Protein AF-A0A914Y6H7-F1 (afdb_monomer_lite)

Organism: NCBI:txid310955

Structure (mmCIF, N/CA/C/O backbone):
data_AF-A0A914Y6H7-F1
#
_entry.id   AF-A0A914Y6H7-F1
#
loop_
_atom_site.group_PDB
_atom_site.id
_atom_site.type_symbol
_atom_site.label_atom_id
_atom_site.label_alt_id
_atom_site.label_comp_id
_atom_site.label_asym_id
_atom_site.label_entity_id
_atom_site.label_seq_id
_atom_site.pdbx_PDB_ins_code
_atom_site.Cartn_x
_atom_site.Cartn_y
_atom_site.Cartn_z
_atom_site.occupancy
_atom_site.B_iso_or_equiv
_atom_site.auth_seq_id
_atom_site.auth_comp_id
_atom_site.auth_asym_id
_atom_site.auth_atom_id
_atom_site.pdbx_PDB_model_num
ATOM 1 N N . MET A 1 1 ? -1.669 1.898 -55.271 1.00 39.62 1 MET A N 1
ATOM 2 C CA . MET A 1 1 ? -1.208 1.854 -53.867 1.00 39.62 1 MET A CA 1
ATOM 3 C C . MET A 1 1 ? 0.064 2.678 -53.767 1.00 39.62 1 MET A C 1
ATOM 5 O O . MET A 1 1 ? 1.062 2.284 -54.352 1.00 39.62 1 MET A O 1
ATOM 9 N N . LYS A 1 2 ? 0.024 3.859 -53.139 1.00 41.31 2 LYS A N 1
ATOM 10 C CA . LYS A 1 2 ? 1.253 4.607 -52.837 1.00 41.31 2 LYS A CA 1
ATOM 11 C C . LYS A 1 2 ? 1.918 3.883 -51.665 1.00 41.31 2 LYS A C 1
ATOM 13 O O . LYS A 1 2 ? 1.335 3.859 -50.586 1.00 41.31 2 LYS A O 1
ATOM 18 N N . GLN A 1 3 ? 3.056 3.227 -51.899 1.00 44.72 3 GLN A N 1
ATOM 19 C CA . GLN A 1 3 ? 3.899 2.730 -50.812 1.00 44.72 3 GLN A CA 1
ATOM 20 C C . GLN A 1 3 ? 4.219 3.923 -49.908 1.00 44.72 3 GLN A C 1
ATOM 22 O O . GLN A 1 3 ? 4.667 4.963 -50.397 1.00 44.72 3 GLN A O 1
ATOM 27 N N . ASN A 1 4 ? 3.909 3.808 -48.617 1.00 46.56 4 ASN A N 1
ATOM 28 C CA . ASN A 1 4 ? 4.320 4.815 -47.647 1.00 46.56 4 ASN A CA 1
ATOM 29 C C . ASN A 1 4 ? 5.850 4.945 -47.719 1.00 46.56 4 ASN A C 1
ATOM 31 O O . ASN A 1 4 ? 6.523 3.914 -47.791 1.00 46.56 4 ASN A O 1
ATOM 35 N N . PRO A 1 5 ? 6.410 6.166 -47.731 1.00 63.09 5 PRO A N 1
ATOM 36 C CA . PRO A 1 5 ? 7.853 6.336 -47.764 1.00 63.09 5 PRO A CA 1
ATOM 37 C C . PRO A 1 5 ? 8.464 5.681 -46.525 1.00 63.09 5 PRO A C 1
ATOM 39 O O . PRO A 1 5 ? 8.057 5.961 -45.397 1.00 63.09 5 PRO A O 1
ATOM 42 N N . GLU A 1 6 ? 9.426 4.790 -46.752 1.00 72.25 6 GLU A N 1
ATOM 43 C CA . GLU A 1 6 ? 10.162 4.119 -45.688 1.00 72.25 6 GLU A CA 1
ATOM 44 C C . GLU A 1 6 ? 10.817 5.163 -44.762 1.00 72.25 6 GLU A C 1
ATOM 46 O O . GLU A 1 6 ? 11.489 6.080 -45.261 1.00 72.25 6 GLU A O 1
ATOM 51 N N . PRO A 1 7 ? 10.619 5.069 -43.432 1.00 84.38 7 PRO A N 1
ATOM 52 C CA . PRO A 1 7 ? 11.155 6.042 -42.491 1.00 84.38 7 PRO A CA 1
ATOM 53 C C . PRO A 1 7 ? 12.674 6.167 -42.630 1.00 84.38 7 PRO A C 1
ATOM 55 O O . PRO A 1 7 ? 13.379 5.164 -42.702 1.00 84.38 7 PRO A O 1
ATOM 58 N N . LYS A 1 8 ? 13.206 7.395 -42.597 1.00 87.50 8 LYS A N 1
ATOM 59 C CA . LYS A 1 8 ? 14.655 7.639 -42.744 1.00 87.50 8 LYS A CA 1
ATOM 60 C C . LYS A 1 8 ? 15.494 6.830 -41.744 1.00 87.50 8 LYS A C 1
ATOM 62 O O . LYS A 1 8 ? 16.552 6.337 -42.110 1.00 87.50 8 LYS A O 1
ATOM 67 N N . ILE A 1 9 ? 14.990 6.636 -40.524 1.00 89.44 9 ILE A N 1
ATOM 68 C CA . ILE A 1 9 ? 15.655 5.833 -39.490 1.00 89.44 9 ILE A CA 1
ATOM 69 C C . ILE A 1 9 ? 15.816 4.355 -39.884 1.00 89.44 9 ILE A C 1
ATOM 71 O O . ILE A 1 9 ? 16.832 3.755 -39.563 1.00 89.44 9 ILE A O 1
ATOM 75 N N . VAL A 1 10 ? 14.868 3.785 -40.634 1.00 88.94 10 VAL A N 1
ATOM 76 C CA . VAL A 1 10 ? 14.943 2.393 -41.110 1.00 88.94 10 VAL A CA 1
ATOM 77 C C . VAL A 1 10 ? 16.087 2.239 -42.111 1.00 88.94 10 VAL A C 1
ATOM 79 O O . VAL A 1 10 ? 16.875 1.307 -42.009 1.00 88.94 10 VAL A O 1
ATOM 82 N N . LYS A 1 11 ? 16.279 3.226 -42.992 1.00 88.19 11 LYS A N 1
ATOM 83 C CA . LYS A 1 11 ? 17.430 3.257 -43.909 1.00 88.19 11 LYS A CA 1
ATOM 84 C C . LYS A 1 11 ? 18.762 3.334 -43.168 1.00 88.19 11 LYS A C 1
ATOM 86 O O . LYS A 1 11 ? 19.719 2.683 -43.564 1.00 88.19 11 LYS A O 1
ATOM 91 N 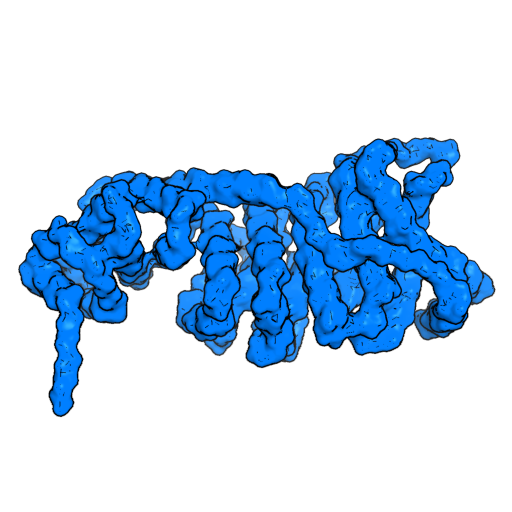N . LEU A 1 12 ? 18.819 4.100 -42.077 1.00 89.25 12 LEU A N 1
ATOM 92 C CA . LEU A 1 12 ? 20.011 4.161 -41.228 1.00 89.25 12 LEU A CA 1
ATOM 93 C C . LEU A 1 12 ? 20.270 2.827 -40.511 1.00 89.25 12 LEU A C 1
ATOM 95 O O . LEU A 1 12 ? 21.428 2.462 -40.335 1.00 89.25 12 LEU A O 1
ATOM 99 N N . TYR A 1 13 ? 19.227 2.075 -40.139 1.00 91.62 13 TYR A N 1
ATOM 100 C CA . TYR A 1 13 ? 19.392 0.715 -39.617 1.00 91.62 13 TYR A CA 1
ATOM 101 C C . TYR A 1 13 ? 19.963 -0.238 -40.673 1.00 91.62 13 TYR A C 1
ATOM 103 O O . TYR A 1 13 ? 20.889 -0.976 -40.350 1.00 91.62 13 TYR A O 1
ATOM 111 N N . HIS A 1 14 ? 19.494 -0.183 -41.924 1.00 87.81 14 HIS A N 1
ATOM 112 C CA . HIS A 1 14 ? 20.085 -0.959 -43.025 1.00 87.81 14 HIS A CA 1
ATOM 113 C C . HIS A 1 14 ? 21.573 -0.629 -43.217 1.00 87.81 14 HIS A C 1
ATOM 115 O O . HIS A 1 14 ? 22.416 -1.524 -43.199 1.00 87.81 14 HIS A O 1
ATOM 121 N N . GLN A 1 15 ? 21.926 0.657 -43.278 1.00 87.88 15 GLN A N 1
ATOM 122 C CA . GLN A 1 15 ? 23.328 1.080 -43.384 1.00 87.88 15 GLN A CA 1
ATOM 123 C C . GLN A 1 15 ? 24.176 0.620 -42.188 1.00 87.88 15 GLN A C 1
ATOM 125 O O . GLN A 1 15 ? 25.344 0.273 -42.344 1.00 87.88 15 GLN A O 1
ATOM 130 N N . LEU A 1 16 ? 23.603 0.606 -40.985 1.00 90.06 16 LEU A N 1
ATOM 131 C CA . LEU A 1 16 ? 24.316 0.192 -39.781 1.00 90.06 16 LEU A CA 1
ATOM 132 C C . LEU A 1 16 ? 24.514 -1.327 -39.705 1.00 90.06 16 LEU A C 1
ATOM 134 O O . LEU A 1 16 ? 25.615 -1.774 -39.401 1.00 90.06 16 LEU A O 1
ATOM 138 N N . PHE A 1 17 ? 23.461 -2.117 -39.930 1.00 88.56 17 PHE A N 1
ATOM 139 C CA . PHE A 1 17 ? 23.470 -3.560 -39.669 1.00 88.56 17 PHE A CA 1
ATOM 140 C C . PHE A 1 17 ? 23.804 -4.410 -40.897 1.00 88.56 17 PHE A C 1
ATOM 142 O O . PHE A 1 17 ? 24.390 -5.481 -40.727 1.00 88.56 17 PHE A O 1
ATOM 149 N N . GLU A 1 18 ? 23.462 -3.967 -42.108 1.00 85.88 18 GLU A N 1
ATOM 150 C CA . GLU A 1 18 ? 23.738 -4.699 -43.353 1.00 85.88 18 GLU A CA 1
ATOM 151 C C . GLU A 1 18 ? 25.009 -4.195 -44.038 1.00 85.88 18 GLU A C 1
ATOM 153 O O . GLU A 1 18 ? 25.851 -5.006 -44.413 1.00 85.88 18 GLU A O 1
ATOM 158 N N . GLU A 1 19 ? 25.182 -2.874 -44.148 1.00 87.19 19 GLU A N 1
ATOM 159 C CA . GLU A 1 19 ? 26.379 -2.264 -44.758 1.00 87.19 19 GLU A CA 1
ATOM 160 C C . GLU A 1 19 ? 27.534 -2.056 -43.757 1.00 87.19 19 GLU A C 1
ATOM 162 O O . GLU A 1 19 ? 28.610 -1.602 -44.141 1.00 87.19 19 GLU A O 1
ATOM 167 N N . GLU A 1 20 ? 27.314 -2.364 -42.473 1.00 88.25 20 GLU A N 1
ATOM 168 C CA . GLU A 1 20 ? 28.289 -2.242 -41.370 1.00 88.25 20 GLU A CA 1
ATOM 169 C C . GLU A 1 20 ? 28.916 -0.837 -41.242 1.00 88.25 20 GLU A C 1
ATOM 171 O O . GLU A 1 20 ? 30.032 -0.648 -40.749 1.00 88.25 20 GLU A O 1
ATOM 176 N N . ASN A 1 21 ? 28.177 0.196 -41.658 1.00 87.94 21 ASN A N 1
ATOM 177 C CA . ASN A 1 21 ? 28.636 1.577 -41.638 1.00 87.94 21 ASN A CA 1
ATOM 178 C C . ASN A 1 21 ? 28.470 2.207 -40.245 1.00 87.94 21 ASN A C 1
ATOM 180 O O . ASN A 1 21 ? 27.498 2.905 -39.946 1.00 87.94 21 ASN A O 1
ATOM 184 N N . LEU A 1 22 ? 29.478 2.023 -39.392 1.00 86.25 22 LEU A N 1
ATOM 185 C CA . LEU A 1 22 ? 29.493 2.541 -38.016 1.00 86.25 22 LEU A CA 1
ATOM 186 C C . LEU A 1 22 ? 29.476 4.079 -37.910 1.00 86.25 22 LEU A C 1
ATOM 188 O O . LEU A 1 22 ? 29.261 4.620 -36.825 1.00 86.25 22 LEU A O 1
ATOM 192 N N . ASN A 1 23 ? 29.708 4.822 -38.997 1.00 84.31 23 ASN A N 1
ATOM 193 C CA . ASN A 1 23 ? 29.659 6.291 -38.959 1.00 84.31 23 ASN A CA 1
ATOM 194 C C . ASN A 1 23 ? 28.228 6.823 -38.796 1.00 84.31 23 ASN A C 1
ATOM 196 O O . ASN A 1 23 ? 28.033 7.945 -38.322 1.00 84.31 23 ASN A O 1
ATOM 200 N N . VAL A 1 24 ? 27.235 5.997 -39.131 1.00 84.12 24 VAL A N 1
ATOM 201 C CA . VAL A 1 24 ? 25.812 6.322 -39.020 1.00 84.12 24 VAL A CA 1
ATOM 202 C C . VAL A 1 24 ? 25.395 6.569 -37.569 1.00 84.12 24 VAL A C 1
ATOM 204 O O . VAL A 1 24 ? 24.627 7.483 -37.304 1.00 84.12 24 VAL A O 1
ATOM 207 N N . VAL A 1 25 ? 25.943 5.826 -36.603 1.00 81.25 25 VAL A N 1
ATOM 208 C CA . VAL A 1 25 ? 25.631 6.031 -35.171 1.00 81.25 25 VAL A CA 1
ATOM 209 C C . VAL A 1 25 ? 26.438 7.163 -34.533 1.00 81.25 25 VAL A C 1
ATOM 211 O O . VAL A 1 25 ? 26.062 7.688 -33.486 1.00 81.25 25 VAL A O 1
ATOM 214 N N . LYS A 1 26 ? 27.533 7.583 -35.178 1.00 75.56 26 LYS A N 1
ATOM 215 C CA . LYS A 1 26 ? 28.375 8.695 -34.713 1.00 75.56 26 LYS A CA 1
ATOM 216 C C . LYS A 1 26 ? 27.800 10.062 -35.073 1.00 75.56 26 LYS A C 1
ATOM 218 O O . LYS A 1 26 ? 28.187 11.048 -34.442 1.00 75.56 26 LYS A O 1
ATOM 223 N N . THR A 1 27 ? 26.905 10.121 -36.057 1.00 72.88 27 THR A N 1
ATOM 224 C CA . THR A 1 27 ? 26.260 11.352 -36.519 1.00 72.88 27 THR A CA 1
ATOM 225 C C . THR A 1 27 ? 25.101 11.746 -35.605 1.00 72.88 27 THR A C 1
ATOM 227 O O . THR A 1 27 ? 24.274 10.915 -35.236 1.00 72.88 27 THR A O 1
ATOM 230 N N . ASP A 1 28 ? 24.996 13.039 -35.290 1.00 68.56 28 ASP A N 1
ATOM 231 C CA . ASP A 1 28 ? 23.931 13.575 -34.426 1.00 68.56 28 ASP A CA 1
ATOM 232 C C . ASP A 1 28 ? 22.520 13.316 -34.971 1.00 68.56 28 ASP A C 1
ATOM 234 O O . ASP A 1 28 ? 21.554 13.261 -34.213 1.00 68.56 28 ASP A O 1
ATOM 238 N N . GLU A 1 29 ? 22.399 13.129 -36.287 1.00 82.69 29 GLU A N 1
ATOM 239 C CA . GLU A 1 29 ? 21.133 12.882 -36.969 1.00 82.69 29 GLU A CA 1
ATOM 240 C C . GLU A 1 29 ? 20.448 11.578 -36.531 1.00 82.69 29 GLU A C 1
ATOM 242 O O . GLU A 1 29 ? 19.220 11.541 -36.452 1.00 82.69 29 GLU A O 1
ATOM 247 N N . PHE A 1 30 ? 21.204 10.530 -36.191 1.00 87.06 30 PHE A N 1
ATOM 248 C CA . PHE A 1 30 ? 20.635 9.212 -35.892 1.00 87.06 30 PHE A CA 1
ATOM 249 C C . PHE A 1 30 ? 19.647 9.249 -34.721 1.00 87.06 30 PHE A C 1
ATOM 251 O O . PHE A 1 30 ? 18.540 8.724 -34.821 1.00 87.06 30 PHE A O 1
ATOM 258 N N . PHE A 1 31 ? 20.015 9.931 -33.635 1.00 89.25 31 PHE A N 1
ATOM 259 C CA . PHE A 1 31 ? 19.196 10.020 -32.423 1.00 89.25 31 PHE A CA 1
ATOM 260 C C . PHE A 1 31 ? 18.250 11.227 -32.410 1.00 89.25 31 PHE A C 1
ATOM 262 O O . PHE A 1 31 ? 17.401 11.333 -31.525 1.00 89.25 31 PHE A O 1
ATOM 269 N N . LEU A 1 32 ? 18.334 12.117 -33.404 1.00 87.25 32 LEU A N 1
ATOM 270 C CA . LEU A 1 32 ? 17.291 13.118 -33.650 1.00 87.25 32 LEU A CA 1
ATOM 271 C C . LEU A 1 32 ? 16.022 12.480 -34.231 1.00 87.25 32 LEU A C 1
ATOM 273 O O . LEU A 1 32 ? 14.919 12.980 -34.011 1.00 87.25 32 LEU A O 1
ATOM 277 N N . LEU A 1 33 ? 16.161 11.368 -34.955 1.00 88.00 33 LEU A N 1
ATOM 278 C CA . LEU A 1 33 ? 15.037 10.639 -35.528 1.00 88.00 33 LEU A CA 1
ATOM 279 C C . LEU A 1 33 ? 14.376 9.730 -34.486 1.00 88.00 33 LEU A C 1
ATOM 281 O O . LEU A 1 33 ? 15.040 9.072 -33.689 1.00 88.00 33 LEU A O 1
ATOM 285 N N . ARG A 1 34 ? 13.041 9.653 -34.529 1.00 86.62 34 ARG A N 1
ATOM 286 C CA . ARG A 1 34 ? 12.273 8.739 -33.676 1.00 86.62 34 ARG A CA 1
ATOM 287 C C . ARG A 1 34 ? 12.627 7.284 -34.022 1.00 86.62 34 ARG A C 1
ATOM 289 O O . ARG A 1 34 ? 12.475 6.914 -35.189 1.00 86.62 34 ARG A O 1
ATOM 296 N N . PRO A 1 35 ? 13.029 6.450 -33.049 1.00 87.38 35 PRO A N 1
ATOM 297 C CA . PRO A 1 35 ? 13.398 5.068 -33.315 1.00 87.38 35 PRO A CA 1
ATOM 298 C C . PRO A 1 35 ? 12.178 4.243 -33.741 1.00 87.38 35 PRO A C 1
ATOM 300 O O . PRO A 1 35 ? 11.085 4.376 -33.183 1.00 87.38 35 PRO A O 1
ATOM 303 N N . HIS A 1 36 ? 12.366 3.358 -34.722 1.00 89.56 36 HIS A N 1
ATOM 304 C CA . HIS A 1 36 ? 11.318 2.442 -35.175 1.00 89.56 36 HIS A CA 1
ATOM 305 C C . HIS A 1 36 ? 11.435 1.095 -34.443 1.00 89.56 36 HIS A C 1
ATOM 307 O O . HIS A 1 36 ? 11.930 0.108 -34.991 1.00 89.56 36 HIS A O 1
ATOM 313 N N . LEU A 1 37 ? 10.963 1.065 -33.191 1.00 86.50 37 LEU A N 1
ATOM 314 C CA . LEU A 1 37 ? 11.201 -0.022 -32.225 1.00 86.50 37 LEU A CA 1
ATOM 315 C C . LEU A 1 37 ? 10.836 -1.421 -32.747 1.00 86.50 37 LEU A C 1
ATOM 317 O O . LEU A 1 37 ? 11.610 -2.356 -32.574 1.00 86.50 37 LEU A O 1
ATOM 321 N N . GLN A 1 38 ? 9.698 -1.564 -33.436 1.00 83.44 38 GLN A N 1
ATOM 322 C CA . GLN A 1 38 ? 9.255 -2.856 -33.982 1.00 83.44 38 GLN A CA 1
ATOM 323 C C . GLN A 1 38 ? 10.196 -3.398 -35.065 1.00 83.44 38 GLN A C 1
ATOM 325 O O . GLN A 1 38 ? 10.462 -4.595 -35.115 1.00 83.44 38 GLN A O 1
ATOM 330 N N . HIS A 1 39 ? 10.720 -2.512 -35.914 1.00 87.44 39 HIS A N 1
ATOM 331 C CA . HIS A 1 39 ? 11.606 -2.914 -37.006 1.00 87.44 39 HIS A CA 1
ATOM 332 C C . HIS A 1 39 ? 12.985 -3.266 -36.447 1.00 87.44 39 HIS A C 1
ATOM 334 O O . HIS A 1 39 ? 13.524 -4.321 -36.763 1.00 87.44 39 HIS A O 1
ATOM 340 N N . LEU A 1 40 ? 13.502 -2.444 -35.528 1.00 87.12 40 LEU A N 1
ATOM 341 C CA . LEU A 1 40 ? 14.748 -2.734 -34.823 1.00 87.12 40 LEU A CA 1
ATOM 342 C C . LEU A 1 40 ? 14.681 -4.076 -34.072 1.00 87.12 40 LEU A C 1
ATOM 344 O O . LEU A 1 40 ? 15.582 -4.898 -34.198 1.00 87.12 40 LEU A O 1
ATOM 348 N N . GLY A 1 41 ? 13.576 -4.344 -33.367 1.00 84.88 41 GLY A N 1
ATOM 349 C CA . GLY A 1 41 ? 13.344 -5.636 -32.720 1.00 84.88 41 GLY A CA 1
ATOM 350 C C . GLY A 1 41 ? 13.281 -6.804 -33.711 1.00 84.88 41 GLY A C 1
ATOM 351 O O . GLY A 1 41 ? 13.824 -7.869 -33.430 1.00 84.88 41 GLY A O 1
ATOM 352 N N . SER A 1 42 ? 12.674 -6.614 -34.889 1.00 86.12 42 SER A N 1
ATOM 353 C CA . SER A 1 42 ? 12.633 -7.650 -35.932 1.00 86.12 42 SER A CA 1
ATOM 354 C C . SER A 1 42 ? 14.009 -7.965 -36.525 1.00 86.12 42 SER A C 1
ATOM 356 O O . SER A 1 42 ? 14.301 -9.137 -36.753 1.00 86.12 42 SER A O 1
ATOM 358 N N . LEU A 1 43 ? 14.873 -6.954 -36.696 1.00 87.31 43 LEU A N 1
ATOM 359 C CA . LEU A 1 43 ? 16.255 -7.143 -37.147 1.00 87.31 43 LEU A CA 1
ATOM 360 C C . LEU A 1 43 ? 17.038 -8.004 -36.155 1.00 87.31 43 LEU A C 1
ATOM 362 O O . LEU A 1 43 ? 17.680 -8.971 -36.554 1.00 87.31 43 LEU A O 1
ATOM 366 N N . PHE A 1 44 ? 16.930 -7.696 -34.860 1.00 85.69 44 PHE A N 1
ATOM 367 C CA . PHE A 1 44 ? 17.607 -8.463 -33.817 1.00 85.69 44 PHE A CA 1
ATOM 368 C C . PHE A 1 44 ? 17.073 -9.894 -33.697 1.00 85.69 44 PHE A C 1
ATOM 370 O O . PHE A 1 44 ? 17.850 -10.844 -33.624 1.00 85.69 44 PHE A O 1
ATOM 377 N N . ASN A 1 45 ? 15.751 -10.082 -33.754 1.00 82.56 45 ASN A N 1
ATOM 378 C CA . ASN A 1 45 ? 15.149 -11.420 -33.751 1.00 82.56 45 ASN A CA 1
ATOM 379 C C . ASN A 1 45 ? 15.575 -12.268 -34.963 1.00 82.56 45 ASN A C 1
ATOM 381 O O . ASN A 1 45 ? 15.548 -13.495 -34.882 1.00 82.56 45 ASN A O 1
ATOM 385 N N . GLY A 1 46 ? 15.996 -11.629 -36.058 1.00 82.12 46 GLY A N 1
ATOM 386 C CA . GLY A 1 46 ? 16.567 -12.276 -37.237 1.00 82.12 46 GLY A CA 1
ATOM 387 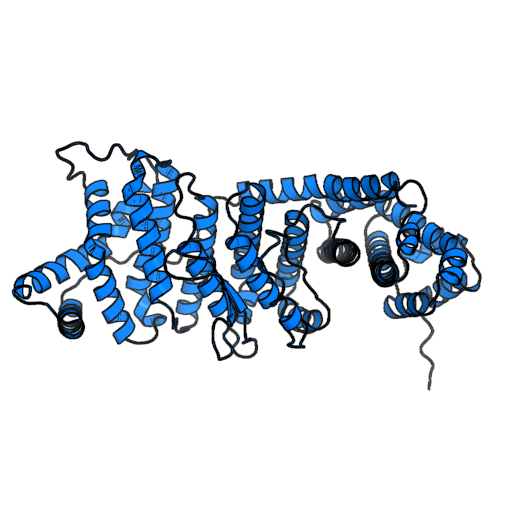C C . GLY A 1 46 ? 17.963 -12.877 -37.035 1.00 82.12 46 GLY A C 1
ATOM 388 O O . GLY A 1 46 ? 18.482 -13.477 -37.972 1.00 82.12 46 GLY A O 1
ATOM 389 N N . TRP A 1 47 ? 18.578 -12.742 -35.853 1.00 84.81 47 TRP A N 1
ATOM 390 C CA . TRP A 1 47 ? 19.878 -13.336 -35.513 1.00 84.81 47 TRP A CA 1
ATOM 391 C C . TRP A 1 47 ? 19.680 -14.552 -34.592 1.00 84.81 47 TRP A C 1
ATOM 393 O O . TRP A 1 47 ? 19.535 -14.395 -33.373 1.00 84.81 47 TRP A O 1
ATOM 403 N N . PRO A 1 48 ? 19.585 -15.777 -35.142 1.00 75.81 48 PRO A N 1
ATOM 404 C CA . PRO A 1 48 ? 19.191 -16.947 -34.366 1.00 75.81 48 PRO A CA 1
ATOM 405 C C . PRO A 1 48 ? 20.323 -17.495 -33.486 1.00 75.81 48 PRO A C 1
ATOM 407 O O . PRO A 1 48 ? 20.037 -17.903 -32.362 1.00 75.81 48 PRO A O 1
ATOM 410 N N . ASP A 1 49 ? 21.567 -17.461 -33.963 1.00 82.88 49 ASP A N 1
ATOM 411 C CA . ASP A 1 49 ? 22.708 -18.239 -33.471 1.00 82.88 49 ASP A CA 1
ATOM 412 C C . ASP A 1 49 ? 23.885 -17.387 -32.959 1.00 82.88 49 ASP A C 1
ATOM 414 O O . ASP A 1 49 ? 24.039 -16.215 -33.308 1.00 82.88 49 ASP A O 1
ATOM 418 N N . ASP A 1 50 ? 24.738 -17.997 -32.127 1.00 82.56 50 ASP A N 1
ATOM 419 C CA . ASP A 1 50 ? 25.887 -17.331 -31.495 1.00 82.56 50 ASP A CA 1
ATOM 420 C C . ASP A 1 50 ? 26.903 -16.806 -32.524 1.00 82.56 50 ASP A C 1
ATOM 422 O O . ASP A 1 50 ? 27.392 -15.688 -32.390 1.00 82.56 50 ASP A O 1
ATOM 426 N N . GLU A 1 51 ? 27.151 -17.534 -33.618 1.00 83.81 51 GLU A N 1
ATOM 427 C CA . GLU A 1 51 ? 28.097 -17.098 -34.656 1.00 83.81 51 GLU A CA 1
ATOM 428 C C . GLU A 1 51 ? 27.684 -15.751 -35.282 1.00 83.81 51 GLU A C 1
ATOM 430 O O . GLU A 1 51 ? 28.514 -14.850 -35.454 1.00 83.81 51 GLU A O 1
ATOM 435 N N . THR A 1 52 ? 26.392 -15.576 -35.577 1.00 84.31 52 THR A N 1
ATOM 436 C CA . THR A 1 52 ? 25.852 -14.310 -36.093 1.00 84.31 52 THR A CA 1
ATOM 437 C C . THR A 1 52 ? 25.956 -13.194 -35.054 1.00 84.31 52 THR A C 1
ATOM 439 O O . THR A 1 52 ? 26.326 -12.066 -35.398 1.00 84.31 52 THR A O 1
ATOM 442 N N . LEU A 1 53 ? 25.695 -13.497 -33.778 1.00 84.38 53 LEU A N 1
ATOM 443 C CA . LEU A 1 53 ? 25.827 -12.531 -32.685 1.00 84.38 53 LEU A CA 1
ATOM 444 C C . LEU A 1 53 ? 27.273 -12.054 -32.525 1.00 84.38 53 LEU A C 1
ATOM 446 O O . LEU A 1 53 ? 27.498 -10.849 -32.415 1.00 84.38 53 LEU A O 1
ATOM 450 N N . GLN A 1 54 ? 28.258 -12.954 -32.590 1.00 81.94 54 GLN A N 1
ATOM 451 C CA . GLN A 1 54 ? 29.673 -12.582 -32.506 1.00 81.94 54 GLN A CA 1
ATOM 452 C C . GLN A 1 54 ? 30.107 -11.703 -33.685 1.00 81.94 54 GLN A C 1
ATOM 454 O O . GLN A 1 54 ? 30.802 -10.706 -33.483 1.00 81.94 54 GLN A O 1
ATOM 459 N N . LYS A 1 55 ? 29.646 -11.996 -34.911 1.00 85.81 55 LYS A N 1
ATOM 460 C CA . LYS A 1 55 ? 29.922 -11.148 -36.087 1.00 85.81 55 LYS A CA 1
ATOM 461 C C . LYS A 1 55 ? 29.336 -9.743 -35.926 1.00 85.81 55 LYS A C 1
ATOM 463 O O . LYS A 1 55 ? 30.000 -8.759 -36.249 1.00 85.81 55 LYS A O 1
ATOM 468 N N . LYS A 1 56 ? 28.122 -9.630 -35.378 1.00 87.38 56 LYS A N 1
ATOM 469 C CA . LYS A 1 56 ? 27.418 -8.348 -35.187 1.00 87.38 56 LYS A CA 1
ATOM 470 C C . LYS A 1 56 ? 27.750 -7.637 -33.867 1.00 87.38 56 LYS A C 1
ATOM 472 O O . LYS A 1 56 ? 27.374 -6.475 -33.706 1.00 87.38 56 LYS A O 1
ATOM 477 N N . LYS A 1 57 ? 28.515 -8.266 -32.965 1.00 86.69 57 LYS A N 1
ATOM 478 C CA . LYS A 1 57 ? 28.923 -7.726 -31.653 1.00 86.69 57 LYS A CA 1
ATOM 479 C C . LYS A 1 57 ? 29.491 -6.315 -31.745 1.00 86.69 57 LYS A C 1
ATOM 481 O O . LYS A 1 57 ? 29.032 -5.425 -31.037 1.00 86.69 57 LYS A O 1
ATOM 486 N N . HIS A 1 58 ? 30.435 -6.096 -32.656 1.00 86.50 58 HIS A N 1
ATOM 487 C CA . HIS A 1 58 ? 31.098 -4.803 -32.820 1.00 86.50 58 HIS A CA 1
ATOM 488 C C . HIS A 1 58 ? 30.126 -3.672 -33.226 1.00 86.50 58 HIS A C 1
ATOM 490 O O . HIS A 1 58 ? 30.310 -2.525 -32.821 1.00 86.50 58 HIS A O 1
ATOM 496 N N . ILE A 1 59 ? 29.058 -3.992 -33.971 1.00 89.12 59 ILE A N 1
ATOM 497 C CA . ILE A 1 59 ? 28.018 -3.040 -34.393 1.00 89.12 59 ILE A CA 1
ATOM 498 C C . ILE A 1 59 ? 27.130 -2.661 -33.206 1.00 89.12 59 ILE A C 1
ATOM 500 O O . ILE A 1 59 ? 26.880 -1.477 -32.972 1.00 89.12 59 ILE A O 1
ATOM 504 N N . ILE A 1 60 ? 26.684 -3.657 -32.429 1.00 88.12 60 ILE A N 1
ATOM 505 C CA . ILE A 1 60 ? 25.883 -3.431 -31.216 1.00 88.12 60 ILE A CA 1
ATOM 506 C C . ILE A 1 60 ? 26.687 -2.605 -30.210 1.00 88.12 60 ILE A C 1
ATOM 508 O O . ILE A 1 60 ? 26.184 -1.613 -29.688 1.00 88.12 60 ILE A O 1
ATOM 512 N N . GLN A 1 61 ? 27.956 -2.951 -29.998 1.00 87.12 61 GLN A N 1
ATOM 513 C CA . GLN A 1 61 ? 28.846 -2.210 -29.111 1.00 87.12 61 GLN A CA 1
ATOM 514 C C . GLN A 1 61 ? 29.032 -0.757 -29.578 1.00 87.12 61 GLN A C 1
ATOM 516 O O . GLN A 1 61 ? 28.873 0.162 -28.780 1.00 87.12 61 GLN A O 1
ATOM 521 N N . ALA A 1 62 ? 29.260 -0.509 -30.873 1.00 88.00 62 ALA A N 1
ATOM 522 C CA . ALA A 1 62 ? 29.358 0.853 -31.404 1.00 88.00 62 ALA A CA 1
ATOM 523 C C . ALA A 1 62 ? 28.062 1.670 -31.218 1.00 88.00 62 ALA A C 1
ATOM 525 O O . ALA A 1 62 ? 28.112 2.873 -30.927 1.00 88.00 62 ALA A O 1
ATOM 526 N N . LEU A 1 63 ? 26.898 1.025 -31.360 1.00 90.06 63 LEU A N 1
ATOM 527 C CA . LEU A 1 63 ? 25.598 1.638 -31.095 1.00 90.06 63 LEU A CA 1
ATOM 528 C C . LEU A 1 63 ? 25.440 1.982 -29.605 1.00 90.06 63 LEU A C 1
ATOM 530 O O . LEU A 1 63 ? 25.048 3.105 -29.289 1.00 90.06 63 LEU A O 1
ATOM 534 N N . ILE A 1 64 ? 25.813 1.078 -28.694 1.00 88.44 64 ILE A N 1
ATOM 535 C CA . ILE A 1 64 ? 25.766 1.322 -27.243 1.00 88.44 64 ILE A CA 1
ATOM 536 C C . ILE A 1 64 ? 26.739 2.430 -26.834 1.00 88.44 64 ILE A C 1
ATOM 538 O O . ILE A 1 64 ? 26.339 3.328 -26.099 1.00 88.44 64 ILE A O 1
ATOM 542 N N . SER A 1 65 ? 27.973 2.455 -27.348 1.00 87.38 65 SER A N 1
ATOM 543 C CA . SER A 1 65 ? 28.907 3.566 -27.102 1.00 87.38 65 SER A CA 1
ATOM 544 C C . SER A 1 65 ? 28.317 4.913 -27.516 1.00 87.38 65 SER A C 1
ATOM 546 O O . SER A 1 65 ? 28.468 5.912 -26.815 1.00 87.38 65 SER A O 1
ATOM 548 N N . SER A 1 66 ? 27.622 4.945 -28.655 1.00 88.75 66 SER A N 1
ATOM 549 C CA . SER A 1 66 ? 26.983 6.165 -29.151 1.00 88.75 66 SER A CA 1
ATOM 550 C C . SER A 1 66 ? 25.798 6.583 -28.276 1.00 88.75 66 SER A C 1
ATOM 552 O O . SER A 1 66 ? 25.635 7.776 -28.022 1.00 88.75 66 SER A O 1
ATOM 554 N N . ILE A 1 67 ? 25.023 5.616 -27.765 1.00 90.25 67 ILE A N 1
ATOM 555 C CA . ILE A 1 67 ? 23.969 5.844 -26.766 1.00 90.25 67 ILE A CA 1
ATOM 556 C C . ILE A 1 67 ? 24.571 6.447 -25.495 1.00 90.25 67 ILE A C 1
ATOM 558 O O . ILE A 1 67 ? 24.108 7.497 -25.063 1.00 90.25 67 ILE A O 1
ATOM 562 N N . LEU A 1 68 ? 25.616 5.839 -24.925 1.00 87.31 68 LEU A N 1
ATOM 563 C CA . LEU A 1 68 ? 26.248 6.315 -23.689 1.00 87.31 68 LEU A CA 1
ATOM 564 C C . LEU A 1 68 ? 26.743 7.758 -23.815 1.00 87.31 68 LEU A C 1
ATOM 566 O O . LEU A 1 68 ? 26.418 8.587 -22.971 1.00 87.31 68 LEU A O 1
ATOM 570 N N . ARG A 1 69 ? 27.417 8.092 -24.920 1.00 87.88 69 ARG A N 1
ATOM 571 C CA . ARG A 1 69 ? 27.864 9.465 -25.208 1.00 87.88 69 ARG A CA 1
ATOM 572 C C . ARG A 1 69 ? 26.706 10.474 -25.199 1.00 87.88 69 ARG A C 1
ATOM 574 O O . ARG A 1 69 ? 26.864 11.600 -24.735 1.00 87.88 69 ARG A O 1
ATOM 581 N N . ILE A 1 70 ? 25.540 10.083 -25.714 1.00 88.94 70 ILE A N 1
ATOM 582 C CA . ILE A 1 70 ? 24.338 10.932 -25.714 1.00 88.94 70 ILE A CA 1
ATOM 583 C C . ILE A 1 70 ? 23.744 11.046 -24.314 1.00 88.94 70 ILE A C 1
ATOM 585 O O . ILE A 1 70 ? 23.287 12.121 -23.935 1.00 88.94 70 ILE A O 1
ATOM 589 N N . LEU A 1 71 ? 23.755 9.962 -23.538 1.00 87.50 71 LEU A N 1
ATOM 590 C CA . LEU A 1 71 ? 23.296 9.988 -22.152 1.00 87.50 71 LEU A CA 1
ATOM 591 C C . LEU A 1 71 ? 24.160 10.909 -21.274 1.00 87.50 71 LEU A C 1
ATOM 593 O O . LEU A 1 71 ? 23.607 11.574 -20.402 1.00 87.50 71 LEU A O 1
ATOM 597 N N . GLU A 1 72 ? 25.471 11.000 -21.520 1.00 85.62 72 GLU A N 1
ATOM 598 C CA . GLU A 1 72 ? 26.365 11.919 -20.798 1.00 85.62 72 GLU A CA 1
ATOM 599 C C . GLU A 1 72 ? 26.182 13.387 -21.207 1.00 85.62 72 GLU A C 1
ATOM 601 O O . GLU A 1 72 ? 26.073 14.260 -20.347 1.00 85.62 72 GLU A O 1
ATOM 606 N N . GLY A 1 73 ? 26.188 13.677 -22.513 1.00 78.25 73 GLY A N 1
ATOM 607 C CA . GLY A 1 73 ? 26.434 15.038 -23.008 1.00 78.25 73 GLY A CA 1
ATOM 608 C C . GLY A 1 73 ? 25.219 15.819 -23.507 1.00 78.25 73 GLY A C 1
ATOM 609 O O . GLY A 1 73 ? 25.318 17.030 -23.693 1.00 78.25 73 GLY A O 1
ATOM 610 N N . GLU A 1 74 ? 24.083 15.166 -23.758 1.00 80.31 74 GLU A N 1
ATOM 611 C CA . GLU A 1 74 ? 22.948 15.772 -24.471 1.00 80.31 74 GLU A CA 1
ATOM 612 C C . GLU A 1 74 ? 21.710 15.936 -23.580 1.00 80.31 74 GLU A C 1
ATOM 614 O O . GLU A 1 74 ? 21.666 15.471 -22.442 1.00 80.31 74 GLU A O 1
ATOM 619 N N . GLN A 1 75 ? 20.675 16.615 -24.081 1.00 76.19 75 GLN A N 1
ATOM 620 C CA . GLN A 1 75 ? 19.387 16.791 -23.395 1.00 76.19 75 GLN A CA 1
ATOM 621 C C . GLN A 1 75 ? 18.204 16.602 -24.359 1.00 76.19 75 GLN A C 1
ATOM 623 O O . GLN A 1 75 ? 18.342 16.656 -25.583 1.00 76.19 75 GLN A O 1
ATOM 628 N N . GLY A 1 76 ? 17.010 16.380 -23.806 1.00 81.44 76 GLY A N 1
ATOM 629 C CA . GLY A 1 76 ? 15.764 16.351 -24.577 1.00 81.44 76 GLY A CA 1
ATOM 630 C C . GLY A 1 76 ? 15.600 15.120 -25.481 1.00 81.44 76 GLY A C 1
ATOM 631 O O . GLY A 1 76 ? 15.809 13.984 -25.057 1.00 81.44 76 GLY A O 1
ATOM 632 N N . LEU A 1 77 ? 15.170 15.338 -26.730 1.00 85.25 77 LEU A N 1
ATOM 633 C CA . LEU A 1 77 ? 14.710 14.278 -27.642 1.00 85.25 77 LEU A CA 1
ATOM 634 C C . LEU A 1 77 ? 15.785 13.216 -27.945 1.00 85.25 77 LEU A C 1
ATOM 636 O O . LEU A 1 77 ? 15.462 12.034 -28.030 1.00 85.25 77 LEU A O 1
ATOM 640 N N . LYS A 1 78 ? 17.058 13.617 -28.073 1.00 88.31 78 LYS A N 1
ATOM 641 C CA . LYS A 1 78 ? 18.164 12.685 -28.354 1.00 88.31 78 LYS A CA 1
ATOM 642 C C . LYS A 1 78 ? 18.317 11.648 -27.241 1.00 88.31 78 LYS A C 1
ATOM 644 O O . LYS A 1 78 ? 18.413 10.457 -27.515 1.00 88.31 78 LYS A O 1
ATOM 649 N N . VAL A 1 79 ? 18.275 12.106 -25.990 1.00 89.19 79 VAL A N 1
ATOM 650 C CA . VAL A 1 79 ? 18.377 11.264 -24.788 1.00 89.19 79 VAL A CA 1
ATOM 651 C C . VAL A 1 79 ? 17.186 10.313 -24.706 1.00 89.19 79 VAL A C 1
ATOM 653 O O . VAL A 1 79 ? 17.366 9.124 -24.455 1.00 89.19 79 VAL A O 1
ATOM 656 N N . PHE A 1 80 ? 15.981 10.813 -24.992 1.00 87.69 80 PHE A N 1
ATOM 657 C CA . PHE A 1 80 ? 14.772 9.994 -25.057 1.00 87.69 80 PHE A CA 1
ATOM 658 C C . PHE A 1 80 ? 14.899 8.866 -26.095 1.00 87.69 80 PHE A C 1
ATOM 660 O O . PHE A 1 80 ? 14.745 7.693 -25.760 1.00 87.69 80 PHE A O 1
ATOM 667 N N . ASN A 1 81 ? 15.242 9.198 -27.342 1.00 90.50 81 ASN A N 1
ATOM 668 C CA . ASN A 1 81 ? 15.371 8.226 -28.433 1.00 90.50 81 ASN A CA 1
ATOM 669 C C . ASN A 1 81 ? 16.510 7.217 -28.191 1.00 90.50 81 ASN A C 1
ATOM 671 O O . ASN A 1 81 ? 16.366 6.030 -28.498 1.00 90.50 81 ASN A O 1
ATOM 675 N N . ALA A 1 82 ? 17.630 7.670 -27.620 1.00 90.94 82 ALA A N 1
ATOM 676 C CA . ALA A 1 82 ? 18.749 6.811 -27.245 1.00 90.94 82 ALA A CA 1
ATOM 677 C C . ALA A 1 82 ? 18.351 5.812 -26.148 1.00 90.94 82 ALA A C 1
ATOM 679 O O . ALA A 1 82 ? 18.619 4.620 -26.281 1.00 90.94 82 ALA A O 1
ATOM 680 N N . CYS A 1 83 ? 17.631 6.273 -25.121 1.00 88.94 83 CYS A N 1
ATOM 681 C CA . CYS A 1 83 ? 17.108 5.430 -24.047 1.00 88.94 83 CYS A CA 1
ATOM 682 C C . CYS A 1 83 ? 16.099 4.388 -24.571 1.00 88.94 83 CYS A C 1
ATOM 684 O O . CYS A 1 83 ? 16.215 3.207 -24.254 1.00 88.94 83 CYS A O 1
ATOM 686 N N . GLN A 1 84 ? 15.180 4.775 -25.466 1.00 87.38 84 GLN A N 1
ATOM 687 C CA . GLN A 1 84 ? 14.262 3.822 -26.108 1.00 87.38 84 GLN A CA 1
ATOM 688 C C . GLN A 1 84 ? 14.998 2.746 -26.918 1.00 87.38 84 GLN A C 1
ATOM 690 O O . GLN A 1 84 ? 14.627 1.573 -26.885 1.00 87.38 84 GLN A O 1
ATOM 695 N N . THR A 1 85 ? 16.046 3.142 -27.642 1.00 90.81 85 THR A N 1
ATOM 696 C CA . THR A 1 85 ? 16.885 2.216 -28.414 1.00 90.81 85 THR A CA 1
ATOM 697 C C . THR A 1 85 ? 17.618 1.247 -27.482 1.00 90.81 85 THR A C 1
ATOM 699 O O . THR A 1 85 ? 17.637 0.047 -27.751 1.00 90.81 85 THR A O 1
ATOM 702 N N . LEU A 1 86 ? 18.139 1.741 -26.352 1.00 89.12 86 LEU A N 1
ATOM 703 C CA . LEU A 1 86 ? 18.768 0.918 -25.319 1.00 89.12 86 LEU A CA 1
ATOM 704 C C . LEU A 1 86 ? 17.799 -0.127 -24.757 1.00 89.12 86 LEU A C 1
ATOM 7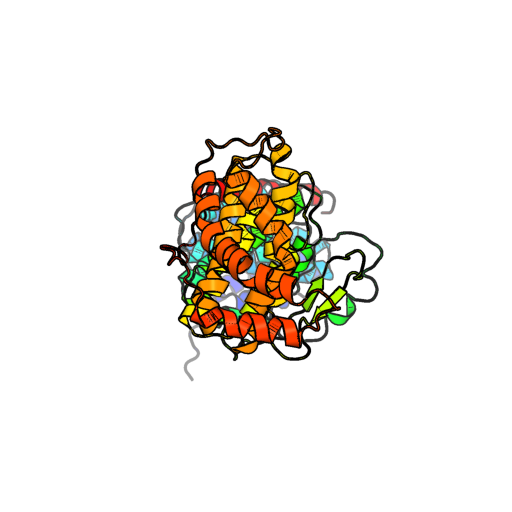06 O O . LEU A 1 86 ? 18.161 -1.295 -24.684 1.00 89.12 86 LEU A O 1
ATOM 710 N N . GLY A 1 87 ? 16.558 0.255 -24.439 1.00 84.31 87 GLY A N 1
ATOM 711 C CA . GLY A 1 87 ? 15.539 -0.683 -23.956 1.00 84.31 87 GLY A CA 1
ATOM 712 C C . GLY A 1 87 ? 15.283 -1.852 -24.918 1.00 84.31 87 GLY A C 1
ATOM 713 O O . GLY A 1 87 ? 15.198 -2.999 -24.484 1.00 84.31 87 GLY A O 1
ATOM 714 N N . VAL A 1 88 ? 15.233 -1.594 -26.231 1.00 87.88 88 VAL A N 1
ATOM 715 C CA . VAL A 1 88 ? 15.064 -2.655 -27.246 1.00 87.88 88 VAL A CA 1
ATOM 716 C C . VAL A 1 88 ? 16.274 -3.589 -27.297 1.00 87.88 88 VAL A C 1
ATOM 718 O O . VAL A 1 88 ? 16.091 -4.805 -27.354 1.00 87.88 88 VAL A O 1
ATOM 721 N N . ILE A 1 89 ? 17.494 -3.041 -27.251 1.00 88.81 89 ILE A N 1
ATOM 722 C CA . ILE A 1 89 ? 18.731 -3.837 -27.244 1.00 88.81 89 ILE A CA 1
ATOM 723 C C . ILE A 1 89 ? 18.780 -4.717 -25.991 1.00 88.81 89 ILE A C 1
ATOM 725 O O . ILE A 1 89 ? 18.992 -5.921 -26.100 1.00 88.81 89 ILE A O 1
ATOM 729 N N . THR A 1 90 ? 18.528 -4.144 -24.814 1.00 82.12 90 THR A N 1
ATOM 730 C CA . THR A 1 90 ? 18.524 -4.870 -23.539 1.00 82.12 90 THR A CA 1
ATOM 731 C C . THR A 1 90 ? 17.522 -6.020 -23.546 1.00 82.12 90 THR A C 1
ATOM 733 O O . THR A 1 90 ? 17.894 -7.136 -23.199 1.00 82.12 90 THR A O 1
ATOM 736 N N . ASN A 1 91 ? 16.283 -5.778 -23.988 1.00 82.62 91 ASN A N 1
ATOM 737 C CA . ASN A 1 91 ? 15.253 -6.818 -24.072 1.00 82.62 91 ASN A CA 1
ATOM 738 C C . ASN A 1 91 ? 15.673 -7.964 -25.007 1.00 82.62 91 ASN A C 1
ATOM 740 O O . ASN A 1 91 ? 15.493 -9.139 -24.697 1.00 82.62 91 ASN A O 1
ATOM 744 N N . PHE A 1 92 ? 16.254 -7.625 -26.162 1.00 86.38 92 PHE A N 1
ATOM 745 C CA . PHE A 1 92 ? 16.772 -8.622 -27.092 1.00 86.38 92 PHE A CA 1
ATOM 746 C C . PHE A 1 92 ? 17.875 -9.476 -26.458 1.00 86.38 92 PHE A C 1
ATOM 748 O O . PHE A 1 92 ? 17.809 -10.704 -26.518 1.00 86.38 92 PHE A O 1
ATOM 755 N N . VAL A 1 93 ? 18.866 -8.836 -25.831 1.00 83.19 93 VAL A N 1
ATOM 756 C CA . VAL A 1 93 ? 19.969 -9.553 -25.185 1.00 83.19 93 VAL A CA 1
ATOM 757 C C . VAL A 1 93 ? 19.448 -10.420 -24.039 1.00 83.19 93 VAL A C 1
ATOM 759 O O . VAL A 1 93 ? 19.835 -11.580 -23.962 1.00 83.19 93 VAL A O 1
ATOM 762 N N . GLY A 1 94 ? 18.524 -9.914 -23.216 1.00 76.88 94 GLY A N 1
ATOM 763 C CA . GLY A 1 94 ? 17.875 -10.673 -22.143 1.00 76.88 94 GLY A CA 1
ATOM 764 C C . GLY A 1 94 ? 17.279 -11.991 -22.626 1.00 76.88 94 GLY A C 1
ATOM 765 O O . GLY A 1 94 ? 17.653 -13.057 -22.143 1.00 76.88 94 GLY A O 1
ATOM 766 N N . LYS A 1 95 ? 16.444 -11.930 -23.671 1.00 82.00 95 LYS A N 1
ATOM 767 C CA . LYS A 1 95 ? 15.850 -13.125 -24.297 1.00 82.00 95 LYS A CA 1
ATOM 768 C C . LYS A 1 95 ? 16.896 -14.095 -24.840 1.00 82.00 95 LYS A C 1
ATOM 770 O O . LYS A 1 95 ? 16.700 -15.305 -24.807 1.00 82.00 95 LYS A O 1
ATOM 775 N N . LYS A 1 96 ? 18.007 -13.584 -25.379 1.00 82.69 96 LYS A N 1
ATOM 776 C CA . LYS A 1 96 ? 19.079 -14.432 -25.914 1.00 82.69 96 LYS A CA 1
ATOM 777 C C . LYS A 1 96 ? 19.914 -15.081 -24.822 1.00 82.69 96 LYS A C 1
ATOM 779 O O . LYS A 1 96 ? 20.304 -16.229 -25.013 1.00 82.69 96 LYS A O 1
ATOM 784 N N . VAL A 1 97 ? 20.131 -14.413 -23.691 1.00 77.81 97 VAL A N 1
ATOM 785 C CA . VAL A 1 97 ? 20.939 -14.916 -22.567 1.00 77.81 97 VAL A CA 1
ATOM 786 C C . VAL A 1 97 ? 20.371 -16.193 -21.949 1.00 77.81 97 VAL A C 1
ATOM 788 O O . VAL A 1 97 ? 21.155 -17.032 -21.511 1.00 77.81 97 VAL A O 1
ATOM 791 N N . GLU A 1 98 ? 19.052 -16.402 -22.002 1.00 74.00 98 GLU A N 1
ATOM 792 C CA . GLU A 1 98 ? 18.422 -17.672 -21.600 1.00 74.00 98 GLU A CA 1
ATOM 793 C C . GLU A 1 98 ? 18.953 -18.875 -22.398 1.00 74.00 98 GLU A C 1
ATOM 795 O O . GLU A 1 98 ? 19.109 -19.967 -21.858 1.00 74.00 98 GLU A O 1
ATOM 800 N N . SER A 1 99 ? 19.264 -18.666 -23.681 1.00 80.38 99 SER A N 1
ATOM 801 C CA . SER A 1 99 ? 19.752 -19.707 -24.599 1.00 80.38 99 SER A CA 1
ATOM 802 C C . SER A 1 99 ? 21.268 -19.668 -24.842 1.00 80.38 99 SER A C 1
ATOM 804 O O . SER A 1 99 ? 21.884 -20.703 -25.082 1.00 80.38 99 SER A O 1
ATOM 806 N N . ILE A 1 100 ? 21.876 -18.480 -24.787 1.00 81.94 100 ILE A N 1
ATOM 807 C CA . ILE A 1 100 ? 23.277 -18.195 -25.113 1.00 81.94 100 ILE A CA 1
ATOM 808 C C . ILE A 1 100 ? 23.819 -17.242 -24.034 1.00 81.94 100 ILE A C 1
ATOM 810 O O . ILE A 1 100 ? 23.763 -16.022 -24.206 1.00 81.94 100 ILE A O 1
ATOM 814 N N . PRO A 1 101 ? 24.370 -17.754 -22.917 1.00 75.75 101 PRO A N 1
ATOM 815 C CA . PRO A 1 101 ? 24.810 -16.916 -21.797 1.00 75.75 101 PRO A CA 1
ATOM 816 C C . PRO A 1 101 ? 25.825 -15.823 -22.177 1.00 75.75 101 PRO A C 1
ATOM 818 O O . PRO A 1 101 ? 25.802 -14.731 -21.614 1.00 75.75 101 PRO A O 1
ATOM 821 N N . GLN A 1 102 ? 26.676 -16.081 -23.179 1.00 74.06 102 GLN A N 1
ATOM 822 C CA . GLN A 1 102 ? 27.692 -15.145 -23.684 1.00 74.06 102 GLN A CA 1
ATOM 823 C C . GLN A 1 102 ? 27.101 -13.909 -24.387 1.00 74.06 102 GLN A C 1
ATOM 825 O O . GLN A 1 102 ? 27.790 -12.896 -24.530 1.00 74.06 102 GLN A O 1
ATOM 830 N N . ALA A 1 103 ? 25.816 -13.938 -24.765 1.00 78.31 103 ALA A N 1
ATOM 831 C CA . ALA A 1 103 ? 25.134 -12.792 -25.361 1.00 78.31 103 ALA A CA 1
ATOM 832 C C . ALA A 1 103 ? 25.128 -11.565 -24.429 1.00 78.31 103 ALA A C 1
ATOM 834 O O . ALA A 1 103 ? 25.070 -10.436 -24.911 1.00 78.31 103 ALA A O 1
ATOM 835 N N . GLN A 1 104 ? 25.278 -11.748 -23.110 1.00 73.62 104 GLN A N 1
ATOM 836 C CA . GLN A 1 104 ? 25.396 -10.640 -22.154 1.00 73.62 104 GLN A CA 1
ATOM 837 C C . GLN A 1 104 ? 26.568 -9.693 -22.485 1.00 73.62 104 GLN A C 1
ATOM 839 O O . GLN A 1 104 ? 26.461 -8.486 -22.273 1.00 73.62 104 GLN A O 1
ATOM 844 N N . CYS A 1 105 ? 27.652 -10.202 -23.090 1.00 73.31 105 CYS A N 1
ATOM 845 C CA . CYS A 1 105 ? 28.817 -9.393 -23.452 1.00 73.31 105 CYS A CA 1
ATOM 846 C C . CYS A 1 105 ? 28.542 -8.449 -24.651 1.00 73.31 105 CYS A C 1
ATOM 848 O O . CYS A 1 105 ? 29.375 -7.600 -24.968 1.00 73.31 105 CYS A O 1
ATOM 850 N N . LEU A 1 106 ? 27.375 -8.549 -25.310 1.00 78.25 106 LEU A N 1
ATOM 851 C CA . LEU A 1 106 ? 26.927 -7.597 -26.338 1.00 78.25 106 LEU A CA 1
ATOM 852 C C . LEU A 1 106 ? 26.607 -6.215 -25.753 1.00 78.25 106 LEU A C 1
ATOM 854 O O . LEU A 1 106 ? 26.716 -5.220 -26.466 1.00 78.25 106 LEU A O 1
ATOM 858 N N . LEU A 1 107 ? 26.236 -6.144 -24.468 1.00 74.56 107 LEU A N 1
ATOM 859 C CA . LEU A 1 107 ? 25.895 -4.887 -23.791 1.00 74.56 107 LEU A CA 1
ATOM 860 C C . LEU A 1 107 ? 27.119 -4.057 -23.374 1.00 74.56 107 LEU A C 1
ATOM 862 O O . LEU A 1 107 ? 26.970 -2.924 -22.925 1.00 74.56 107 LEU A O 1
ATOM 866 N N . LEU A 1 108 ? 28.324 -4.607 -23.533 1.00 72.06 108 LEU A N 1
ATOM 867 C CA . LEU A 1 108 ? 29.558 -4.079 -22.962 1.00 72.06 108 LEU A CA 1
ATOM 868 C C . LEU A 1 108 ? 30.496 -3.606 -24.081 1.00 72.06 108 LEU A C 1
ATOM 870 O O . LEU A 1 108 ? 31.272 -4.410 -24.596 1.00 72.06 108 LEU A O 1
ATOM 874 N N . PRO A 1 109 ? 30.440 -2.331 -24.512 1.00 61.53 109 PRO A N 1
ATOM 875 C CA . PRO A 1 109 ? 31.315 -1.822 -25.569 1.00 61.53 109 PRO A CA 1
ATOM 876 C C . PRO A 1 109 ? 32.743 -1.476 -25.113 1.00 61.53 109 PRO A C 1
ATOM 878 O O . PRO A 1 109 ? 33.561 -1.067 -25.933 1.00 61.53 109 PRO A O 1
ATOM 881 N N . GLY A 1 110 ? 33.034 -1.612 -23.819 1.00 65.31 110 GLY A N 1
ATOM 882 C CA . GLY A 1 110 ? 34.291 -1.238 -23.172 1.00 65.31 110 GLY A CA 1
ATOM 883 C C . GLY A 1 110 ? 34.394 -1.896 -21.797 1.00 65.31 110 GLY A C 1
ATOM 884 O O . GLY A 1 110 ? 33.977 -3.046 -21.643 1.00 65.31 110 GLY A O 1
ATOM 885 N N . THR A 1 111 ? 34.905 -1.183 -20.789 1.00 58.34 111 THR A N 1
ATOM 886 C CA . THR A 1 111 ? 34.838 -1.672 -19.405 1.00 58.34 111 THR A CA 1
ATOM 887 C C . THR A 1 111 ? 33.387 -1.598 -18.903 1.00 58.34 111 THR A C 1
ATOM 889 O O . THR A 1 111 ? 32.693 -0.605 -19.141 1.00 58.34 111 THR A O 1
ATOM 892 N N . PRO A 1 112 ? 32.883 -2.631 -18.209 1.00 59.91 112 PRO A N 1
ATOM 893 C CA . PRO A 1 112 ? 31.516 -2.633 -17.669 1.00 59.91 112 PRO A CA 1
ATOM 894 C C . PRO A 1 112 ? 31.224 -1.476 -16.707 1.00 59.91 112 PRO A C 1
ATOM 896 O O . PRO A 1 112 ? 30.093 -0.995 -16.636 1.00 59.91 112 PRO A O 1
ATOM 899 N N . GLU A 1 113 ? 32.264 -0.976 -16.041 1.00 62.03 113 GLU A N 1
ATOM 900 C CA . GLU A 1 113 ? 32.215 0.174 -15.138 1.00 62.03 113 GLU A CA 1
ATOM 901 C C . GLU A 1 113 ? 31.785 1.472 -15.844 1.00 62.03 113 GLU A C 1
ATOM 903 O O . GLU A 1 113 ? 31.042 2.264 -15.263 1.00 62.03 113 GLU A O 1
ATOM 908 N N . ASP A 1 114 ? 32.173 1.677 -17.109 1.00 67.19 114 ASP A N 1
ATOM 909 C CA . ASP A 1 114 ? 31.845 2.900 -17.852 1.00 67.19 114 ASP A CA 1
ATOM 910 C C . ASP A 1 114 ? 30.352 2.959 -18.206 1.00 67.19 114 ASP A C 1
ATOM 912 O O . ASP A 1 114 ? 29.689 3.968 -17.957 1.00 67.19 114 ASP A O 1
ATOM 916 N N . PHE A 1 115 ? 29.782 1.861 -18.722 1.00 70.88 115 PHE A N 1
ATOM 917 C CA . PHE A 1 115 ? 28.342 1.778 -19.012 1.00 70.88 115 PHE A CA 1
ATOM 918 C C . PHE A 1 115 ? 27.521 1.991 -17.739 1.00 70.88 115 PHE A C 1
ATOM 920 O O . PHE A 1 115 ? 26.585 2.797 -17.717 1.00 70.88 115 PHE A O 1
ATOM 927 N N . ALA A 1 116 ? 27.898 1.282 -16.674 1.00 66.94 116 ALA A N 1
ATOM 928 C CA . ALA A 1 116 ? 27.201 1.326 -15.408 1.00 66.94 116 ALA A CA 1
ATOM 929 C C . ALA A 1 116 ? 27.198 2.732 -14.818 1.00 66.94 116 ALA A C 1
ATOM 931 O O . ALA A 1 116 ? 26.135 3.248 -14.479 1.00 66.94 116 ALA A O 1
ATOM 932 N N . LYS A 1 117 ? 28.365 3.376 -14.750 1.00 72.56 117 LYS A N 1
ATOM 933 C CA . LYS A 1 117 ? 28.526 4.727 -14.213 1.00 72.56 117 LYS A CA 1
ATOM 934 C C . LYS A 1 117 ? 27.699 5.749 -14.987 1.00 72.56 117 LYS A C 1
ATOM 936 O O . LYS A 1 117 ? 26.953 6.512 -14.373 1.00 72.56 117 LYS A O 1
ATOM 941 N N . VAL A 1 118 ? 27.791 5.740 -16.316 1.00 77.50 118 VAL A N 1
ATOM 942 C CA . VAL A 1 118 ? 27.095 6.700 -17.184 1.00 77.50 118 VAL A CA 1
ATOM 943 C C . VAL A 1 118 ? 25.587 6.550 -17.095 1.00 77.50 118 VAL A C 1
ATOM 945 O O . VAL A 1 118 ? 24.876 7.521 -16.829 1.00 77.50 118 VAL A O 1
ATOM 948 N N . PHE A 1 119 ? 25.087 5.330 -17.303 1.00 77.12 119 PHE A N 1
ATOM 949 C CA . PHE A 1 119 ? 23.652 5.081 -17.297 1.00 77.12 119 PHE A CA 1
ATOM 950 C C . PHE A 1 119 ? 23.055 5.392 -15.924 1.00 77.12 119 PHE A C 1
ATOM 952 O O . PHE A 1 119 ? 22.012 6.035 -15.830 1.00 77.12 119 PHE A O 1
ATOM 959 N N . SER A 1 120 ? 23.755 5.007 -14.861 1.00 70.69 120 SER A N 1
ATOM 960 C CA . SER A 1 120 ? 23.337 5.246 -13.488 1.00 70.69 120 SER A CA 1
ATOM 961 C C . SER A 1 120 ? 23.291 6.719 -13.105 1.00 70.69 120 SER A C 1
ATOM 963 O O . SER A 1 120 ? 22.284 7.181 -12.566 1.00 70.69 120 SER A O 1
ATOM 965 N N . GLN A 1 121 ? 24.359 7.468 -13.397 1.00 76.62 121 GLN A N 1
ATOM 966 C CA . GLN A 1 121 ? 24.393 8.908 -13.158 1.00 76.62 121 GLN A CA 1
ATOM 967 C C . GLN A 1 121 ? 23.252 9.581 -13.914 1.00 76.62 121 GLN A C 1
ATOM 969 O O . GLN A 1 121 ? 22.514 10.386 -13.350 1.00 76.62 121 GLN A O 1
ATOM 974 N N . ARG A 1 122 ? 23.030 9.169 -15.167 1.00 82.81 122 ARG A N 1
ATOM 975 C CA . ARG A 1 122 ? 21.968 9.756 -15.968 1.00 82.81 122 ARG A CA 1
ATOM 976 C C . ARG A 1 122 ? 20.567 9.403 -15.475 1.00 82.81 122 ARG A C 1
ATOM 978 O O . ARG A 1 122 ? 19.682 10.252 -15.528 1.00 82.81 122 ARG A O 1
ATOM 985 N N . CYS A 1 123 ? 20.357 8.185 -14.975 1.00 75.69 123 CYS A N 1
ATOM 986 C CA . CYS A 1 123 ? 19.107 7.801 -14.320 1.00 75.69 123 CYS A CA 1
ATOM 987 C C . CYS A 1 123 ? 18.819 8.706 -13.118 1.00 75.69 123 CYS A C 1
ATOM 989 O O . CYS A 1 123 ? 17.699 9.195 -12.999 1.00 75.69 123 CYS A O 1
ATOM 991 N N . ARG A 1 124 ? 19.827 8.979 -12.275 1.00 72.94 124 ARG A N 1
ATOM 992 C CA . ARG A 1 124 ? 19.699 9.898 -11.134 1.00 72.94 124 ARG A CA 1
ATOM 993 C C . ARG A 1 124 ? 19.258 11.287 -11.600 1.00 72.94 124 ARG A C 1
ATOM 995 O O . ARG A 1 124 ? 18.242 11.788 -11.127 1.00 72.94 124 ARG A O 1
ATOM 1002 N N . ASP A 1 125 ? 19.967 11.867 -12.566 1.00 77.88 125 ASP A N 1
ATOM 1003 C CA . ASP A 1 125 ? 19.692 13.225 -13.053 1.00 77.88 125 ASP A CA 1
ATOM 1004 C C . ASP A 1 125 ? 18.288 13.348 -13.671 1.00 77.88 125 ASP A C 1
ATOM 1006 O O . ASP A 1 125 ? 17.602 14.352 -13.483 1.00 77.88 125 ASP A O 1
ATOM 1010 N N . VAL A 1 126 ? 17.836 12.322 -14.401 1.00 77.94 126 VAL A N 1
ATOM 1011 C CA . VAL A 1 126 ? 16.515 12.323 -15.045 1.00 77.94 126 VAL A CA 1
ATOM 1012 C C . VAL A 1 126 ? 15.390 12.098 -14.037 1.00 77.94 126 VAL A C 1
ATOM 1014 O O . VAL A 1 126 ? 14.375 12.790 -14.102 1.00 77.94 126 VAL A O 1
ATOM 1017 N N . ILE A 1 127 ? 15.544 11.136 -13.124 1.00 69.56 127 ILE A N 1
ATOM 1018 C CA . ILE A 1 127 ? 14.494 10.763 -12.168 1.00 69.56 127 ILE A CA 1
ATOM 1019 C C . ILE A 1 127 ? 14.321 11.856 -11.105 1.00 69.56 127 ILE A C 1
ATOM 1021 O O . ILE A 1 127 ? 13.189 12.297 -10.881 1.00 69.56 127 ILE A O 1
ATOM 1025 N N . ILE A 1 128 ? 15.423 12.327 -10.506 1.00 68.12 128 ILE A N 1
ATOM 1026 C CA . ILE A 1 128 ? 15.404 13.363 -9.458 1.00 68.12 128 ILE A CA 1
ATOM 1027 C C . ILE A 1 128 ? 15.170 14.748 -10.064 1.00 68.12 128 ILE A C 1
ATOM 1029 O O . ILE A 1 128 ? 14.402 15.535 -9.521 1.00 68.12 128 ILE A O 1
ATOM 1033 N N . GLY A 1 129 ? 15.803 15.053 -11.198 1.00 71.50 129 GLY A N 1
ATOM 1034 C CA . GLY A 1 129 ? 15.735 16.385 -11.791 1.00 71.50 129 GLY A CA 1
ATOM 1035 C C . GLY A 1 129 ? 14.366 16.750 -12.374 1.00 71.50 129 GLY A C 1
ATOM 1036 O O . GLY A 1 129 ? 13.453 15.925 -12.504 1.00 71.50 129 GLY A O 1
ATOM 1037 N N . ASP A 1 130 ? 14.253 17.998 -12.829 1.00 71.31 130 ASP A N 1
ATOM 1038 C CA . ASP A 1 130 ? 13.062 18.573 -13.478 1.00 71.31 130 ASP A CA 1
ATOM 1039 C C . ASP A 1 130 ? 12.885 18.108 -14.939 1.00 71.31 130 ASP A C 1
ATOM 1041 O O . ASP A 1 130 ? 12.612 18.879 -15.861 1.00 71.31 130 ASP A O 1
ATOM 1045 N N . SER A 1 131 ? 13.061 16.810 -15.181 1.00 77.62 131 SER A N 1
ATOM 1046 C CA . SER A 1 131 ? 12.842 16.211 -16.496 1.00 77.62 131 SER A CA 1
ATOM 1047 C C . SER A 1 131 ? 11.354 16.051 -16.807 1.00 77.62 131 SER A C 1
ATOM 1049 O O . SER A 1 131 ? 10.525 15.832 -15.924 1.00 77.62 131 SER A O 1
ATOM 1051 N N . SER A 1 132 ? 11.005 16.084 -18.098 1.00 77.19 132 SER A N 1
ATOM 1052 C CA . SER A 1 132 ? 9.634 15.802 -18.539 1.00 77.19 132 SER A CA 1
ATOM 1053 C C . SER A 1 132 ? 9.187 14.404 -18.105 1.00 77.19 132 SER A C 1
ATOM 1055 O O . SER A 1 132 ? 9.978 13.462 -18.189 1.00 77.19 132 SER A O 1
ATOM 1057 N N . LEU A 1 133 ? 7.906 14.253 -17.765 1.00 66.31 133 LEU A N 1
ATOM 1058 C CA . LEU A 1 133 ? 7.318 12.970 -17.363 1.00 66.31 133 LEU A CA 1
ATOM 1059 C C . LEU A 1 133 ? 7.615 11.847 -18.363 1.00 66.31 133 LEU A C 1
ATOM 1061 O O . LEU A 1 133 ? 8.062 10.773 -18.000 1.00 66.31 133 LEU A O 1
ATOM 1065 N N . THR A 1 134 ? 7.462 12.140 -19.654 1.00 72.69 134 THR A N 1
ATOM 1066 C CA . THR A 1 134 ? 7.718 11.190 -20.741 1.00 72.69 134 THR A CA 1
ATOM 1067 C C . THR A 1 134 ? 9.153 10.656 -20.723 1.00 72.69 134 THR A C 1
ATOM 1069 O O . THR A 1 134 ? 9.385 9.483 -21.011 1.00 72.69 134 THR A O 1
ATOM 1072 N N . LEU A 1 135 ? 10.125 11.505 -20.373 1.00 77.31 135 LEU A N 1
ATOM 1073 C CA . LEU A 1 135 ? 11.528 11.113 -20.261 1.00 77.31 135 LEU A CA 1
ATOM 1074 C C . LEU A 1 135 ? 11.762 10.248 -19.021 1.00 77.31 135 LEU A C 1
ATOM 1076 O O . LEU A 1 135 ? 12.397 9.204 -19.145 1.00 77.31 135 LEU A O 1
ATOM 1080 N N . LYS A 1 136 ? 11.196 10.627 -17.870 1.00 74.81 136 LYS A N 1
ATOM 1081 C CA . LYS A 1 136 ? 11.263 9.825 -16.641 1.00 74.81 136 LYS A CA 1
ATOM 1082 C C . LYS A 1 136 ? 10.684 8.427 -16.866 1.00 74.81 136 LYS A C 1
ATOM 1084 O O . LYS A 1 136 ? 11.397 7.438 -16.708 1.00 74.81 136 LYS A O 1
ATOM 1089 N N . THR A 1 137 ? 9.476 8.340 -17.420 1.00 69.12 137 THR A N 1
ATOM 1090 C CA . THR A 1 137 ? 8.824 7.075 -17.783 1.00 69.12 137 THR A CA 1
ATOM 1091 C C . THR A 1 137 ? 9.684 6.225 -18.731 1.00 69.12 137 THR A C 1
ATOM 1093 O O . THR A 1 137 ? 9.741 5.003 -18.596 1.00 69.12 137 THR A O 1
ATOM 1096 N N . CYS A 1 138 ? 10.386 6.828 -19.697 1.00 77.06 138 CYS A N 1
ATOM 1097 C CA . CYS A 1 138 ? 11.274 6.096 -20.610 1.00 77.06 138 CYS A CA 1
ATOM 1098 C C . CYS A 1 138 ? 12.456 5.436 -19.887 1.00 77.06 138 CYS A C 1
ATOM 1100 O O . CYS A 1 138 ? 12.773 4.272 -20.151 1.00 77.06 138 CYS A O 1
ATOM 1102 N N . PHE A 1 139 ? 13.089 6.163 -18.966 1.00 77.88 139 PHE A N 1
ATOM 1103 C CA . PHE A 1 139 ? 14.197 5.641 -18.167 1.00 77.88 139 PHE A CA 1
ATOM 1104 C C . PHE A 1 139 ? 13.734 4.533 -17.224 1.00 77.88 139 PHE A C 1
ATOM 1106 O O . PHE A 1 139 ? 14.383 3.493 -17.152 1.00 77.88 139 PHE A O 1
ATOM 1113 N N . LEU A 1 140 ? 12.575 4.702 -16.588 1.00 72.94 140 LEU A N 1
ATOM 1114 C CA . LEU A 1 140 ? 11.981 3.692 -15.711 1.00 72.94 140 LEU A CA 1
ATOM 1115 C C . LEU A 1 140 ? 11.647 2.399 -16.460 1.00 72.94 140 LEU A C 1
ATOM 1117 O O . LEU A 1 140 ? 12.049 1.323 -16.029 1.00 72.94 140 LEU A O 1
ATOM 1121 N N . ASN A 1 141 ? 11.009 2.491 -17.633 1.00 72.06 141 ASN A N 1
ATOM 1122 C CA . ASN A 1 141 ? 10.745 1.311 -18.466 1.00 72.06 141 ASN A CA 1
ATOM 1123 C C . ASN A 1 141 ? 12.049 0.613 -18.888 1.00 72.06 141 ASN A C 1
ATOM 1125 O O . ASN A 1 141 ? 12.113 -0.615 -18.926 1.00 72.06 141 ASN A O 1
ATOM 1129 N N . THR A 1 142 ? 13.100 1.378 -19.189 1.00 77.56 142 THR A N 1
ATOM 1130 C CA . THR A 1 142 ? 14.406 0.815 -19.565 1.00 77.56 142 THR A CA 1
ATOM 1131 C C . THR A 1 142 ? 15.075 0.120 -18.378 1.00 77.56 142 THR A C 1
ATOM 1133 O O . THR A 1 142 ? 15.570 -0.991 -18.540 1.00 77.56 142 THR A O 1
ATOM 1136 N N . LEU A 1 143 ? 15.020 0.704 -17.177 1.00 73.44 143 LEU A N 1
ATOM 1137 C CA . LEU A 1 143 ? 15.490 0.082 -15.933 1.00 73.44 143 LEU A CA 1
ATOM 1138 C C . LEU A 1 143 ? 14.742 -1.221 -15.623 1.00 73.44 143 LEU A C 1
ATOM 1140 O O . LEU A 1 143 ? 15.374 -2.234 -15.334 1.00 73.44 143 LEU A O 1
ATOM 1144 N N . LEU A 1 144 ? 13.413 -1.227 -15.758 1.00 69.81 144 LEU A N 1
ATOM 1145 C CA . LEU A 1 144 ? 12.589 -2.431 -15.592 1.00 69.81 144 LEU A CA 1
ATOM 1146 C C . LEU A 1 144 ? 12.904 -3.498 -16.650 1.00 69.81 144 LEU A C 1
ATOM 1148 O O . LEU A 1 144 ? 12.900 -4.693 -16.357 1.00 69.81 144 LEU A O 1
ATOM 1152 N N . THR A 1 145 ? 13.223 -3.080 -17.875 1.00 72.25 145 THR A N 1
ATOM 1153 C CA . THR A 1 145 ? 13.650 -3.994 -18.944 1.00 72.25 145 THR A CA 1
ATOM 1154 C C . THR A 1 145 ? 15.010 -4.617 -18.629 1.00 72.25 145 THR A C 1
ATOM 1156 O O . THR A 1 145 ? 15.181 -5.820 -18.799 1.00 72.25 145 THR A O 1
ATOM 1159 N N . ILE A 1 146 ? 15.967 -3.825 -18.129 1.00 71.56 146 ILE A N 1
ATOM 1160 C CA . ILE A 1 146 ? 17.267 -4.328 -17.658 1.00 71.56 146 ILE A CA 1
ATOM 1161 C C . ILE A 1 146 ? 17.054 -5.321 -16.520 1.00 71.56 146 ILE A C 1
ATOM 1163 O O . ILE A 1 146 ? 17.631 -6.399 -16.541 1.00 71.56 146 ILE A O 1
ATOM 1167 N N . TRP A 1 147 ? 16.188 -5.002 -15.563 1.00 68.12 147 TRP A N 1
ATOM 1168 C CA . TRP A 1 147 ? 15.897 -5.907 -14.462 1.00 68.12 147 TRP A CA 1
ATOM 1169 C C . TRP A 1 147 ? 15.276 -7.229 -14.905 1.00 68.12 147 TRP A C 1
ATOM 1171 O O . TRP A 1 147 ? 15.787 -8.286 -14.566 1.00 68.12 147 TRP A O 1
ATOM 1181 N N . SER A 1 148 ? 14.192 -7.184 -15.678 1.00 64.44 148 SER A N 1
ATOM 1182 C CA . SER A 1 148 ? 13.500 -8.397 -16.137 1.00 64.44 148 SER A CA 1
ATOM 1183 C C . SER A 1 148 ? 14.407 -9.290 -16.984 1.00 64.44 148 SER A C 1
ATOM 1185 O O . SER A 1 148 ? 14.402 -10.505 -16.825 1.00 64.44 148 SER A O 1
ATOM 1187 N N . SER A 1 149 ? 15.237 -8.678 -17.829 1.00 66.69 149 SER A N 1
ATOM 1188 C CA . SER A 1 149 ? 16.224 -9.376 -18.662 1.00 66.69 149 SER A CA 1
ATOM 1189 C C . SER A 1 149 ? 17.372 -9.973 -17.848 1.00 66.69 149 SER A C 1
ATOM 1191 O O . SER A 1 149 ? 18.014 -10.934 -18.266 1.00 66.69 149 SER A O 1
ATOM 1193 N N . PHE A 1 150 ? 17.656 -9.385 -16.689 1.00 67.69 150 PHE A N 1
ATOM 1194 C CA . PHE A 1 150 ? 18.788 -9.734 -15.852 1.00 67.69 150 PHE A CA 1
ATOM 1195 C C . PHE A 1 150 ? 18.393 -9.573 -14.372 1.00 67.69 150 PHE A C 1
ATOM 1197 O O . PHE A 1 150 ? 18.787 -8.602 -13.732 1.00 67.69 150 PHE A O 1
ATOM 1204 N N . PRO A 1 151 ? 17.632 -10.511 -13.779 1.00 56.00 151 PRO A N 1
ATOM 1205 C CA . PRO A 1 151 ? 17.031 -10.324 -12.449 1.00 56.00 151 PRO A CA 1
ATOM 1206 C C . PRO A 1 151 ? 18.047 -10.085 -11.324 1.00 56.00 151 PRO A C 1
ATOM 1208 O O . PRO A 1 151 ? 17.749 -9.412 -10.341 1.00 56.00 151 PRO A O 1
ATOM 1211 N N . LYS A 1 152 ? 19.280 -10.575 -11.511 1.00 54.09 152 LYS A N 1
ATOM 1212 C CA . LYS A 1 152 ? 20.429 -10.353 -10.619 1.00 54.09 152 LYS A CA 1
ATOM 1213 C C . LYS A 1 152 ? 21.037 -8.934 -10.731 1.00 54.09 152 LYS A C 1
ATOM 1215 O O . LYS A 1 152 ? 21.939 -8.616 -9.972 1.00 54.09 152 LYS A O 1
ATOM 1220 N N . CYS A 1 153 ? 20.574 -8.090 -11.668 1.00 52.53 153 CYS A N 1
ATOM 1221 C CA . CYS A 1 153 ? 21.060 -6.717 -11.907 1.00 52.53 153 CYS A CA 1
ATOM 1222 C C . CYS A 1 153 ? 20.737 -5.726 -10.811 1.00 52.53 153 CYS A C 1
ATOM 1224 O O . CYS A 1 153 ? 21.501 -4.803 -10.552 1.00 52.53 153 CYS A O 1
ATOM 1226 N N . LEU A 1 154 ? 19.550 -5.855 -10.240 1.00 51.84 154 LEU A N 1
ATOM 1227 C CA . LEU A 1 154 ? 19.066 -4.952 -9.217 1.00 51.84 154 LEU A CA 1
ATOM 1228 C C . LEU A 1 154 ? 18.883 -5.809 -7.978 1.00 51.84 154 LEU A C 1
ATOM 1230 O O . LEU A 1 154 ? 17.777 -6.226 -7.651 1.00 51.84 154 LEU A O 1
ATOM 1234 N N . ASN A 1 155 ? 19.994 -6.068 -7.287 1.00 49.28 155 ASN A N 1
ATOM 1235 C CA . ASN A 1 155 ? 20.012 -6.779 -6.003 1.00 49.28 155 ASN A CA 1
ATOM 1236 C C . ASN A 1 155 ? 19.197 -6.061 -4.910 1.00 49.28 155 ASN A C 1
ATOM 1238 O O . ASN A 1 155 ? 19.044 -6.582 -3.807 1.00 49.28 155 ASN A O 1
ATOM 1242 N N . ASN A 1 156 ? 18.659 -4.873 -5.205 1.00 52.19 156 ASN A N 1
ATOM 1243 C CA . ASN A 1 156 ? 17.750 -4.154 -4.339 1.00 52.19 156 ASN A CA 1
ATOM 1244 C C . ASN A 1 156 ? 16.307 -4.184 -4.896 1.00 52.19 156 ASN A C 1
ATOM 1246 O O . ASN A 1 156 ? 15.968 -3.380 -5.767 1.00 52.19 156 ASN A O 1
ATOM 1250 N N . PRO A 1 157 ? 15.416 -5.040 -4.361 1.00 54.78 157 PRO A N 1
ATOM 1251 C CA . PRO A 1 157 ? 13.992 -5.057 -4.713 1.00 54.78 157 PRO A CA 1
ATOM 1252 C C . PRO A 1 157 ? 13.300 -3.699 -4.505 1.00 54.78 157 PRO A C 1
ATOM 1254 O O . PRO A 1 157 ? 12.305 -3.399 -5.164 1.00 54.78 157 PRO A O 1
ATOM 1257 N N . LEU A 1 158 ? 13.844 -2.846 -3.620 1.00 51.41 158 LEU A N 1
ATOM 1258 C CA . LEU A 1 158 ? 13.338 -1.493 -3.368 1.00 51.41 158 LEU A CA 1
ATOM 1259 C C . LEU A 1 158 ? 13.421 -0.616 -4.610 1.00 51.41 158 LEU A C 1
ATOM 1261 O O . LEU A 1 158 ? 12.511 0.153 -4.881 1.00 51.41 158 LEU A O 1
ATOM 1265 N N . ILE A 1 159 ? 14.481 -0.759 -5.394 1.00 56.03 159 ILE A N 1
ATOM 1266 C CA . ILE A 1 159 ? 14.693 0.023 -6.610 1.00 56.03 159 ILE A CA 1
ATOM 1267 C C . ILE A 1 159 ? 13.638 -0.315 -7.666 1.00 56.03 159 ILE A C 1
ATOM 1269 O O . ILE A 1 159 ? 13.107 0.575 -8.327 1.00 56.03 159 ILE A O 1
ATOM 1273 N N . ILE A 1 160 ? 13.295 -1.594 -7.801 1.00 57.75 160 ILE A N 1
ATOM 1274 C CA . ILE A 1 160 ? 12.288 -2.060 -8.760 1.00 57.75 160 ILE A CA 1
ATOM 1275 C C . ILE A 1 160 ? 10.908 -1.559 -8.351 1.00 57.75 160 ILE A C 1
ATOM 1277 O O . ILE A 1 160 ? 10.209 -0.947 -9.154 1.00 57.75 160 ILE A O 1
ATOM 1281 N N . ASN A 1 161 ? 10.554 -1.735 -7.078 1.00 53.09 161 ASN A N 1
ATOM 1282 C CA . ASN A 1 161 ? 9.311 -1.211 -6.524 1.00 53.09 161 ASN A CA 1
ATOM 1283 C C . ASN A 1 161 ? 9.235 0.317 -6.645 1.00 53.09 161 ASN A C 1
ATOM 1285 O O . ASN A 1 161 ? 8.170 0.854 -6.923 1.00 53.09 161 ASN A O 1
ATOM 1289 N N . PHE A 1 162 ? 10.358 1.021 -6.511 1.00 55.38 162 PHE A N 1
ATOM 1290 C CA . PHE A 1 162 ? 10.439 2.468 -6.686 1.00 55.38 162 PHE A CA 1
ATOM 1291 C C . PHE A 1 162 ? 10.279 2.873 -8.157 1.00 55.38 162 PHE A C 1
ATOM 1293 O O . PHE A 1 162 ? 9.598 3.849 -8.464 1.00 55.38 162 PHE A O 1
ATOM 1300 N N . CYS A 1 163 ? 10.815 2.091 -9.094 1.00 56.22 163 CYS A N 1
ATOM 1301 C CA . CYS A 1 163 ? 10.586 2.325 -10.516 1.00 56.22 163 CYS A CA 1
ATOM 1302 C C . CYS A 1 163 ? 9.119 2.096 -10.903 1.00 56.22 163 CYS A C 1
ATOM 1304 O O . CYS A 1 163 ? 8.550 2.890 -11.651 1.00 56.22 163 CYS A O 1
ATOM 1306 N N . ILE A 1 164 ? 8.495 1.053 -10.345 1.00 58.41 164 ILE A N 1
ATOM 1307 C CA . ILE A 1 164 ? 7.061 0.775 -10.492 1.00 58.41 164 ILE A CA 1
ATOM 1308 C C . ILE A 1 164 ? 6.234 1.909 -9.870 1.00 58.41 164 ILE A C 1
ATOM 1310 O O . ILE A 1 164 ? 5.302 2.392 -10.507 1.00 58.41 164 ILE A O 1
ATOM 1314 N N . LEU A 1 165 ? 6.595 2.381 -8.668 1.00 56.72 165 LEU A N 1
ATOM 1315 C CA . LEU A 1 165 ? 5.971 3.530 -8.002 1.00 56.72 165 LEU A CA 1
ATOM 1316 C C . LEU A 1 165 ? 5.943 4.741 -8.921 1.00 56.72 165 LEU A C 1
ATOM 1318 O O . LEU A 1 165 ? 4.876 5.288 -9.191 1.00 56.72 165 LEU A O 1
ATOM 1322 N N . LEU A 1 166 ? 7.122 5.160 -9.378 1.00 58.62 166 LEU A N 1
ATOM 1323 C CA . LEU A 1 166 ? 7.254 6.344 -10.203 1.00 58.62 166 LEU A CA 1
ATOM 1324 C C . LEU A 1 166 ? 6.451 6.172 -11.484 1.00 58.62 166 LEU A C 1
ATOM 1326 O O . LEU A 1 166 ? 5.649 7.036 -11.804 1.00 58.62 166 LEU A O 1
ATOM 1330 N N . GLN A 1 167 ? 6.552 5.028 -12.156 1.00 61.53 167 GLN A N 1
ATOM 1331 C CA . GLN A 1 167 ? 5.791 4.798 -13.375 1.00 61.53 167 GLN A CA 1
ATOM 1332 C C . GLN A 1 167 ? 4.274 4.874 -13.148 1.00 61.53 167 GLN A C 1
ATOM 1334 O O . GLN A 1 167 ? 3.580 5.559 -13.896 1.00 61.53 167 GLN A O 1
ATOM 1339 N N . LEU A 1 168 ? 3.747 4.238 -12.099 1.00 56.50 168 LEU A N 1
ATOM 1340 C CA . LEU A 1 168 ? 2.310 4.265 -11.805 1.00 56.50 168 LEU A CA 1
ATOM 1341 C C . LEU A 1 168 ? 1.824 5.670 -11.415 1.00 56.50 168 LEU A C 1
ATOM 1343 O O . LEU A 1 168 ? 0.731 6.070 -11.819 1.00 56.50 168 LEU A O 1
ATOM 1347 N N . VAL A 1 169 ? 2.630 6.430 -10.667 1.00 56.81 169 VAL A N 1
ATOM 1348 C CA . VAL A 1 169 ? 2.338 7.826 -10.289 1.00 56.81 169 VAL A CA 1
ATOM 1349 C C . VAL A 1 169 ? 2.420 8.769 -11.491 1.00 56.81 169 VAL A C 1
ATOM 1351 O O . VAL A 1 169 ? 1.668 9.736 -11.592 1.00 56.81 169 VAL A O 1
ATOM 1354 N N . GLU A 1 170 ? 3.337 8.525 -12.416 1.00 60.12 170 GLU A N 1
ATOM 1355 C CA . GLU A 1 170 ? 3.450 9.307 -13.643 1.00 60.12 170 GLU A CA 1
ATOM 1356 C C . GLU A 1 170 ? 2.279 9.023 -14.594 1.00 60.12 170 GLU A C 1
ATOM 1358 O O . GLU A 1 170 ? 1.668 9.942 -15.145 1.00 60.12 170 GLU A O 1
ATOM 1363 N N . GLU A 1 171 ? 1.906 7.756 -14.748 1.00 58.66 171 GLU A N 1
ATOM 1364 C CA . GLU A 1 171 ? 0.808 7.338 -15.620 1.00 58.66 171 GLU A CA 1
ATOM 1365 C C . GLU A 1 171 ? -0.570 7.758 -15.084 1.00 58.66 171 GLU A C 1
ATOM 1367 O O . GLU A 1 171 ? -1.455 8.114 -15.877 1.00 58.66 171 GLU A O 1
ATOM 1372 N N . SER A 1 172 ? -0.760 7.778 -13.757 1.00 57.12 172 SER A N 1
ATOM 1373 C CA . SER A 1 172 ? -1.988 8.292 -13.138 1.00 57.12 172 SER A CA 1
ATOM 1374 C C . SER A 1 172 ? -2.194 9.777 -13.455 1.00 57.12 172 SER A C 1
ATOM 1376 O O . SER A 1 172 ? -3.295 10.166 -13.852 1.00 57.12 172 SER A O 1
ATOM 1378 N N . LYS A 1 173 ? -1.123 10.583 -13.417 1.00 56.38 173 LYS A N 1
ATOM 1379 C CA . LYS A 1 173 ? -1.143 12.012 -13.776 1.00 56.38 173 LYS A CA 1
ATOM 1380 C C . LYS A 1 173 ? -1.486 12.264 -15.249 1.00 56.38 173 LYS A C 1
ATOM 1382 O O . LYS A 1 173 ? -1.977 13.341 -15.582 1.00 56.38 173 LYS A O 1
ATOM 1387 N N . GLN A 1 174 ? -1.249 11.298 -16.141 1.00 54.00 174 GLN A N 1
ATOM 1388 C CA . GLN A 1 174 ? -1.534 11.423 -17.579 1.00 54.00 174 GLN A CA 1
ATOM 1389 C C . GLN A 1 174 ? -2.894 10.855 -18.019 1.00 54.00 174 GLN A C 1
ATOM 1391 O O . GLN A 1 174 ? -3.182 10.852 -19.216 1.00 54.00 174 GLN A O 1
ATOM 1396 N N . ASN A 1 175 ? -3.746 10.381 -17.101 1.00 56.62 175 ASN A N 1
ATOM 1397 C CA . ASN A 1 175 ? -5.037 9.734 -17.404 1.00 56.62 175 ASN A CA 1
ATOM 1398 C C . ASN A 1 175 ? -4.943 8.477 -18.302 1.00 56.62 175 ASN A C 1
ATOM 1400 O O . ASN A 1 175 ? -5.966 7.982 -18.778 1.00 56.62 175 ASN A O 1
ATOM 1404 N N . GLN A 1 176 ? -3.745 7.929 -18.539 1.00 55.09 176 GLN A N 1
ATOM 1405 C CA . GLN A 1 176 ? -3.532 6.755 -19.403 1.00 55.09 176 GLN A CA 1
ATOM 1406 C C . GLN A 1 176 ? -3.621 5.424 -18.648 1.00 55.09 176 GLN A C 1
ATOM 1408 O O . GLN A 1 176 ? -3.620 4.367 -19.282 1.00 55.09 176 GLN A O 1
ATOM 1413 N N . PHE A 1 177 ? -3.770 5.477 -17.320 1.00 55.59 177 PHE A N 1
ATOM 1414 C CA . PHE A 1 177 ? -3.793 4.319 -16.426 1.00 55.59 177 PHE A CA 1
ATOM 1415 C C . PHE A 1 177 ? -4.687 3.183 -16.942 1.00 55.59 177 PHE A C 1
ATOM 1417 O O . PHE A 1 177 ? -4.213 2.066 -17.093 1.00 55.59 177 PHE A O 1
ATOM 1424 N N . LYS A 1 178 ? -5.944 3.467 -17.330 1.00 51.62 178 LYS A N 1
ATOM 1425 C CA . LYS A 1 178 ? -6.890 2.443 -17.827 1.00 51.62 178 LYS A CA 1
ATOM 1426 C C . LYS A 1 178 ? -6.430 1.737 -19.112 1.00 51.62 178 LYS A C 1
ATOM 1428 O O . LYS A 1 178 ? -6.725 0.563 -19.282 1.00 51.62 178 LYS A O 1
ATOM 1433 N N . LYS A 1 179 ? -5.736 2.442 -20.013 1.00 54.47 179 LYS A N 1
ATOM 1434 C CA . LYS A 1 179 ? -5.281 1.911 -21.309 1.00 54.47 179 LYS A CA 1
ATOM 1435 C C . LYS A 1 179 ? -4.017 1.058 -21.158 1.00 54.47 179 LYS A C 1
ATOM 1437 O O . LYS A 1 179 ? -3.917 -0.007 -21.755 1.00 54.47 179 LYS A O 1
ATOM 1442 N N . ARG A 1 180 ? -3.072 1.496 -20.324 1.00 50.66 180 ARG A N 1
ATOM 1443 C CA . ARG A 1 180 ? -1.860 0.726 -20.004 1.00 50.66 180 ARG A CA 1
ATOM 1444 C C . ARG A 1 180 ? -2.169 -0.511 -19.166 1.00 50.66 180 ARG A C 1
ATOM 1446 O O . ARG A 1 180 ? -1.540 -1.537 -19.386 1.00 50.66 180 ARG A O 1
ATOM 1453 N N . LEU A 1 181 ? -3.181 -0.439 -18.295 1.00 48.62 181 LEU A N 1
ATOM 1454 C CA . LEU A 1 181 ? -3.715 -1.586 -17.554 1.00 48.62 181 LEU A CA 1
ATOM 1455 C C . LEU A 1 181 ? -4.019 -2.765 -18.483 1.00 48.62 181 LEU A C 1
ATOM 1457 O O . LEU A 1 181 ? -3.566 -3.868 -18.215 1.00 48.62 181 LEU A O 1
ATOM 1461 N N . SER A 1 182 ? -4.702 -2.494 -19.602 1.00 44.81 182 SER A N 1
ATOM 1462 C CA . SER A 1 182 ? -5.022 -3.495 -20.624 1.00 44.81 182 SER A CA 1
ATOM 1463 C C . SER A 1 182 ? -3.838 -3.887 -21.519 1.00 44.81 182 SER A C 1
ATOM 1465 O O . SER A 1 182 ? -3.822 -4.990 -22.038 1.00 44.81 182 SER A O 1
ATOM 1467 N N . GLU A 1 183 ? -2.844 -3.014 -21.726 1.00 41.81 183 GLU A N 1
ATOM 1468 C CA . GLU A 1 183 ? -1.662 -3.304 -22.570 1.00 41.81 183 GLU A CA 1
ATOM 1469 C C . GLU A 1 183 ? -0.565 -4.093 -21.826 1.00 41.81 183 GLU A C 1
ATOM 1471 O O . GLU A 1 183 ? 0.261 -4.768 -22.441 1.00 41.81 183 GLU A O 1
ATOM 1476 N N . LEU A 1 184 ? -0.517 -3.982 -20.497 1.00 40.81 184 LEU A N 1
ATOM 1477 C CA . LEU A 1 184 ? 0.467 -4.657 -19.649 1.00 40.81 184 LEU A CA 1
ATOM 1478 C C . LEU A 1 184 ? 0.047 -6.084 -19.255 1.00 40.81 184 LEU A C 1
ATOM 1480 O O . LEU A 1 184 ? 0.900 -6.847 -18.804 1.00 40.81 184 LEU A O 1
ATOM 1484 N N . GLU A 1 185 ? -1.221 -6.457 -19.474 1.00 40.56 185 GLU A N 1
ATOM 1485 C CA . GLU A 1 185 ? -1.737 -7.831 -19.333 1.00 40.56 185 GLU A CA 1
ATOM 1486 C C . GLU A 1 185 ? -0.972 -8.847 -20.203 1.00 40.56 185 GLU A C 1
ATOM 1488 O O . GLU A 1 185 ? -0.896 -10.017 -19.840 1.00 40.56 185 GLU A O 1
ATOM 1493 N N . ASP A 1 186 ? -0.336 -8.395 -21.288 1.00 34.16 186 ASP A N 1
ATOM 1494 C CA . ASP A 1 186 ? 0.374 -9.259 -22.236 1.00 34.16 186 ASP A CA 1
ATOM 1495 C C . ASP A 1 186 ? 1.870 -9.474 -21.910 1.00 34.16 186 ASP A C 1
ATOM 1497 O O . ASP A 1 186 ? 2.516 -10.300 -22.554 1.00 34.16 186 ASP A O 1
ATOM 1501 N N . ASN A 1 187 ? 2.469 -8.726 -20.965 1.00 35.06 187 ASN A N 1
ATOM 1502 C CA . ASN A 1 187 ? 3.935 -8.546 -20.938 1.00 35.06 187 ASN A CA 1
ATOM 1503 C C . ASN A 1 187 ? 4.672 -8.832 -19.616 1.00 35.06 187 ASN A C 1
ATOM 1505 O O . ASN A 1 187 ? 5.881 -8.602 -19.575 1.00 35.06 187 ASN A O 1
ATOM 1509 N N . ILE A 1 188 ? 4.033 -9.305 -18.538 1.00 36.00 188 ILE A N 1
ATOM 1510 C CA . ILE A 1 188 ? 4.729 -9.405 -17.239 1.00 36.00 188 ILE A CA 1
ATOM 1511 C C . ILE A 1 188 ? 4.675 -10.812 -16.627 1.00 36.00 188 ILE A C 1
ATOM 1513 O O . ILE A 1 188 ? 3.633 -11.266 -16.167 1.00 36.00 188 ILE A O 1
ATOM 1517 N N . GLY A 1 189 ? 5.853 -11.442 -16.525 1.00 34.47 189 GLY A N 1
ATOM 1518 C CA . GLY A 1 189 ? 6.170 -12.481 -15.543 1.00 34.47 189 GLY A CA 1
ATOM 1519 C C . GLY A 1 189 ? 6.975 -11.868 -14.394 1.00 34.47 189 GLY A C 1
ATOM 1520 O O . GLY A 1 189 ? 8.099 -11.414 -14.601 1.00 34.47 189 GLY A O 1
ATOM 1521 N N . ILE A 1 190 ? 6.395 -11.808 -13.193 1.00 37.69 190 ILE A N 1
ATOM 1522 C CA . ILE A 1 190 ? 7.087 -11.356 -11.975 1.00 37.69 190 ILE A CA 1
ATOM 1523 C C . ILE A 1 190 ? 7.590 -12.589 -11.226 1.00 37.69 190 ILE A C 1
ATOM 1525 O O . ILE A 1 190 ? 6.797 -13.470 -10.900 1.00 37.69 190 ILE A O 1
ATOM 1529 N N . ILE A 1 191 ? 8.887 -12.627 -10.914 1.00 36.88 191 ILE A N 1
ATOM 1530 C CA . ILE A 1 191 ? 9.478 -13.609 -9.995 1.00 36.88 191 ILE A CA 1
ATOM 1531 C C . ILE A 1 191 ? 9.547 -12.955 -8.601 1.00 36.88 191 ILE A C 1
ATOM 1533 O O . ILE A 1 191 ? 10.140 -11.878 -8.481 1.00 36.88 191 ILE A O 1
ATOM 1537 N N . PRO A 1 192 ? 8.925 -13.533 -7.556 1.00 31.58 192 PRO A N 1
ATOM 1538 C CA . PRO A 1 192 ? 9.003 -13.008 -6.193 1.00 31.58 192 PRO A CA 1
ATOM 1539 C C . PRO A 1 192 ? 10.431 -13.114 -5.618 1.00 31.58 192 PRO A C 1
ATOM 1541 O O . PRO A 1 192 ? 11.204 -13.974 -6.043 1.00 31.58 192 PRO A O 1
ATOM 1544 N N . PRO A 1 193 ? 10.808 -12.257 -4.647 1.00 33.53 193 PRO A N 1
ATOM 1545 C CA . PRO A 1 193 ? 12.107 -12.339 -3.989 1.00 33.53 193 PRO A CA 1
ATOM 1546 C C . PRO A 1 193 ? 12.221 -13.673 -3.244 1.00 33.53 193 PRO A C 1
ATOM 1548 O O . PRO A 1 193 ? 11.339 -14.036 -2.470 1.00 33.53 193 PRO A O 1
ATOM 1551 N N . HIS A 1 194 ? 13.306 -14.405 -3.497 1.00 36.12 194 HIS A N 1
ATOM 1552 C CA . HIS A 1 194 ? 13.586 -15.683 -2.851 1.00 36.12 194 HIS A CA 1
ATOM 1553 C C . HIS A 1 194 ? 13.691 -15.508 -1.331 1.00 36.12 194 HIS A C 1
ATOM 1555 O O . HIS A 1 194 ? 14.699 -15.010 -0.828 1.00 36.12 194 HIS A O 1
ATOM 1561 N N . THR A 1 195 ? 12.683 -15.967 -0.593 1.00 33.47 195 THR A N 1
ATOM 1562 C CA . THR A 1 195 ? 12.812 -16.270 0.832 1.00 33.47 195 THR A CA 1
ATOM 1563 C C . THR A 1 195 ? 12.303 -17.680 1.124 1.00 33.47 195 THR A C 1
ATOM 1565 O O . THR A 1 195 ? 11.163 -18.036 0.846 1.00 33.47 195 THR A O 1
ATOM 1568 N N . HIS A 1 196 ? 13.215 -18.464 1.702 1.00 34.78 196 HIS A N 1
ATOM 1569 C CA . HIS A 1 196 ? 13.080 -19.835 2.192 1.00 34.78 196 HIS A CA 1
ATOM 1570 C C . HIS A 1 196 ? 12.814 -20.929 1.145 1.00 34.78 196 HIS A C 1
ATOM 1572 O O . HIS A 1 196 ? 11.684 -21.347 0.890 1.00 34.78 196 HIS A O 1
ATOM 1578 N N . ASP A 1 197 ? 13.923 -21.495 0.654 1.00 33.56 197 ASP A N 1
ATOM 1579 C CA . ASP A 1 197 ? 13.992 -22.883 0.202 1.00 33.56 197 ASP A CA 1
ATOM 1580 C C . ASP A 1 197 ? 13.343 -23.771 1.271 1.00 33.56 197 ASP A C 1
ATOM 1582 O O . ASP A 1 197 ? 13.853 -23.850 2.386 1.00 33.56 197 ASP A O 1
ATOM 1586 N N . HIS A 1 198 ? 12.170 -24.331 0.953 1.00 35.78 198 HIS A N 1
ATOM 1587 C CA . HIS A 1 198 ? 11.629 -25.625 1.413 1.00 35.78 198 HIS A CA 1
ATOM 1588 C C . HIS A 1 198 ? 10.094 -25.753 1.336 1.00 35.78 198 HIS A C 1
ATOM 1590 O O . HIS A 1 198 ? 9.581 -26.800 1.719 1.00 35.78 198 HIS A O 1
ATOM 1596 N N . ILE A 1 199 ? 9.335 -24.786 0.794 1.00 35.75 199 ILE A N 1
ATOM 1597 C CA . ILE A 1 199 ? 7.868 -24.965 0.618 1.00 35.75 199 ILE A CA 1
ATOM 1598 C C . ILE A 1 199 ? 7.373 -24.715 -0.827 1.00 35.75 199 ILE A C 1
ATOM 1600 O O . ILE A 1 199 ? 6.254 -25.084 -1.173 1.00 35.75 199 ILE A O 1
ATOM 1604 N N . ILE A 1 200 ? 8.207 -24.185 -1.727 1.00 34.19 200 ILE A N 1
ATOM 1605 C CA . ILE A 1 200 ? 7.766 -23.669 -3.040 1.00 34.19 200 ILE A CA 1
ATOM 1606 C C . ILE A 1 200 ? 7.968 -24.676 -4.197 1.00 34.19 200 ILE A C 1
ATOM 1608 O O . ILE A 1 200 ? 8.165 -24.286 -5.334 1.00 34.19 200 ILE A O 1
ATOM 1612 N N . THR A 1 201 ? 7.925 -25.992 -3.968 1.00 29.67 201 THR A N 1
ATOM 1613 C CA . THR A 1 201 ? 8.128 -26.958 -5.080 1.00 29.67 201 THR A CA 1
ATOM 1614 C C . THR A 1 201 ? 6.850 -27.366 -5.818 1.00 29.67 201 THR A C 1
ATOM 1616 O O . THR A 1 201 ? 6.939 -27.749 -6.979 1.00 29.67 201 THR A O 1
ATOM 1619 N N . ASP A 1 202 ? 5.662 -27.170 -5.233 1.00 29.00 202 ASP A N 1
ATOM 1620 C CA . ASP A 1 202 ? 4.397 -27.600 -5.860 1.00 29.00 202 ASP A CA 1
ATOM 1621 C C . ASP A 1 202 ? 3.474 -26.446 -6.314 1.00 29.00 202 ASP A C 1
ATOM 1623 O O . ASP A 1 202 ? 2.446 -26.691 -6.945 1.00 29.00 202 ASP A O 1
ATOM 1627 N N . GLN A 1 203 ? 3.815 -25.178 -6.036 1.00 35.16 203 GLN A N 1
ATOM 1628 C CA . GLN A 1 203 ? 2.968 -24.015 -6.380 1.00 35.16 203 GLN A CA 1
ATOM 1629 C C . GLN A 1 203 ? 3.490 -23.152 -7.541 1.00 35.16 203 GLN A C 1
ATOM 1631 O O . GLN A 1 203 ? 2.719 -22.378 -8.112 1.00 35.16 203 GLN A O 1
ATOM 1636 N N . GLU A 1 204 ? 4.744 -23.326 -7.972 1.00 32.78 204 GLU A N 1
ATOM 1637 C CA . GLU A 1 204 ? 5.311 -22.599 -9.124 1.00 32.78 204 GLU A CA 1
ATOM 1638 C C . GLU A 1 204 ? 4.637 -22.967 -10.458 1.00 32.78 204 GLU A C 1
ATOM 1640 O O . GLU A 1 204 ? 4.620 -22.169 -11.392 1.00 32.78 204 GLU A O 1
ATOM 1645 N N . GLN A 1 205 ? 3.989 -24.134 -10.544 1.00 30.56 205 GLN A N 1
ATOM 1646 C CA . GLN A 1 205 ? 3.331 -24.599 -11.772 1.00 30.56 205 GLN A CA 1
ATOM 1647 C C . GLN A 1 205 ? 1.909 -24.056 -11.996 1.00 30.56 205 GLN A C 1
ATOM 1649 O O . GLN A 1 205 ? 1.318 -24.337 -13.037 1.00 30.56 205 GLN A O 1
ATOM 1654 N N . GLN A 1 206 ? 1.341 -23.267 -11.075 1.00 31.59 206 GLN A N 1
ATOM 1655 C CA . GLN A 1 206 ? 0.019 -22.650 -11.287 1.00 31.59 206 GLN A CA 1
ATOM 1656 C C . GLN A 1 206 ? 0.074 -21.203 -11.796 1.00 31.59 206 GLN A C 1
ATOM 1658 O O . GLN A 1 206 ? -0.940 -20.697 -12.271 1.00 31.59 206 GLN A O 1
ATOM 1663 N N . ILE A 1 207 ? 1.240 -20.550 -11.761 1.00 37.53 207 ILE A N 1
ATOM 1664 C CA . ILE A 1 207 ? 1.405 -19.159 -12.226 1.00 37.53 207 ILE A CA 1
ATOM 1665 C C . ILE A 1 207 ? 1.544 -19.094 -13.763 1.00 37.53 207 ILE A C 1
ATOM 1667 O O . ILE A 1 207 ? 1.310 -18.052 -14.368 1.00 37.53 207 ILE A O 1
ATOM 1671 N N . SER A 1 208 ? 1.848 -20.216 -14.425 1.00 26.73 208 SER A N 1
ATOM 1672 C CA . SER A 1 208 ? 2.078 -20.296 -15.876 1.00 26.73 208 SER A CA 1
ATOM 1673 C C . SER A 1 208 ? 0.843 -20.624 -16.729 1.00 26.73 208 SER A C 1
ATOM 1675 O O . SER A 1 208 ? 0.949 -20.651 -17.955 1.00 26.73 208 SER A O 1
ATOM 1677 N N . ASN A 1 209 ? -0.338 -20.831 -16.134 1.00 25.80 209 ASN A N 1
ATOM 1678 C CA . ASN A 1 209 ? -1.567 -21.062 -16.900 1.00 25.80 209 ASN A CA 1
ATOM 1679 C C . ASN A 1 209 ? -2.353 -19.755 -17.084 1.00 25.80 209 ASN A C 1
ATOM 1681 O O . ASN A 1 209 ? -3.002 -19.266 -16.163 1.00 25.80 209 ASN A O 1
ATOM 1685 N N . GLY A 1 210 ? -2.268 -19.220 -18.306 1.00 31.88 210 GLY A N 1
ATOM 1686 C CA . GLY A 1 210 ? -2.838 -17.962 -18.793 1.00 31.88 210 GLY A CA 1
ATOM 1687 C C . GLY A 1 210 ? -4.172 -17.522 -18.186 1.00 31.88 210 GLY A C 1
ATOM 1688 O O . GLY A 1 210 ? -5.241 -17.900 -18.657 1.00 31.88 210 GLY A O 1
ATOM 1689 N N . ASN A 1 211 ? -4.084 -16.613 -17.219 1.00 35.62 211 ASN A N 1
ATOM 1690 C CA . ASN A 1 211 ? -5.131 -15.658 -16.893 1.00 35.62 211 ASN A CA 1
ATOM 1691 C C . ASN A 1 211 ? -4.489 -14.272 -16.963 1.00 35.62 211 ASN A C 1
ATOM 1693 O O . ASN A 1 211 ? -3.551 -14.013 -16.215 1.00 35.62 211 ASN A O 1
ATOM 1697 N N . ASN A 1 212 ? -4.983 -13.405 -17.852 1.00 39.75 212 ASN A N 1
ATOM 1698 C CA . ASN A 1 212 ? -4.599 -11.995 -17.965 1.00 39.75 212 ASN A CA 1
ATOM 1699 C C . ASN A 1 212 ? -4.775 -11.289 -16.609 1.00 39.75 212 ASN A C 1
ATOM 1701 O O . ASN A 1 212 ? -5.848 -10.777 -16.285 1.00 39.75 212 ASN A O 1
ATOM 1705 N N . SER A 1 213 ? -3.742 -11.311 -15.770 1.00 48.72 213 SER A N 1
ATOM 1706 C CA . SER A 1 213 ? -3.743 -10.638 -14.479 1.00 48.72 213 SER A CA 1
ATOM 1707 C C . SER A 1 213 ? -3.224 -9.220 -14.665 1.00 48.72 213 SER A C 1
ATOM 1709 O O . SER A 1 213 ? -2.044 -9.002 -14.926 1.00 48.72 213 SER A O 1
ATOM 1711 N N . ASN A 1 214 ? -4.122 -8.255 -14.507 1.00 63.47 214 ASN A N 1
ATOM 1712 C CA . ASN A 1 214 ? -3.828 -6.828 -14.462 1.00 63.47 214 ASN A CA 1
ATOM 1713 C C . ASN A 1 214 ? -2.630 -6.510 -13.525 1.00 63.47 214 ASN A C 1
ATOM 1715 O O . ASN A 1 214 ? -2.522 -7.065 -12.431 1.00 63.47 214 ASN A O 1
ATOM 1719 N N . VAL A 1 215 ? -1.750 -5.578 -13.923 1.00 66.38 215 VAL A N 1
ATOM 1720 C CA . VAL A 1 215 ? -0.555 -5.133 -13.166 1.00 66.38 215 VAL A CA 1
ATOM 1721 C C . VAL A 1 215 ? -0.855 -4.726 -11.737 1.00 66.38 215 VAL A C 1
ATOM 1723 O O . VAL A 1 215 ? -0.080 -5.030 -10.837 1.00 66.38 215 VAL A O 1
ATOM 1726 N N . PHE A 1 216 ? -1.981 -4.058 -11.504 1.00 73.75 216 PHE A N 1
ATOM 1727 C CA . PHE A 1 216 ? -2.377 -3.715 -10.149 1.00 73.75 216 PHE A CA 1
ATOM 1728 C C . PHE A 1 216 ? -2.728 -4.970 -9.339 1.00 73.75 216 PHE A C 1
ATOM 1730 O O . PHE A 1 216 ? -2.316 -5.075 -8.190 1.00 73.75 216 PHE A O 1
ATOM 1737 N N . SER A 1 217 ? -3.402 -5.960 -9.936 1.00 76.44 217 SER A N 1
ATOM 1738 C CA . SER A 1 217 ? -3.649 -7.258 -9.292 1.00 76.44 217 SER A CA 1
ATOM 1739 C C . SER A 1 217 ? -2.341 -7.977 -8.959 1.00 76.44 217 SER A C 1
ATOM 1741 O O . SER A 1 217 ? -2.174 -8.431 -7.830 1.00 76.44 217 SER A O 1
ATOM 1743 N N . LEU A 1 218 ? -1.389 -8.012 -9.898 1.00 71.69 218 LEU A N 1
ATOM 1744 C CA . LEU A 1 218 ? -0.050 -8.562 -9.668 1.00 71.69 218 LEU A CA 1
ATOM 1745 C C . LEU A 1 218 ? 0.689 -7.818 -8.554 1.00 71.69 218 LEU A C 1
ATOM 1747 O O . LEU A 1 218 ? 1.299 -8.448 -7.696 1.00 71.69 218 LEU A O 1
ATOM 1751 N N . PHE A 1 219 ? 0.600 -6.489 -8.529 1.00 76.19 219 PHE A N 1
ATOM 1752 C CA . PHE A 1 219 ? 1.213 -5.665 -7.495 1.00 76.19 219 PHE A CA 1
ATOM 1753 C C . PHE A 1 219 ? 0.597 -5.913 -6.111 1.00 76.19 219 PHE A C 1
ATOM 1755 O O . PHE A 1 219 ? 1.327 -5.942 -5.122 1.00 76.19 219 PHE A O 1
ATOM 1762 N N . LEU A 1 220 ? -0.717 -6.148 -6.017 1.00 84.94 220 LEU A N 1
ATOM 1763 C CA . LEU A 1 220 ? -1.365 -6.548 -4.762 1.00 84.94 220 LEU A CA 1
ATOM 1764 C C . LEU A 1 220 ? -0.905 -7.937 -4.305 1.00 84.94 220 LEU A C 1
ATOM 1766 O O . LEU A 1 220 ? -0.576 -8.112 -3.132 1.00 84.94 220 LEU A O 1
ATOM 1770 N N . SER A 1 221 ? -0.832 -8.909 -5.220 1.00 79.69 221 SER A N 1
ATOM 1771 C CA . SER A 1 221 ? -0.295 -10.242 -4.924 1.00 79.69 221 SER A CA 1
ATOM 1772 C C . SER A 1 221 ? 1.161 -10.159 -4.465 1.00 79.69 221 SER A C 1
ATOM 1774 O O . SER A 1 221 ? 1.504 -10.704 -3.422 1.00 79.69 221 SER A O 1
ATOM 1776 N N . PHE A 1 222 ? 2.005 -9.408 -5.165 1.00 80.25 222 PHE A N 1
ATOM 1777 C CA . PHE A 1 222 ? 3.384 -9.146 -4.760 1.00 80.25 222 PHE A CA 1
ATOM 1778 C C . PHE A 1 222 ? 3.462 -8.490 -3.374 1.00 80.25 222 PHE A C 1
ATOM 1780 O O . PHE A 1 222 ? 4.171 -8.979 -2.496 1.00 80.25 222 PHE A O 1
ATOM 1787 N N . SER A 1 223 ? 2.673 -7.437 -3.144 1.00 84.94 223 SER A N 1
ATOM 1788 C CA . SER A 1 223 ? 2.618 -6.742 -1.854 1.00 84.94 223 SER A CA 1
ATOM 1789 C C . SER A 1 223 ? 2.229 -7.694 -0.724 1.00 84.94 223 SER A C 1
ATOM 1791 O O . SER A 1 223 ? 2.762 -7.572 0.370 1.00 84.94 223 SER A O 1
ATOM 1793 N N . SER A 1 224 ? 1.362 -8.682 -0.976 1.00 87.38 224 SER A N 1
ATOM 1794 C CA . SER A 1 224 ? 0.993 -9.683 0.036 1.00 87.38 224 SER A CA 1
ATOM 1795 C C . SER A 1 224 ? 2.152 -10.587 0.467 1.00 87.38 224 SER A C 1
ATOM 1797 O O . SER A 1 224 ? 2.239 -10.934 1.642 1.00 87.38 224 SER A O 1
ATOM 1799 N N . PHE A 1 225 ? 3.083 -10.909 -0.437 1.00 80.94 225 PHE A N 1
ATOM 1800 C CA . PHE A 1 225 ? 4.312 -11.625 -0.081 1.00 80.94 225 PHE A CA 1
ATOM 1801 C C . PHE A 1 225 ? 5.275 -10.727 0.697 1.00 80.94 225 PHE A C 1
ATOM 1803 O O . PHE A 1 225 ? 5.799 -11.137 1.728 1.00 80.94 225 PHE A O 1
ATOM 1810 N N . VAL A 1 226 ? 5.466 -9.483 0.245 1.00 81.19 226 VAL A N 1
ATOM 1811 C CA . VAL A 1 226 ? 6.338 -8.514 0.930 1.00 81.19 226 VAL A CA 1
ATOM 1812 C C . VAL A 1 226 ? 5.826 -8.205 2.337 1.00 81.19 226 VAL A C 1
ATOM 1814 O O . VAL A 1 226 ? 6.605 -8.136 3.277 1.00 81.19 226 VAL A O 1
ATOM 1817 N N . PHE A 1 227 ? 4.512 -8.056 2.510 1.00 87.50 227 PHE A N 1
ATOM 1818 C CA . PHE A 1 227 ? 3.904 -7.770 3.811 1.00 87.50 227 PHE A CA 1
ATOM 1819 C C . PHE A 1 227 ? 3.986 -8.958 4.764 1.00 87.50 227 PHE A C 1
ATOM 1821 O O . PHE A 1 227 ? 3.846 -8.771 5.971 1.00 87.50 227 PHE A O 1
ATOM 1828 N N . ALA A 1 228 ? 4.178 -10.172 4.253 1.00 82.56 228 ALA A N 1
ATOM 1829 C CA . ALA A 1 228 ? 4.230 -11.363 5.076 1.00 82.56 228 ALA A CA 1
ATOM 1830 C C . ALA A 1 228 ? 5.558 -11.543 5.814 1.00 82.56 228 ALA A C 1
ATOM 1832 O O . ALA A 1 228 ? 5.547 -11.970 6.970 1.00 82.56 228 ALA A O 1
ATOM 1833 N N . ASP A 1 229 ? 6.669 -11.214 5.159 1.00 77.31 229 ASP A N 1
ATOM 1834 C CA . ASP A 1 229 ? 8.014 -11.238 5.729 1.00 77.31 229 ASP A CA 1
ATOM 1835 C C . ASP A 1 229 ? 8.383 -9.829 6.209 1.00 77.31 229 ASP A C 1
ATOM 1837 O O . ASP A 1 229 ? 8.667 -8.942 5.413 1.00 77.31 229 ASP A O 1
ATOM 1841 N N . PHE A 1 230 ? 8.348 -9.599 7.523 1.00 81.94 230 PHE A N 1
ATOM 1842 C CA . PHE A 1 230 ? 8.506 -8.259 8.105 1.00 81.94 230 PHE A CA 1
ATOM 1843 C C . PHE A 1 230 ? 9.639 -8.179 9.147 1.00 81.94 230 PHE A C 1
ATOM 1845 O O . PHE A 1 230 ? 9.711 -7.251 9.969 1.00 81.94 230 PHE A O 1
ATOM 1852 N N . ASP A 1 231 ? 10.546 -9.155 9.151 1.00 79.44 231 ASP A N 1
ATOM 1853 C CA . ASP A 1 231 ? 11.557 -9.277 10.204 1.00 79.44 231 ASP A CA 1
ATOM 1854 C C . ASP A 1 231 ? 12.803 -8.435 9.929 1.00 79.44 231 ASP A C 1
ATOM 1856 O O . ASP A 1 231 ? 13.272 -7.718 10.820 1.00 79.44 231 ASP A O 1
ATOM 1860 N N . SER A 1 232 ? 13.306 -8.442 8.694 1.00 79.94 232 SER A N 1
ATOM 1861 C CA . SER A 1 232 ? 14.510 -7.689 8.334 1.00 79.94 232 SER A CA 1
ATOM 1862 C C . SER A 1 232 ? 14.221 -6.214 8.029 1.00 79.94 232 SER A C 1
ATOM 1864 O O . SER A 1 232 ? 13.138 -5.841 7.575 1.00 79.94 232 SER A O 1
ATOM 1866 N N . LYS A 1 233 ? 15.224 -5.350 8.233 1.00 79.69 233 LYS A N 1
ATOM 1867 C CA . LYS A 1 233 ? 15.124 -3.917 7.910 1.00 79.69 233 LYS A CA 1
ATOM 1868 C C . LYS A 1 233 ? 14.829 -3.684 6.422 1.00 79.69 233 LYS A C 1
ATOM 1870 O O . LYS A 1 233 ? 13.968 -2.876 6.094 1.00 79.69 233 LYS A O 1
ATOM 1875 N N . GLN A 1 234 ? 15.471 -4.453 5.544 1.00 72.06 234 GLN A N 1
ATOM 1876 C CA . GLN A 1 234 ? 15.248 -4.391 4.101 1.00 72.06 234 GLN A CA 1
ATOM 1877 C C . GLN A 1 234 ? 13.789 -4.699 3.731 1.00 72.06 234 GLN A C 1
ATOM 1879 O O . GLN A 1 234 ? 13.200 -3.979 2.929 1.00 72.06 234 GLN A O 1
ATOM 1884 N N . GLN A 1 235 ? 13.180 -5.722 4.338 1.00 75.81 235 GLN A N 1
ATOM 1885 C CA . GLN A 1 235 ? 11.780 -6.068 4.072 1.00 75.81 235 GLN A CA 1
ATOM 1886 C C . GLN A 1 235 ? 10.796 -5.041 4.635 1.00 75.81 235 GLN A C 1
ATOM 1888 O O . GLN A 1 235 ? 9.782 -4.719 4.012 1.00 75.81 235 GLN A O 1
ATOM 1893 N N . GLN A 1 236 ? 11.122 -4.448 5.784 1.00 83.06 236 GLN A N 1
ATOM 1894 C CA . GLN A 1 236 ? 10.359 -3.319 6.311 1.00 83.06 236 GLN A CA 1
ATOM 1895 C C . GLN A 1 236 ? 10.415 -2.133 5.347 1.00 83.06 236 GLN A C 1
ATOM 1897 O O . GLN A 1 236 ? 9.384 -1.523 5.076 1.00 83.06 236 GLN A O 1
ATOM 1902 N N . ASP A 1 237 ? 11.574 -1.823 4.772 1.00 76.38 237 ASP A N 1
ATOM 1903 C CA . ASP A 1 237 ? 11.685 -0.754 3.778 1.00 76.38 237 ASP A CA 1
ATOM 1904 C C . ASP A 1 237 ? 10.912 -1.099 2.486 1.00 76.38 237 ASP A C 1
ATOM 1906 O O . ASP A 1 237 ? 10.299 -0.213 1.886 1.00 76.38 237 ASP A O 1
ATOM 1910 N N . GLN A 1 238 ? 10.820 -2.382 2.104 1.00 74.25 238 GLN A N 1
ATOM 1911 C CA . GLN A 1 238 ? 10.019 -2.819 0.948 1.00 74.25 238 GLN A CA 1
ATOM 1912 C C . GLN A 1 238 ? 8.526 -2.692 1.214 1.00 74.25 238 GLN A C 1
ATOM 1914 O O . GLN A 1 238 ? 7.786 -2.173 0.376 1.00 74.25 238 GLN A O 1
ATOM 1919 N N . THR A 1 239 ? 8.086 -3.097 2.402 1.00 85.56 239 THR A N 1
ATOM 1920 C CA . THR A 1 239 ? 6.702 -2.925 2.846 1.00 85.56 239 THR A CA 1
ATOM 1921 C C . THR A 1 239 ? 6.345 -1.443 2.909 1.00 85.56 239 THR A C 1
ATOM 1923 O O . THR A 1 239 ? 5.282 -1.047 2.433 1.00 85.56 239 THR A O 1
ATOM 1926 N N . LYS A 1 240 ? 7.254 -0.602 3.428 1.00 84.38 240 LYS A N 1
ATOM 1927 C CA . LYS A 1 240 ? 7.095 0.860 3.448 1.00 84.38 240 LYS A CA 1
ATOM 1928 C C . LYS A 1 240 ? 6.854 1.372 2.033 1.00 84.38 240 LYS A C 1
ATOM 1930 O O . LYS A 1 240 ? 5.874 2.068 1.799 1.00 84.38 240 LYS A O 1
ATOM 1935 N N . LEU A 1 241 ? 7.709 0.995 1.089 1.00 77.12 241 LEU A N 1
ATOM 1936 C CA . LEU A 1 241 ? 7.604 1.430 -0.296 1.00 77.12 241 LEU A CA 1
ATOM 1937 C C . LEU A 1 241 ? 6.306 0.961 -0.969 1.00 77.12 241 LEU A C 1
ATOM 1939 O O . LEU A 1 241 ? 5.638 1.760 -1.619 1.00 77.12 241 LEU A O 1
ATOM 1943 N N . CYS A 1 242 ? 5.895 -0.289 -0.756 1.00 82.44 242 CYS A N 1
ATOM 1944 C CA . CYS A 1 242 ? 4.626 -0.801 -1.276 1.00 82.44 242 CYS A CA 1
ATOM 1945 C C . CYS A 1 242 ? 3.422 -0.023 -0.722 1.00 82.44 242 CYS A C 1
ATOM 1947 O O . CYS A 1 242 ? 2.533 0.371 -1.475 1.00 82.44 242 CYS A O 1
ATOM 1949 N N . LEU A 1 243 ? 3.408 0.275 0.579 1.00 88.81 243 LEU A N 1
ATOM 1950 C CA . LEU A 1 243 ? 2.365 1.103 1.187 1.00 88.81 243 LEU A CA 1
ATOM 1951 C C . LEU A 1 243 ? 2.376 2.539 0.642 1.00 88.81 243 LEU A C 1
ATOM 1953 O O . LEU A 1 243 ? 1.316 3.117 0.427 1.00 88.81 243 LEU A O 1
ATOM 1957 N N . LEU A 1 244 ? 3.546 3.109 0.358 1.00 79.69 244 LEU A N 1
ATOM 1958 C CA . LEU A 1 244 ? 3.659 4.434 -0.257 1.00 79.69 244 LEU A CA 1
ATOM 1959 C C . LEU A 1 244 ? 3.116 4.464 -1.688 1.00 79.69 244 LEU A C 1
ATOM 1961 O O . LEU A 1 244 ? 2.407 5.400 -2.054 1.00 79.69 244 LEU A O 1
ATOM 1965 N N . ILE A 1 245 ? 3.373 3.413 -2.469 1.00 76.50 245 ILE A N 1
ATOM 1966 C CA . ILE A 1 245 ? 2.761 3.213 -3.790 1.00 76.50 245 ILE A CA 1
ATOM 1967 C C . ILE A 1 245 ? 1.251 3.236 -3.683 1.00 76.50 245 ILE A C 1
ATOM 1969 O O . ILE A 1 245 ? 0.588 4.024 -4.357 1.00 76.50 245 ILE A O 1
ATOM 1973 N N . LEU A 1 246 ? 0.709 2.427 -2.781 1.00 85.94 246 LEU A N 1
ATOM 1974 C CA . LEU A 1 246 ? -0.724 2.372 -2.553 1.00 85.94 246 LEU A CA 1
ATOM 1975 C C . LEU A 1 246 ? -1.275 3.728 -2.091 1.00 85.94 246 LEU A C 1
ATOM 1977 O O . LEU A 1 246 ? -2.322 4.141 -2.582 1.00 85.94 246 LEU A O 1
ATOM 1981 N N . TRP A 1 247 ? -0.564 4.454 -1.223 1.00 87.19 247 TRP A N 1
ATOM 1982 C CA . TRP A 1 247 ? -0.942 5.797 -0.775 1.00 87.19 247 TRP A CA 1
ATOM 1983 C C . TRP A 1 247 ? -1.005 6.814 -1.918 1.00 87.19 247 TRP A C 1
ATOM 1985 O O . TRP A 1 247 ? -1.977 7.561 -2.017 1.00 87.19 247 TRP A O 1
ATOM 1995 N N . HIS A 1 248 ? -0.023 6.849 -2.815 1.00 76.88 248 HIS A N 1
ATOM 1996 C CA . HIS A 1 248 ? -0.081 7.772 -3.948 1.00 76.88 248 HIS A CA 1
ATOM 1997 C C . HIS A 1 248 ? -1.181 7.390 -4.937 1.00 76.88 248 HIS A C 1
ATOM 1999 O O . HIS A 1 248 ? -1.988 8.237 -5.314 1.00 76.88 248 HIS A O 1
ATOM 2005 N N . ILE A 1 249 ? -1.269 6.108 -5.298 1.00 77.50 249 ILE A N 1
ATOM 2006 C CA . ILE A 1 249 ? -2.274 5.604 -6.238 1.00 77.50 249 ILE A CA 1
ATOM 2007 C C . ILE A 1 249 ? -3.690 5.903 -5.733 1.00 77.50 249 ILE A C 1
ATOM 2009 O O . ILE A 1 249 ? -4.540 6.363 -6.493 1.00 77.50 249 ILE A O 1
ATOM 2013 N N . ILE A 1 250 ? -3.955 5.679 -4.443 1.00 85.06 250 ILE A N 1
ATOM 2014 C CA . ILE A 1 250 ? -5.295 5.837 -3.870 1.00 85.06 250 ILE A CA 1
ATOM 2015 C C . ILE A 1 250 ? -5.715 7.304 -3.712 1.00 85.06 250 ILE A C 1
ATOM 2017 O O . ILE A 1 250 ? -6.899 7.598 -3.525 1.00 85.06 250 ILE A O 1
ATOM 2021 N N . ASN A 1 251 ? -4.767 8.239 -3.767 1.00 81.75 251 ASN A N 1
ATOM 2022 C CA . ASN A 1 251 ? -5.065 9.665 -3.708 1.00 81.75 251 ASN A CA 1
ATOM 2023 C C . ASN A 1 251 ? -5.473 10.252 -5.063 1.00 81.75 251 ASN A C 1
ATOM 2025 O O . ASN A 1 251 ? -6.104 11.310 -5.083 1.00 81.75 251 ASN A O 1
ATOM 2029 N N . GLU A 1 252 ? -5.232 9.531 -6.159 1.00 77.75 252 GLU A N 1
ATOM 2030 C CA . GLU A 1 252 ? -5.615 9.941 -7.506 1.00 77.75 252 GLU A CA 1
ATOM 2031 C C . GLU A 1 252 ? -7.102 9.648 -7.793 1.00 77.75 252 GLU A C 1
ATOM 2033 O O . GLU A 1 252 ? -7.521 8.482 -7.813 1.00 77.75 252 GLU A O 1
ATOM 2038 N N . PRO A 1 253 ? -7.939 10.672 -8.068 1.00 78.00 253 PRO A N 1
ATOM 2039 C CA . PRO A 1 253 ? -9.384 10.492 -8.237 1.00 78.00 253 PRO A CA 1
ATOM 2040 C C . PRO A 1 253 ? -9.772 9.526 -9.364 1.00 78.00 253 PRO A C 1
ATOM 2042 O O . PRO A 1 253 ? -10.738 8.773 -9.240 1.00 78.00 253 PRO A O 1
ATOM 2045 N N . TYR A 1 254 ? -9.022 9.525 -10.469 1.00 75.94 254 TYR A N 1
ATOM 2046 C CA . TYR A 1 254 ? -9.278 8.626 -11.597 1.00 75.94 254 TYR A CA 1
ATOM 2047 C C . TYR A 1 254 ? -8.996 7.168 -11.246 1.00 75.94 254 TYR A C 1
ATOM 2049 O O . TYR A 1 254 ? -9.726 6.280 -11.695 1.00 75.94 254 TYR A O 1
ATOM 2057 N N . VAL A 1 255 ? -7.969 6.919 -10.428 1.00 75.94 255 VAL A N 1
ATOM 2058 C CA . VAL A 1 255 ? -7.619 5.561 -10.017 1.00 75.94 255 VAL A CA 1
ATOM 2059 C C . VAL A 1 255 ? -8.637 5.028 -9.022 1.00 75.94 255 VAL A C 1
ATOM 2061 O O . VAL A 1 255 ? -9.082 3.899 -9.187 1.00 75.94 255 VAL A O 1
ATOM 2064 N N . GLN A 1 256 ? -9.096 5.852 -8.077 1.00 81.69 256 GLN A N 1
ATOM 2065 C CA . GLN A 1 256 ? -10.199 5.502 -7.174 1.00 81.69 256 GLN A CA 1
ATOM 2066 C C . GLN A 1 256 ? -11.442 4.999 -7.920 1.00 81.69 256 GLN A C 1
ATOM 2068 O O . GLN A 1 256 ? -12.003 3.965 -7.560 1.00 81.69 256 GLN A O 1
ATOM 2073 N N . ASN A 1 257 ? -11.825 5.681 -9.007 1.00 83.00 257 ASN A N 1
ATOM 2074 C CA . ASN A 1 257 ? -12.917 5.230 -9.871 1.00 83.00 257 ASN A CA 1
ATOM 2075 C C . ASN A 1 257 ? -12.584 3.891 -10.557 1.00 83.00 257 ASN A C 1
ATOM 2077 O O . ASN A 1 257 ? -13.447 3.029 -10.681 1.00 83.00 257 ASN A O 1
ATOM 2081 N N . ALA A 1 258 ? -11.349 3.722 -11.042 1.00 79.75 258 ALA A N 1
ATOM 2082 C CA . ALA A 1 258 ? -10.930 2.531 -11.777 1.00 79.75 258 ALA A CA 1
ATOM 2083 C C . ALA A 1 258 ? -10.862 1.280 -10.888 1.00 79.75 258 ALA A C 1
ATOM 2085 O O . ALA A 1 258 ? -11.380 0.237 -11.267 1.00 79.75 258 ALA A O 1
ATOM 2086 N N . ILE A 1 259 ? -10.283 1.364 -9.687 1.00 83.12 259 ILE A N 1
ATOM 2087 C CA . ILE A 1 259 ? -10.118 0.190 -8.811 1.00 83.12 259 ILE A CA 1
ATOM 2088 C C . ILE A 1 259 ? -11.447 -0.358 -8.268 1.00 83.12 259 ILE A C 1
ATOM 2090 O O . ILE A 1 259 ? -11.492 -1.467 -7.737 1.00 83.12 259 ILE A O 1
ATOM 2094 N N . GLN A 1 260 ? -12.525 0.413 -8.382 1.00 84.88 260 GLN A N 1
ATOM 2095 C CA . GLN A 1 260 ? -13.874 0.024 -7.972 1.00 84.88 260 GLN A CA 1
ATOM 2096 C C . GLN A 1 260 ? -14.773 -0.348 -9.154 1.00 84.88 260 GLN A C 1
ATOM 2098 O O . GLN A 1 260 ? -15.911 -0.766 -8.949 1.00 84.88 260 GLN A O 1
ATOM 2103 N N . ASP A 1 261 ? -14.271 -0.211 -10.382 1.00 81.81 261 ASP A N 1
ATOM 2104 C CA . ASP A 1 261 ? -14.996 -0.553 -11.596 1.00 81.81 261 ASP A CA 1
ATOM 2105 C C . ASP A 1 261 ? -15.246 -2.065 -11.645 1.00 81.81 261 ASP A C 1
ATOM 2107 O O . ASP A 1 261 ? -14.312 -2.871 -11.680 1.00 81.81 261 ASP A O 1
ATOM 2111 N N . MET A 1 262 ? -16.519 -2.464 -11.653 1.00 83.88 262 MET A N 1
ATOM 2112 C CA . MET A 1 262 ? -16.888 -3.876 -11.696 1.00 83.88 262 MET A CA 1
ATOM 2113 C C . MET A 1 262 ? -16.428 -4.564 -12.986 1.00 83.88 262 MET A C 1
ATOM 2115 O O . MET A 1 262 ? -16.199 -5.773 -12.956 1.00 83.88 262 MET A O 1
ATOM 2119 N N . HIS A 1 263 ? -16.240 -3.824 -14.084 1.00 77.25 263 HIS A N 1
ATOM 2120 C CA . HIS A 1 263 ? -15.711 -4.372 -15.335 1.00 77.25 263 HIS A CA 1
ATOM 2121 C C . HIS A 1 263 ? -14.230 -4.755 -15.239 1.00 77.25 263 HIS A C 1
ATOM 2123 O O . HIS A 1 263 ? -13.768 -5.572 -16.028 1.00 77.25 263 HIS A O 1
ATOM 2129 N N . LEU A 1 264 ? -13.505 -4.204 -14.261 1.00 76.06 264 LEU A N 1
ATOM 2130 C CA . LEU A 1 264 ? -12.111 -4.540 -13.957 1.00 76.06 264 LEU A CA 1
ATOM 2131 C C . LEU A 1 264 ? -11.995 -5.569 -12.818 1.00 76.06 264 LEU A C 1
ATOM 2133 O O . LEU A 1 264 ? -10.907 -5.770 -12.274 1.00 76.06 264 LEU A O 1
ATOM 2137 N N . SER A 1 265 ? -13.106 -6.207 -12.421 1.00 83.75 265 SER A N 1
ATOM 2138 C CA . SER A 1 265 ? -13.087 -7.238 -11.378 1.00 83.75 265 SER A CA 1
ATOM 2139 C C . SER A 1 265 ? -12.294 -8.451 -11.844 1.00 83.75 265 SER A C 1
ATOM 2141 O O . SER A 1 265 ? -12.525 -8.975 -12.931 1.00 83.75 265 SER A O 1
ATOM 2143 N N . THR A 1 266 ? -11.395 -8.935 -10.994 1.00 81.12 266 THR A N 1
ATOM 2144 C CA . THR A 1 266 ? -10.520 -10.071 -11.307 1.00 81.12 266 THR A CA 1
ATOM 2145 C C . THR A 1 266 ? -10.441 -11.032 -10.125 1.00 81.12 266 THR A C 1
ATOM 2147 O O . THR A 1 266 ? -10.771 -10.681 -8.988 1.00 81.12 266 THR A O 1
ATOM 2150 N N . ASN A 1 267 ? -10.036 -12.273 -10.394 1.00 84.88 267 ASN A N 1
ATOM 2151 C CA . ASN A 1 267 ? -9.698 -13.230 -9.346 1.00 84.88 267 ASN A CA 1
ATOM 2152 C C . ASN A 1 267 ? -8.265 -12.951 -8.898 1.00 84.88 267 ASN A C 1
ATOM 2154 O O . ASN A 1 267 ? -7.321 -13.213 -9.638 1.00 84.88 267 ASN A O 1
ATOM 2158 N N . ILE A 1 268 ? -8.118 -12.391 -7.700 1.00 84.19 268 ILE A N 1
ATOM 2159 C CA . ILE A 1 268 ? -6.819 -12.010 -7.144 1.00 84.19 268 ILE A CA 1
ATOM 2160 C C . ILE A 1 268 ? -6.471 -12.980 -6.027 1.00 84.19 268 ILE A C 1
ATOM 2162 O O . ILE A 1 268 ? -7.254 -13.165 -5.090 1.00 84.19 268 ILE A O 1
ATOM 2166 N N . SER A 1 269 ? -5.290 -13.579 -6.134 1.00 84.00 269 SER A N 1
ATOM 2167 C CA . SER A 1 269 ? -4.706 -14.405 -5.084 1.00 84.00 269 SER A CA 1
ATOM 2168 C C . SER A 1 269 ? -3.818 -13.554 -4.193 1.00 84.00 269 SER A C 1
ATOM 2170 O O . SER A 1 269 ? -2.959 -12.827 -4.691 1.00 84.00 269 SER A O 1
ATOM 2172 N N . LEU A 1 270 ? -4.009 -13.648 -2.881 1.00 87.56 270 LEU A N 1
ATOM 2173 C CA . LEU A 1 270 ? -3.118 -13.027 -1.904 1.00 87.56 270 LEU A CA 1
ATOM 2174 C C . LEU A 1 270 ? -2.458 -14.114 -1.072 1.00 87.56 270 LEU A C 1
ATOM 2176 O O . LEU A 1 270 ? -3.079 -15.125 -0.732 1.00 87.56 270 LEU A O 1
ATOM 2180 N N . TYR A 1 271 ? -1.198 -13.883 -0.740 1.00 84.38 271 TYR A N 1
ATOM 2181 C CA . TYR A 1 271 ? -0.483 -14.665 0.242 1.00 84.38 271 TYR A CA 1
ATOM 2182 C C . TYR A 1 271 ? -0.926 -14.234 1.639 1.00 84.38 271 TYR A C 1
ATOM 2184 O O . TYR A 1 271 ? -0.979 -13.048 1.958 1.00 84.38 271 TYR A O 1
ATOM 2192 N N . LYS A 1 272 ? -1.266 -15.217 2.465 1.00 82.88 272 LYS A N 1
ATOM 2193 C CA . LYS A 1 272 ? -1.652 -15.048 3.861 1.00 82.88 272 LYS A CA 1
ATOM 2194 C C . LYS A 1 272 ? -0.588 -15.680 4.737 1.00 82.88 272 LYS A C 1
ATOM 2196 O O . LYS A 1 272 ? -0.381 -16.895 4.667 1.00 82.88 272 LYS A O 1
ATOM 2201 N N . SER A 1 273 ? 0.030 -14.871 5.596 1.00 76.38 273 SER A N 1
ATOM 2202 C CA . SER A 1 273 ? 1.024 -15.353 6.556 1.00 76.38 273 SER A CA 1
ATOM 2203 C C . SER A 1 273 ? 0.445 -16.420 7.483 1.00 76.38 273 SER A C 1
ATOM 2205 O O . SER A 1 273 ? -0.747 -16.348 7.837 1.00 76.38 273 SER A O 1
ATOM 2207 N N . PRO A 1 274 ? 1.280 -17.385 7.914 1.00 76.19 274 PRO A N 1
ATOM 2208 C CA . PRO A 1 274 ? 0.870 -18.353 8.912 1.00 76.19 274 PRO A CA 1
ATOM 2209 C C . PRO A 1 274 ? 0.552 -17.634 10.228 1.00 76.19 274 PRO A C 1
ATOM 2211 O O . PRO A 1 274 ? 1.304 -16.785 10.702 1.00 76.19 274 PRO A O 1
ATOM 2214 N N . MET A 1 275 ? -0.578 -17.990 10.828 1.00 72.00 275 MET A N 1
ATOM 2215 C CA . MET A 1 275 ? -0.968 -17.604 12.182 1.00 72.00 275 MET A CA 1
ATOM 2216 C C . MET A 1 275 ? -1.149 -18.876 13.014 1.00 72.00 275 MET A C 1
ATOM 2218 O O . MET A 1 275 ? -1.276 -19.968 12.467 1.00 72.00 275 MET A O 1
ATOM 2222 N N . LEU A 1 276 ? -1.244 -18.750 14.341 1.00 73.44 276 LEU A N 1
ATOM 2223 C CA . LEU A 1 276 ? -1.395 -19.900 15.252 1.00 73.44 276 LEU A CA 1
ATOM 2224 C C . LEU A 1 276 ? -2.531 -20.873 14.871 1.00 73.44 276 LEU A C 1
ATOM 2226 O O . LEU A 1 276 ? -2.461 -22.052 15.194 1.00 73.44 276 LEU A O 1
ATOM 2230 N N . HIS A 1 277 ? -3.570 -20.385 14.190 1.00 74.81 277 HIS A N 1
ATOM 2231 C CA . HIS A 1 277 ? -4.759 -21.144 13.789 1.00 74.81 277 HIS A CA 1
ATOM 2232 C C . HIS A 1 277 ? -4.949 -21.231 12.262 1.00 74.81 277 HIS A C 1
ATOM 2234 O O . HIS A 1 277 ? -5.987 -21.698 11.799 1.00 74.81 277 HIS A O 1
ATOM 2240 N N . ARG A 1 278 ? -3.988 -20.738 11.470 1.00 78.38 278 ARG A N 1
ATOM 2241 C CA . ARG A 1 278 ? -4.091 -20.630 10.007 1.00 78.38 278 ARG A CA 1
ATOM 2242 C C . ARG A 1 278 ? -2.739 -20.945 9.380 1.00 78.38 278 ARG A C 1
ATOM 2244 O O . ARG A 1 278 ? -1.781 -20.218 9.614 1.00 78.38 278 ARG A O 1
ATOM 2251 N N . SER A 1 279 ? -2.653 -21.990 8.563 1.00 77.81 279 SER A N 1
ATOM 2252 C CA . SER A 1 279 ? -1.438 -22.257 7.786 1.00 77.81 279 SER A CA 1
ATOM 2253 C C . SER A 1 279 ? -1.199 -21.162 6.745 1.00 77.81 279 SER A C 1
ATOM 2255 O O . SER A 1 279 ? -2.138 -20.493 6.305 1.00 77.81 279 SER A O 1
ATOM 2257 N N . ALA A 1 280 ? 0.057 -21.005 6.326 1.00 79.81 280 ALA A N 1
ATOM 2258 C CA . ALA A 1 280 ? 0.383 -20.171 5.177 1.00 79.81 280 ALA A CA 1
ATOM 2259 C C . ALA A 1 280 ? -0.426 -20.626 3.952 1.00 79.81 280 ALA A C 1
ATOM 2261 O O . ALA A 1 280 ? -0.641 -21.825 3.755 1.00 79.81 280 ALA A O 1
ATOM 2262 N N . SER A 1 281 ? -0.908 -19.679 3.150 1.00 83.25 281 SER A N 1
ATOM 2263 C CA . SER A 1 281 ? -1.640 -20.003 1.922 1.00 83.25 281 SER A CA 1
ATOM 2264 C C . SER A 1 281 ? -1.510 -18.895 0.889 1.00 83.25 281 SER A C 1
ATOM 2266 O O . SER A 1 281 ? -1.577 -17.719 1.232 1.00 83.25 281 SER A O 1
ATOM 2268 N N . PHE A 1 282 ? -1.362 -19.281 -0.375 1.00 83.75 282 PHE A N 1
ATOM 2269 C CA . PHE A 1 282 ? -1.528 -18.404 -1.526 1.00 83.75 282 PHE A CA 1
ATOM 2270 C C . PHE A 1 282 ? -2.758 -18.875 -2.293 1.00 83.75 282 PHE A C 1
ATOM 2272 O O . PHE A 1 282 ? -2.743 -19.942 -2.904 1.00 83.75 282 PHE A O 1
ATOM 2279 N N . ALA A 1 283 ? -3.855 -18.130 -2.186 1.00 81.94 283 ALA A N 1
ATOM 2280 C CA . ALA A 1 283 ? -5.129 -18.544 -2.761 1.00 81.94 283 ALA A CA 1
ATOM 2281 C C . ALA A 1 283 ? -5.975 -17.335 -3.179 1.00 81.94 283 ALA A C 1
ATOM 2283 O O . ALA A 1 283 ? -5.810 -16.250 -2.604 1.00 81.94 283 ALA A O 1
ATOM 2284 N N . PRO A 1 284 ? -6.905 -17.513 -4.140 1.00 85.31 284 PRO A N 1
ATOM 2285 C CA . PRO A 1 284 ? -7.879 -16.490 -4.489 1.00 85.31 284 PRO A CA 1
ATOM 2286 C C . PRO A 1 284 ? -8.645 -16.020 -3.252 1.00 85.31 284 PRO A C 1
ATOM 2288 O O . PRO A 1 284 ? -9.117 -16.837 -2.460 1.00 85.31 284 PRO A O 1
ATOM 2291 N N . ILE A 1 285 ? -8.803 -14.704 -3.101 1.00 85.62 285 ILE A N 1
ATOM 2292 C CA . ILE A 1 285 ? -9.557 -14.112 -1.982 1.00 85.62 285 ILE A CA 1
ATOM 2293 C C . ILE A 1 285 ? -11.012 -14.606 -1.980 1.00 85.62 285 ILE A C 1
ATOM 2295 O O . ILE A 1 285 ? -11.612 -14.803 -0.925 1.00 85.62 285 ILE A O 1
ATOM 2299 N N . SER A 1 286 ? -11.582 -14.789 -3.171 1.00 86.12 286 SER A N 1
ATOM 2300 C CA . SER A 1 286 ? -12.959 -15.213 -3.389 1.00 86.12 286 SER A CA 1
ATOM 2301 C C . SER A 1 286 ? -13.035 -16.160 -4.584 1.00 86.12 286 SER A C 1
ATOM 2303 O O . SER A 1 286 ? -12.224 -16.076 -5.505 1.00 86.12 286 SER A O 1
ATOM 2305 N N . ALA A 1 287 ? -14.048 -17.030 -4.588 1.00 83.88 287 ALA A N 1
ATOM 2306 C CA . ALA A 1 287 ? -14.383 -17.869 -5.739 1.00 83.88 287 ALA A CA 1
ATOM 2307 C C . ALA A 1 287 ? -14.933 -17.053 -6.925 1.00 83.88 287 ALA A C 1
ATOM 2309 O O . ALA A 1 287 ? -14.908 -17.519 -8.063 1.00 83.88 287 ALA A O 1
ATOM 2310 N N . THR A 1 288 ? -15.448 -15.848 -6.664 1.00 85.00 288 THR A N 1
ATOM 2311 C CA . THR A 1 288 ? -15.969 -14.934 -7.687 1.00 85.00 288 THR A CA 1
ATOM 2312 C C . THR A 1 288 ? -15.048 -13.729 -7.864 1.00 85.00 288 THR A C 1
ATOM 2314 O O . THR A 1 288 ? -14.510 -13.258 -6.856 1.00 85.00 288 THR A O 1
ATOM 2317 N N . PRO A 1 289 ? -14.970 -13.140 -9.074 1.00 85.25 289 PRO A N 1
ATOM 2318 C CA . PRO A 1 289 ? -14.206 -11.919 -9.301 1.00 85.25 289 PRO A CA 1
ATOM 2319 C C . PRO A 1 289 ? -14.621 -10.806 -8.341 1.00 85.25 289 PRO A C 1
ATOM 2321 O O . PRO A 1 289 ? -15.813 -10.580 -8.108 1.00 85.25 289 PRO A O 1
ATOM 2324 N N . ILE A 1 290 ? -13.630 -10.116 -7.785 1.00 88.44 290 ILE A N 1
ATOM 2325 C CA . ILE A 1 290 ? -13.826 -8.978 -6.885 1.00 88.44 290 ILE A CA 1
ATOM 2326 C C . ILE A 1 290 ? -13.168 -7.735 -7.469 1.00 88.44 290 ILE A C 1
ATOM 2328 O O . ILE A 1 290 ? -12.272 -7.819 -8.310 1.00 88.44 290 ILE A O 1
ATOM 2332 N N . THR A 1 291 ? -13.609 -6.567 -7.011 1.00 89.56 291 THR A N 1
ATOM 2333 C CA . THR A 1 291 ? -12.970 -5.311 -7.406 1.00 89.56 291 THR A CA 1
ATOM 2334 C C . THR A 1 291 ? -11.560 -5.225 -6.819 1.00 89.56 291 THR A C 1
ATOM 2336 O O . THR A 1 291 ? -11.281 -5.763 -5.741 1.00 89.56 291 THR A O 1
ATOM 2339 N N . LEU A 1 292 ? -10.679 -4.491 -7.499 1.00 87.62 292 LEU A N 1
ATOM 2340 C CA . LEU A 1 292 ? -9.319 -4.218 -7.025 1.00 87.62 292 LEU A CA 1
ATOM 2341 C C . LEU A 1 292 ? -9.334 -3.515 -5.655 1.00 87.62 292 LEU A C 1
ATOM 2343 O O . LEU A 1 292 ? -8.483 -3.776 -4.811 1.00 87.62 292 LEU A O 1
ATOM 2347 N N . SER A 1 293 ? -10.335 -2.663 -5.404 1.00 91.31 293 SER A N 1
ATOM 2348 C CA . SER A 1 293 ? -10.548 -2.005 -4.110 1.00 91.31 293 SER A CA 1
ATOM 2349 C C . SER A 1 293 ? -10.862 -2.997 -2.991 1.00 91.31 293 SER A C 1
ATOM 2351 O O . SER A 1 293 ? -10.345 -2.834 -1.886 1.00 91.31 293 SER A O 1
ATOM 2353 N N . THR A 1 294 ? -11.677 -4.025 -3.254 1.00 91.69 294 THR A N 1
ATOM 2354 C CA . THR A 1 294 ? -11.945 -5.085 -2.272 1.00 91.69 294 THR A CA 1
ATOM 2355 C C . THR A 1 294 ? -10.678 -5.882 -1.977 1.00 91.69 294 THR A C 1
ATOM 2357 O O . THR A 1 294 ? -10.369 -6.101 -0.811 1.00 91.69 294 THR A O 1
ATOM 2360 N N . ALA A 1 295 ? -9.907 -6.251 -3.004 1.00 91.94 295 ALA A N 1
ATOM 2361 C CA . ALA A 1 295 ? -8.645 -6.960 -2.805 1.00 91.94 295 ALA A CA 1
ATOM 2362 C C . ALA A 1 295 ? -7.618 -6.136 -2.012 1.00 91.94 295 ALA A C 1
ATOM 2364 O O . ALA A 1 295 ? -6.968 -6.664 -1.113 1.00 91.94 295 ALA A O 1
ATOM 2365 N N . LEU A 1 296 ? -7.521 -4.833 -2.289 1.00 94.00 296 LEU A N 1
ATOM 2366 C CA . LEU A 1 296 ? -6.667 -3.916 -1.538 1.00 94.00 296 LEU A CA 1
ATOM 2367 C C . LEU A 1 296 ? -7.090 -3.809 -0.063 1.00 94.00 296 LEU A C 1
ATOM 2369 O O . LEU A 1 296 ? -6.237 -3.851 0.817 1.00 94.00 296 LEU A O 1
ATOM 2373 N N . LEU A 1 297 ? -8.390 -3.702 0.233 1.00 94.62 297 LEU A N 1
ATOM 2374 C CA . LEU A 1 297 ? -8.865 -3.671 1.622 1.00 94.62 297 LEU A CA 1
ATOM 2375 C C . LEU A 1 297 ? -8.566 -4.971 2.374 1.00 94.62 297 LEU A C 1
ATOM 2377 O O . LEU A 1 297 ? -8.194 -4.912 3.543 1.00 94.62 297 LEU A O 1
ATOM 2381 N N . GLU A 1 298 ? -8.697 -6.126 1.723 1.00 93.75 298 GLU A N 1
ATOM 2382 C CA . GLU A 1 298 ? -8.351 -7.426 2.314 1.00 93.75 298 GLU A CA 1
ATOM 2383 C C . GLU A 1 298 ? -6.845 -7.521 2.608 1.00 93.75 298 GLU A C 1
ATOM 2385 O O . GLU A 1 298 ? -6.462 -7.913 3.710 1.00 93.75 298 GLU A O 1
ATOM 2390 N N . LEU A 1 299 ? -5.991 -7.068 1.680 1.00 94.69 299 LEU A N 1
ATOM 2391 C CA . LEU A 1 299 ? -4.540 -6.979 1.879 1.00 94.69 299 LEU A CA 1
ATOM 2392 C C . LEU A 1 299 ? -4.176 -6.101 3.091 1.00 94.69 299 LEU A C 1
ATOM 2394 O O . LEU A 1 299 ? -3.408 -6.520 3.957 1.00 94.69 299 LEU A O 1
ATOM 2398 N N . LEU A 1 300 ? -4.742 -4.891 3.171 1.00 95.94 300 LEU A N 1
ATOM 2399 C CA . LEU A 1 300 ? -4.495 -3.964 4.283 1.00 95.94 300 LEU A CA 1
ATOM 2400 C C . LEU A 1 300 ? -5.042 -4.507 5.607 1.00 95.94 300 LEU A C 1
ATOM 2402 O O . LEU A 1 300 ? -4.435 -4.305 6.655 1.00 95.94 300 LEU A O 1
ATOM 2406 N N . THR A 1 301 ? -6.170 -5.218 5.570 1.00 95.00 301 THR A N 1
ATOM 2407 C CA . THR A 1 301 ? -6.763 -5.851 6.754 1.00 95.00 301 THR A CA 1
ATOM 2408 C C . THR A 1 301 ? -5.877 -6.970 7.300 1.00 95.00 301 THR A C 1
ATOM 2410 O O . THR A 1 301 ? -5.692 -7.048 8.516 1.00 95.00 301 THR A O 1
ATOM 2413 N N . ASP A 1 302 ? -5.295 -7.809 6.436 1.00 92.12 302 ASP A N 1
ATOM 2414 C CA . ASP A 1 302 ? -4.355 -8.857 6.862 1.00 92.12 302 ASP A CA 1
ATOM 2415 C C . ASP A 1 302 ? -3.070 -8.230 7.437 1.00 92.12 302 ASP A C 1
ATOM 2417 O O . ASP A 1 302 ? -2.645 -8.611 8.528 1.00 92.12 302 ASP A O 1
ATOM 2421 N N . PHE A 1 303 ? -2.527 -7.176 6.808 1.00 93.88 303 PHE A N 1
ATOM 2422 C CA . PHE A 1 303 ? -1.396 -6.417 7.364 1.00 93.88 303 PHE A CA 1
ATOM 2423 C C . PHE A 1 303 ? -1.717 -5.806 8.741 1.00 93.88 303 PHE A C 1
ATOM 2425 O O . PHE A 1 303 ? -0.961 -5.974 9.693 1.00 93.88 303 PHE A O 1
ATOM 2432 N N . ASN A 1 304 ? -2.875 -5.157 8.894 1.00 93.88 304 ASN A N 1
ATOM 2433 C CA . ASN A 1 304 ? -3.300 -4.550 10.164 1.00 93.88 304 ASN A CA 1
ATOM 2434 C C . ASN A 1 304 ? -3.532 -5.582 11.281 1.00 93.88 304 ASN A C 1
ATOM 2436 O O . ASN A 1 304 ? -3.517 -5.233 12.461 1.00 93.88 304 ASN A O 1
ATOM 2440 N N . SER A 1 305 ? -3.763 -6.842 10.912 1.00 89.94 305 SER A N 1
ATOM 2441 C CA . SER A 1 305 ? -3.981 -7.956 11.841 1.00 89.94 305 SER A CA 1
ATOM 2442 C C . SER A 1 305 ? -2.697 -8.723 12.176 1.00 89.94 305 SER A C 1
ATOM 2444 O O . SER A 1 305 ? -2.716 -9.614 13.026 1.00 89.94 305 SER A O 1
ATOM 2446 N N . THR A 1 306 ? -1.585 -8.406 11.514 1.00 83.50 306 THR A N 1
ATOM 2447 C CA . THR A 1 306 ? -0.277 -9.064 11.661 1.00 83.50 306 THR A CA 1
ATOM 2448 C C . THR A 1 306 ? 0.746 -8.066 12.201 1.00 83.50 306 THR A C 1
ATOM 2450 O O . THR A 1 306 ? 0.444 -6.888 12.264 1.00 83.50 306 THR A O 1
ATOM 2453 N N . HIS A 1 307 ? 1.929 -8.507 12.648 1.00 85.25 307 HIS A N 1
ATOM 2454 C CA . HIS A 1 307 ? 3.065 -7.640 13.052 1.00 85.25 307 HIS A CA 1
ATOM 2455 C C . HIS A 1 307 ? 2.901 -6.758 14.304 1.00 85.25 307 HIS A C 1
ATOM 2457 O O . HIS A 1 307 ? 3.670 -5.814 14.507 1.00 85.25 307 HIS A O 1
ATOM 2463 N N . LEU A 1 308 ? 1.980 -7.112 15.206 1.00 88.00 308 LEU A N 1
ATOM 2464 C CA . LEU A 1 308 ? 1.871 -6.529 16.553 1.00 88.00 308 LEU A CA 1
ATOM 2465 C C . LEU A 1 308 ? 3.049 -6.994 17.444 1.00 88.00 308 LEU A C 1
ATOM 2467 O O . LEU A 1 308 ? 2.901 -7.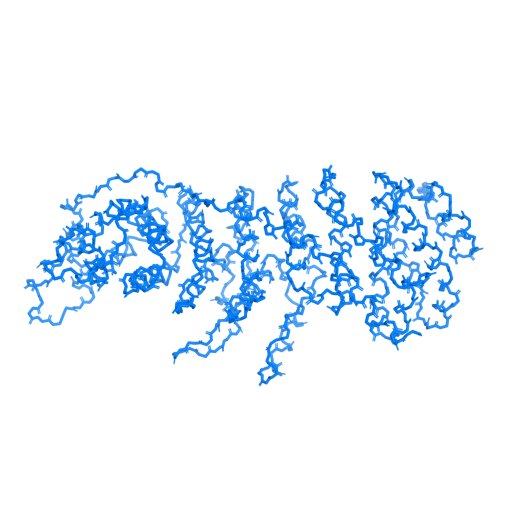889 18.277 1.00 88.00 308 LEU A O 1
ATOM 2471 N N . LYS A 1 309 ? 4.243 -6.426 17.229 1.00 86.88 309 LYS A N 1
ATOM 2472 C CA . LYS A 1 309 ? 5.517 -6.845 17.850 1.00 86.88 309 LYS A CA 1
ATOM 2473 C C . LYS A 1 309 ? 6.161 -5.750 18.704 1.00 86.88 309 LYS A C 1
ATOM 2475 O O . LYS A 1 309 ? 5.868 -4.570 18.530 1.00 86.88 309 LYS A O 1
ATOM 2480 N N . HIS A 1 310 ? 7.094 -6.134 19.584 1.00 81.69 310 HIS A N 1
ATOM 2481 C CA . HIS A 1 310 ? 7.795 -5.209 20.491 1.00 81.69 310 HIS A CA 1
ATOM 2482 C C . HIS A 1 310 ? 8.445 -4.016 19.776 1.00 81.69 310 HIS A C 1
ATOM 2484 O O . HIS A 1 310 ? 8.271 -2.883 20.216 1.00 81.69 310 HIS A O 1
ATOM 2490 N N . ASN A 1 311 ? 9.150 -4.255 18.665 1.00 86.12 311 ASN A N 1
ATOM 2491 C CA . ASN A 1 311 ? 9.628 -3.186 17.788 1.00 86.12 311 ASN A CA 1
ATOM 2492 C C . ASN A 1 311 ? 8.521 -2.800 16.798 1.00 86.12 311 ASN A C 1
ATOM 2494 O O . ASN A 1 311 ? 8.511 -3.246 15.647 1.00 86.12 311 ASN A O 1
ATOM 2498 N N . PHE A 1 312 ? 7.528 -2.075 17.306 1.00 91.88 312 PHE A N 1
ATOM 2499 C CA . PHE A 1 312 ? 6.285 -1.814 16.596 1.00 91.88 312 PHE A CA 1
ATOM 2500 C C . PHE A 1 312 ? 6.494 -0.849 15.407 1.00 91.88 312 PHE A C 1
ATOM 2502 O O . PHE A 1 312 ? 7.025 0.248 15.599 1.00 91.88 312 PHE A O 1
ATOM 2509 N N . PRO A 1 313 ? 6.065 -1.205 14.181 1.00 92.31 313 PRO A N 1
ATOM 2510 C CA . PRO A 1 313 ? 6.332 -0.413 12.980 1.00 92.31 313 PRO A CA 1
ATOM 2511 C C . PRO A 1 313 ? 5.299 0.708 12.769 1.00 92.31 313 PRO A C 1
ATOM 2513 O O . PRO A 1 313 ? 4.467 0.644 11.863 1.00 92.31 313 PRO A O 1
ATOM 2516 N N . PHE A 1 314 ? 5.353 1.752 13.605 1.00 92.44 314 PHE A N 1
ATOM 2517 C CA . PHE A 1 314 ? 4.380 2.859 13.608 1.00 92.44 314 PHE A CA 1
ATOM 2518 C C . PHE A 1 314 ? 4.090 3.433 12.220 1.00 92.44 314 PHE A C 1
ATOM 2520 O O . PHE A 1 314 ? 2.926 3.512 11.827 1.00 92.44 314 PHE A O 1
ATOM 2527 N N . LEU A 1 315 ? 5.133 3.760 11.453 1.00 89.69 315 LEU A N 1
ATOM 2528 C CA . LEU A 1 315 ? 5.011 4.361 10.124 1.00 89.69 315 LEU A CA 1
ATOM 2529 C C . LEU A 1 315 ? 4.184 3.508 9.147 1.00 89.69 315 LEU A C 1
ATOM 2531 O O . LEU A 1 315 ? 3.349 4.032 8.407 1.00 89.69 315 LEU A O 1
ATOM 2535 N N . HIS A 1 316 ? 4.383 2.189 9.150 1.00 92.50 316 HIS A N 1
ATOM 2536 C CA . HIS A 1 316 ? 3.682 1.270 8.252 1.00 92.50 316 HIS A CA 1
ATOM 2537 C C . HIS A 1 316 ? 2.201 1.151 8.601 1.00 92.50 316 HIS A C 1
ATOM 2539 O O . HIS A 1 316 ? 1.353 1.244 7.715 1.00 92.50 316 HIS A O 1
ATOM 2545 N N . TYR A 1 317 ? 1.869 1.023 9.888 1.00 94.94 317 TYR A N 1
ATOM 2546 C CA . TYR A 1 317 ? 0.471 1.038 10.334 1.00 94.94 317 TYR A CA 1
ATOM 2547 C C . TYR A 1 317 ? -0.193 2.377 10.058 1.00 94.94 317 TYR A C 1
ATOM 2549 O O . TYR A 1 317 ? -1.346 2.431 9.631 1.00 94.94 317 TYR A O 1
ATOM 2557 N N . HIS A 1 318 ? 0.549 3.465 10.242 1.00 92.62 318 HIS A N 1
ATOM 2558 C CA . HIS A 1 318 ? 0.111 4.785 9.853 1.00 92.62 318 HIS A CA 1
ATOM 2559 C C . HIS A 1 318 ? -0.293 4.807 8.371 1.00 92.62 318 HIS A C 1
ATOM 2561 O O . HIS A 1 318 ? -1.430 5.189 8.076 1.00 92.62 318 HIS A O 1
ATOM 2567 N N . LEU A 1 319 ? 0.575 4.388 7.451 1.00 91.38 319 LEU A N 1
ATOM 2568 C CA . LEU A 1 319 ? 0.251 4.340 6.022 1.00 91.38 319 LEU A CA 1
ATOM 2569 C C . LEU A 1 319 ? -0.948 3.431 5.727 1.00 91.38 319 LEU A C 1
ATOM 2571 O O . LEU A 1 319 ? -1.897 3.870 5.078 1.00 91.38 319 LEU A O 1
ATOM 2575 N N . SER A 1 320 ? -0.946 2.205 6.254 1.00 95.44 320 SER A N 1
ATOM 2576 C CA . SER A 1 320 ? -2.018 1.226 6.036 1.00 95.44 320 SER A CA 1
ATOM 2577 C C . SER A 1 320 ? -3.393 1.759 6.458 1.00 95.44 320 SER A C 1
ATOM 2579 O O . SER A 1 320 ? -4.360 1.696 5.690 1.00 95.44 320 SER A O 1
ATOM 2581 N N . LEU A 1 321 ? -3.488 2.367 7.646 1.00 95.19 321 LEU A N 1
ATOM 2582 C CA . LEU A 1 321 ? -4.735 2.958 8.135 1.00 95.19 321 LEU A CA 1
ATOM 2583 C C . LEU A 1 321 ? -5.153 4.192 7.333 1.00 95.19 321 LEU A C 1
ATOM 2585 O O . LEU A 1 321 ? -6.344 4.375 7.093 1.00 95.19 321 LEU A O 1
ATOM 2589 N N . SER A 1 322 ? -4.206 5.016 6.876 1.00 93.44 322 SER A N 1
ATOM 2590 C CA . SER A 1 322 ? -4.514 6.160 6.009 1.00 93.44 322 SER A CA 1
ATOM 2591 C C . SER A 1 322 ? -5.095 5.720 4.663 1.00 93.44 322 SER A C 1
ATOM 2593 O O . SER A 1 322 ? -6.108 6.269 4.227 1.00 93.44 322 SER A O 1
ATOM 2595 N N . ILE A 1 323 ? -4.506 4.703 4.026 1.00 94.38 323 ILE A N 1
ATOM 2596 C CA . ILE A 1 323 ? -5.006 4.132 2.765 1.00 94.38 323 ILE A CA 1
ATOM 2597 C C . ILE A 1 323 ? -6.399 3.534 2.981 1.00 94.38 323 ILE A C 1
ATOM 2599 O O . ILE A 1 323 ? -7.327 3.835 2.231 1.00 94.38 323 ILE A O 1
ATOM 2603 N N . THR A 1 324 ? -6.566 2.745 4.047 1.00 95.94 324 THR A N 1
ATOM 2604 C CA . THR A 1 324 ? -7.853 2.151 4.434 1.00 95.94 324 THR A CA 1
ATOM 2605 C C . THR A 1 324 ? -8.923 3.229 4.595 1.00 95.94 324 THR A C 1
ATOM 2607 O O . THR A 1 324 ? -9.986 3.153 3.983 1.00 95.94 324 THR A O 1
ATOM 2610 N N . HIS A 1 325 ? -8.632 4.273 5.373 1.00 95.31 325 HIS A N 1
ATOM 2611 C CA . HIS A 1 325 ? -9.569 5.359 5.627 1.00 95.31 325 HIS A CA 1
ATOM 2612 C C . HIS A 1 325 ? -9.959 6.090 4.337 1.00 95.31 325 HIS A C 1
ATOM 2614 O O . HIS A 1 325 ? -11.137 6.359 4.104 1.00 95.31 325 HIS A O 1
ATOM 2620 N N . ARG A 1 326 ? -8.989 6.338 3.448 1.00 93.62 326 ARG A N 1
ATOM 2621 C CA . ARG A 1 326 ? -9.223 6.971 2.146 1.00 93.62 326 ARG A CA 1
ATOM 2622 C C . ARG A 1 326 ? -10.173 6.157 1.266 1.00 93.62 326 ARG A C 1
ATOM 2624 O O . ARG A 1 326 ? -11.053 6.739 0.631 1.00 93.62 326 ARG A O 1
ATOM 2631 N N . ILE A 1 327 ? -10.028 4.831 1.253 1.00 94.19 327 ILE A N 1
ATOM 2632 C CA . ILE A 1 327 ? -10.949 3.931 0.544 1.00 94.19 327 ILE A CA 1
ATOM 2633 C C . ILE A 1 327 ? -12.355 4.021 1.148 1.00 94.19 327 ILE A C 1
ATOM 2635 O O . ILE A 1 327 ? -13.319 4.174 0.403 1.00 94.19 327 ILE A O 1
ATOM 2639 N N . LEU A 1 328 ? -12.483 3.990 2.479 1.00 95.19 328 LEU A N 1
ATOM 2640 C CA . LEU A 1 328 ? -13.782 4.068 3.161 1.00 95.19 328 LEU A CA 1
ATOM 2641 C C . LEU A 1 328 ? -14.504 5.400 2.908 1.00 95.19 328 LEU A C 1
ATOM 2643 O O . LEU A 1 328 ? -15.709 5.410 2.662 1.00 95.19 328 LEU A O 1
ATOM 2647 N N . ILE A 1 329 ? -13.774 6.519 2.891 1.00 94.56 329 ILE A N 1
ATOM 2648 C CA . ILE A 1 329 ? -14.322 7.834 2.521 1.00 94.56 329 ILE A CA 1
ATOM 2649 C C . ILE A 1 329 ? -14.873 7.806 1.098 1.00 94.56 329 ILE A C 1
ATOM 2651 O O . ILE A 1 329 ? -15.969 8.312 0.839 1.00 94.56 329 ILE A O 1
ATOM 2655 N N . TYR A 1 330 ? -14.144 7.186 0.172 1.00 92.75 330 TYR A N 1
ATOM 2656 C CA . TYR A 1 330 ? -14.633 7.027 -1.187 1.00 92.75 330 TYR A CA 1
ATOM 2657 C C . TYR A 1 330 ? -15.872 6.113 -1.230 1.00 92.75 330 TYR A C 1
ATOM 2659 O O . TYR A 1 330 ? -16.859 6.456 -1.884 1.00 92.75 330 TYR A O 1
ATOM 2667 N N . HIS A 1 331 ? -15.875 4.985 -0.509 1.00 92.69 331 HIS A N 1
ATOM 2668 C CA . HIS A 1 331 ? -17.033 4.085 -0.428 1.00 92.69 331 HIS A CA 1
ATOM 2669 C C . HIS A 1 331 ? -18.275 4.807 0.092 1.00 92.69 331 HIS A C 1
ATOM 2671 O O . HIS A 1 331 ? -19.330 4.685 -0.523 1.00 92.69 331 HIS A O 1
ATOM 2677 N N . LYS A 1 332 ? -18.146 5.638 1.133 1.00 94.00 332 LYS A N 1
ATOM 2678 C CA . LYS A 1 332 ? -19.214 6.539 1.597 1.00 94.00 332 LYS A CA 1
ATOM 2679 C C . LYS A 1 332 ? -19.691 7.461 0.476 1.00 94.00 332 LYS A C 1
ATOM 2681 O O . LYS A 1 332 ? -20.887 7.518 0.189 1.00 94.00 332 LYS A O 1
ATOM 2686 N N . LYS A 1 333 ? -18.768 8.184 -0.169 1.00 92.62 333 LYS A N 1
ATOM 2687 C CA . LYS A 1 333 ? -19.083 9.159 -1.228 1.00 92.62 333 LYS A CA 1
ATOM 2688 C C . LYS A 1 333 ? -19.872 8.523 -2.376 1.00 92.62 333 LYS A C 1
ATOM 2690 O O . LYS A 1 333 ? -20.813 9.132 -2.880 1.00 92.62 333 LYS A O 1
ATOM 2695 N N . CYS A 1 334 ? -19.503 7.305 -2.759 1.00 89.81 334 CYS A N 1
ATOM 2696 C CA . CYS A 1 334 ? -20.082 6.587 -3.892 1.00 89.81 334 CYS A CA 1
ATOM 2697 C C . CYS A 1 334 ? -21.124 5.530 -3.489 1.00 89.81 334 CYS A C 1
ATOM 2699 O O . CYS A 1 334 ? -21.641 4.832 -4.357 1.00 89.81 334 CYS A O 1
ATOM 2701 N N . LYS A 1 335 ? -21.468 5.436 -2.195 1.00 89.81 335 LYS A N 1
ATOM 2702 C CA . LYS A 1 335 ? -22.426 4.470 -1.622 1.00 89.81 335 LYS A CA 1
ATOM 2703 C C . LYS A 1 335 ? -22.101 3.010 -1.962 1.00 89.81 335 LYS A C 1
ATOM 2705 O O . LYS A 1 335 ? -22.988 2.206 -2.254 1.00 89.81 335 LYS A O 1
ATOM 2710 N N . ILE A 1 336 ? -20.817 2.672 -1.944 1.00 89.88 336 ILE A N 1
ATOM 2711 C CA . ILE A 1 336 ? -20.326 1.320 -2.216 1.00 89.88 336 ILE A CA 1
ATOM 2712 C C . ILE A 1 336 ? -20.370 0.509 -0.926 1.00 89.88 336 ILE A C 1
ATOM 2714 O O . ILE A 1 336 ? -19.931 0.969 0.124 1.00 89.88 336 ILE A O 1
ATOM 2718 N N . ARG A 1 337 ? -20.916 -0.708 -1.015 1.00 91.75 337 ARG A N 1
ATOM 2719 C CA . ARG A 1 337 ? -21.157 -1.581 0.138 1.00 91.75 337 ARG A CA 1
ATOM 2720 C C . ARG A 1 337 ? -19.930 -2.446 0.456 1.00 91.75 337 ARG A C 1
ATOM 2722 O O . ARG A 1 337 ? -19.509 -3.263 -0.363 1.00 91.75 337 ARG A O 1
ATOM 2729 N N . LEU A 1 338 ? -19.404 -2.318 1.670 1.00 92.00 338 LEU A N 1
ATOM 2730 C CA . LEU A 1 338 ? -18.285 -3.079 2.221 1.00 92.00 338 LEU A CA 1
ATOM 2731 C C . LEU A 1 338 ? -18.764 -4.410 2.816 1.00 92.00 338 LEU A C 1
ATOM 2733 O O . LEU A 1 338 ? -19.190 -4.470 3.967 1.00 92.00 338 LEU A O 1
ATOM 2737 N N . ARG A 1 339 ? -18.672 -5.500 2.047 1.00 87.56 339 ARG A N 1
ATOM 2738 C CA . ARG A 1 339 ? -19.137 -6.833 2.482 1.00 87.56 339 ARG A CA 1
ATOM 2739 C C . ARG A 1 339 ? -18.348 -7.387 3.676 1.00 87.56 339 ARG A C 1
ATOM 2741 O O . ARG A 1 339 ? -18.942 -7.728 4.695 1.00 87.56 339 ARG A O 1
ATOM 2748 N N . SER A 1 340 ? -17.020 -7.425 3.579 1.00 87.44 340 SER A N 1
ATOM 2749 C CA . SER A 1 340 ? -16.123 -7.988 4.603 1.00 87.44 340 SER A CA 1
ATOM 2750 C C . SER A 1 340 ? -15.700 -6.957 5.656 1.00 87.44 340 SER A C 1
ATOM 2752 O O . SER A 1 340 ? -14.516 -6.732 5.888 1.00 87.44 340 SER A O 1
ATOM 2754 N N . TRP A 1 341 ? -16.650 -6.283 6.303 1.00 94.94 341 TRP A N 1
ATOM 2755 C CA . TRP A 1 341 ? -16.310 -5.204 7.239 1.00 94.94 341 TRP A CA 1
ATOM 2756 C C . TRP A 1 341 ? -15.786 -5.692 8.603 1.00 94.94 341 TRP A C 1
ATOM 2758 O O . TRP A 1 341 ? -14.970 -5.013 9.227 1.00 94.94 341 TRP A O 1
ATOM 2768 N N . ARG A 1 342 ? -16.233 -6.867 9.075 1.00 95.25 342 ARG A N 1
ATOM 2769 C CA . ARG A 1 342 ? -15.906 -7.377 10.422 1.00 95.25 342 ARG A CA 1
ATOM 2770 C C . ARG A 1 342 ? -14.408 -7.629 10.630 1.00 95.25 342 ARG A C 1
ATOM 2772 O O . ARG A 1 342 ? -13.898 -7.190 11.659 1.00 95.25 342 ARG A O 1
ATOM 2779 N N . PRO A 1 343 ? -13.677 -8.299 9.711 1.00 94.94 343 PRO A N 1
ATOM 2780 C CA . PRO A 1 343 ? -12.235 -8.489 9.873 1.00 94.94 343 PRO A CA 1
ATOM 2781 C C . PRO A 1 343 ? -11.487 -7.159 9.976 1.00 94.94 343 PRO A C 1
ATOM 2783 O O . PRO A 1 343 ? -10.639 -7.001 10.852 1.00 94.94 343 PRO A O 1
ATOM 2786 N N . LEU A 1 344 ? -11.871 -6.172 9.158 1.00 96.12 344 LEU A N 1
ATOM 2787 C CA . LEU A 1 344 ? -11.292 -4.835 9.213 1.00 96.12 344 LEU A CA 1
ATOM 2788 C C . LEU A 1 344 ? -11.547 -4.172 10.570 1.00 96.12 344 LEU A C 1
ATOM 2790 O O . LEU A 1 344 ? -10.600 -3.722 11.213 1.00 96.12 344 LEU A O 1
ATOM 2794 N N . PHE A 1 345 ? -12.794 -4.171 11.047 1.00 97.25 345 PHE A N 1
ATOM 2795 C CA . PHE A 1 345 ? -13.129 -3.616 12.360 1.00 97.25 345 PHE A CA 1
ATOM 2796 C C . PHE A 1 345 ? -12.345 -4.303 13.490 1.00 97.25 345 PHE A C 1
ATOM 2798 O O . PHE A 1 345 ? -11.735 -3.637 14.325 1.00 97.25 345 PHE A O 1
ATOM 2805 N N . ASN A 1 346 ? -12.271 -5.635 13.475 1.00 96.19 346 ASN A N 1
ATOM 2806 C CA . ASN A 1 346 ? -11.523 -6.402 14.471 1.00 96.19 346 ASN A CA 1
ATOM 2807 C C . ASN A 1 346 ? -10.014 -6.112 14.439 1.00 96.19 346 ASN A C 1
ATOM 2809 O O . ASN A 1 346 ? -9.382 -6.086 15.498 1.00 96.19 346 ASN A O 1
ATOM 2813 N N . SER A 1 347 ? -9.434 -5.860 13.261 1.00 96.62 347 SER A N 1
ATOM 2814 C CA . SER A 1 347 ? -8.030 -5.450 13.133 1.00 96.62 347 SER A CA 1
ATOM 2815 C C . SER A 1 347 ? -7.781 -4.090 13.802 1.00 96.62 347 SER A C 1
ATOM 2817 O O . SER A 1 347 ? -6.832 -3.950 14.573 1.00 96.62 347 SER A O 1
ATOM 2819 N N . LEU A 1 348 ? -8.696 -3.123 13.634 1.00 97.69 348 LEU A N 1
ATOM 2820 C CA . LEU A 1 348 ? -8.621 -1.807 14.283 1.00 97.69 348 LEU A CA 1
ATOM 2821 C C . LEU A 1 348 ? -8.660 -1.937 15.806 1.00 97.69 348 LEU A C 1
ATOM 2823 O O . LEU A 1 348 ? -7.844 -1.337 16.506 1.00 97.69 348 LEU A O 1
ATOM 2827 N N . VAL A 1 349 ? -9.579 -2.751 16.332 1.00 97.44 349 VAL A N 1
ATOM 2828 C CA . VAL A 1 349 ? -9.675 -2.955 17.783 1.00 97.44 349 VAL A CA 1
ATOM 2829 C C . VAL A 1 349 ? -8.471 -3.726 18.322 1.00 97.44 349 VAL A C 1
ATOM 2831 O O . VAL A 1 349 ? -8.007 -3.431 19.422 1.00 97.44 349 VAL A O 1
ATOM 2834 N N . SER A 1 350 ? -7.898 -4.643 17.540 1.00 96.56 350 SER A N 1
ATOM 2835 C CA . SER A 1 350 ? -6.658 -5.342 17.899 1.00 96.56 350 SER A CA 1
ATOM 2836 C C . SER A 1 350 ? -5.472 -4.381 18.013 1.00 96.56 350 SER A C 1
ATOM 2838 O O . SER A 1 350 ? -4.739 -4.451 19.001 1.00 96.56 350 SER A O 1
ATOM 2840 N N . ILE A 1 351 ? -5.332 -3.432 17.077 1.00 97.56 351 ILE A N 1
ATOM 2841 C CA . ILE A 1 351 ? -4.325 -2.359 17.142 1.00 97.56 351 ILE A CA 1
ATOM 2842 C C . ILE A 1 351 ? -4.541 -1.505 18.398 1.00 97.56 351 ILE A C 1
ATOM 2844 O O . ILE A 1 351 ? -3.612 -1.323 19.184 1.00 97.56 351 ILE A O 1
ATOM 2848 N N . ILE A 1 352 ? -5.769 -1.027 18.636 1.00 97.69 352 ILE A N 1
ATOM 2849 C CA . ILE A 1 352 ? -6.099 -0.206 19.814 1.00 97.69 352 ILE A CA 1
ATOM 2850 C C . ILE A 1 352 ? -5.784 -0.964 21.109 1.00 97.69 352 ILE A C 1
ATOM 2852 O O . ILE A 1 352 ? -5.179 -0.405 22.026 1.00 97.69 352 ILE A O 1
ATOM 2856 N N . ASN A 1 353 ? -6.149 -2.246 21.183 1.00 96.75 353 ASN A N 1
ATOM 2857 C CA . ASN A 1 353 ? -5.871 -3.084 22.340 1.00 96.75 353 ASN A CA 1
ATOM 2858 C C . ASN A 1 353 ? -4.364 -3.242 22.563 1.00 96.75 353 ASN A C 1
ATOM 2860 O O . ASN A 1 353 ? -3.898 -2.973 23.670 1.00 96.75 353 ASN A O 1
ATOM 2864 N N . TYR A 1 354 ? -3.605 -3.599 21.524 1.00 96.44 354 TYR A N 1
ATOM 2865 C CA . TYR A 1 354 ? -2.154 -3.755 21.604 1.00 96.44 354 TYR A CA 1
ATOM 2866 C C . TYR A 1 354 ? -1.463 -2.474 22.077 1.00 96.44 354 TYR A C 1
ATOM 2868 O O . TYR A 1 354 ? -0.681 -2.517 23.030 1.00 96.44 354 TYR A O 1
ATOM 2876 N N . LEU A 1 355 ? -1.792 -1.332 21.463 1.00 95.56 355 LEU A N 1
ATOM 2877 C CA . LEU A 1 355 ? -1.239 -0.035 21.848 1.00 95.56 355 LEU A CA 1
ATOM 2878 C C . LEU A 1 355 ? -1.586 0.268 23.307 1.00 95.56 355 LEU A C 1
ATOM 2880 O O . LEU A 1 355 ? -0.679 0.495 24.101 1.00 95.56 355 LEU A O 1
ATOM 2884 N N . SER A 1 356 ? -2.863 0.155 23.696 1.00 92.69 356 SER A N 1
ATOM 2885 C CA . SER A 1 356 ? -3.318 0.440 25.068 1.00 92.69 356 SER A CA 1
ATOM 2886 C C . SER A 1 356 ? -2.611 -0.393 26.144 1.00 92.69 356 SER A C 1
ATOM 2888 O O . SER A 1 356 ? -2.405 0.093 27.252 1.00 92.69 356 SER A O 1
ATOM 2890 N N . GLN A 1 357 ? -2.233 -1.638 25.835 1.00 92.38 357 GLN A N 1
ATOM 2891 C CA . GLN A 1 357 ? -1.532 -2.533 26.762 1.00 92.38 357 GLN A CA 1
ATOM 2892 C C . GLN A 1 357 ? -0.041 -2.211 26.894 1.00 92.38 357 GLN A C 1
ATOM 2894 O O . GLN A 1 357 ? 0.566 -2.543 27.909 1.00 92.38 357 GLN A O 1
ATOM 2899 N N . ASN A 1 358 ? 0.551 -1.589 25.874 1.00 92.31 358 ASN A N 1
ATOM 2900 C CA . ASN A 1 358 ? 1.995 -1.395 25.767 1.00 92.31 358 ASN A CA 1
ATOM 2901 C C . ASN A 1 358 ? 2.413 0.084 25.784 1.00 92.31 358 ASN A C 1
ATOM 2903 O O . ASN A 1 358 ? 3.586 0.372 25.565 1.00 92.31 358 ASN A O 1
ATOM 2907 N N . LEU A 1 359 ? 1.501 1.017 26.084 1.00 90.69 359 LEU A N 1
ATOM 2908 C CA . LEU A 1 359 ? 1.762 2.466 26.090 1.00 90.69 359 LEU A CA 1
ATOM 2909 C C . LEU A 1 359 ? 2.969 2.892 26.941 1.00 90.69 359 LEU A C 1
ATOM 2911 O O . LEU A 1 359 ? 3.602 3.885 26.617 1.00 90.69 359 LEU A O 1
ATOM 2915 N N . THR A 1 360 ? 3.299 2.161 28.008 1.00 88.19 360 THR A N 1
ATOM 2916 C CA . THR A 1 360 ? 4.461 2.457 28.869 1.00 88.19 360 THR A CA 1
ATOM 2917 C C . THR A 1 360 ? 5.799 2.020 28.267 1.00 88.19 360 THR A C 1
ATOM 2919 O O . THR A 1 360 ? 6.849 2.460 28.722 1.00 88.19 360 THR A O 1
ATOM 2922 N N . LYS A 1 361 ? 5.781 1.132 27.266 1.00 90.00 361 LYS A N 1
ATOM 2923 C CA . LYS A 1 361 ? 6.972 0.592 26.584 1.00 90.00 361 LYS A CA 1
ATOM 2924 C C . LYS A 1 361 ? 7.170 1.175 25.187 1.00 90.00 361 LYS A C 1
ATOM 2926 O O . LYS A 1 361 ? 8.204 0.939 24.569 1.00 90.00 361 LYS A O 1
ATOM 2931 N N . LEU A 1 362 ? 6.156 1.858 24.670 1.00 92.25 362 LEU A N 1
ATOM 2932 C CA . LEU A 1 362 ? 6.132 2.422 23.331 1.00 92.25 362 LEU A CA 1
ATOM 2933 C C . LEU A 1 362 ? 6.394 3.931 23.394 1.00 92.25 362 LEU A C 1
ATOM 2935 O O . LEU A 1 362 ? 6.049 4.561 24.392 1.00 92.25 362 LEU A O 1
ATOM 2939 N N . PRO A 1 363 ? 6.951 4.534 22.332 1.00 92.56 363 PRO A N 1
ATOM 2940 C CA . PRO A 1 363 ? 7.015 5.987 22.219 1.00 92.56 363 PRO A CA 1
ATOM 2941 C C . PRO A 1 363 ? 5.597 6.570 22.282 1.00 92.56 363 PRO A C 1
ATOM 2943 O O . PRO A 1 363 ? 4.782 6.333 21.388 1.00 92.56 363 PRO A O 1
ATOM 2946 N N . ASN A 1 364 ? 5.292 7.302 23.359 1.00 90.69 364 ASN A N 1
ATOM 2947 C CA . ASN A 1 364 ? 3.939 7.787 23.640 1.00 90.69 364 ASN A CA 1
ATOM 2948 C C . ASN A 1 364 ? 3.374 8.636 22.500 1.00 90.69 364 ASN A C 1
ATOM 2950 O O . ASN A 1 364 ? 2.214 8.445 22.145 1.00 90.69 364 ASN A O 1
ATOM 2954 N N . ASP A 1 365 ? 4.178 9.526 21.917 1.00 90.38 365 ASP A N 1
ATOM 2955 C CA . ASP A 1 365 ? 3.719 10.425 20.856 1.00 90.38 365 ASP A CA 1
ATOM 2956 C C . ASP A 1 365 ? 3.198 9.655 19.629 1.00 90.38 365 ASP A C 1
ATOM 2958 O O . ASP A 1 365 ? 2.028 9.780 19.263 1.00 90.38 365 ASP A O 1
ATOM 2962 N N . GLU A 1 366 ? 4.013 8.746 19.091 1.00 91.38 366 GLU A N 1
ATOM 2963 C CA . GLU A 1 366 ? 3.650 7.846 17.986 1.00 91.38 366 GLU A CA 1
ATOM 2964 C C . GLU A 1 366 ? 2.453 6.946 18.336 1.00 91.38 366 GLU A C 1
ATOM 2966 O O . GLU A 1 366 ? 1.519 6.774 17.547 1.00 91.38 366 GLU A O 1
ATOM 2971 N N . ALA A 1 367 ? 2.426 6.394 19.554 1.00 94.31 367 ALA A N 1
ATOM 2972 C CA . ALA A 1 367 ? 1.339 5.529 19.997 1.00 94.31 367 ALA A CA 1
ATOM 2973 C C . ALA A 1 367 ? -0.002 6.267 20.093 1.00 94.31 367 ALA A C 1
ATOM 2975 O O . ALA A 1 367 ? -1.019 5.746 19.629 1.00 94.31 367 ALA A O 1
ATOM 2976 N N . PHE A 1 368 ? -0.026 7.484 20.641 1.00 94.38 368 PHE A N 1
ATOM 2977 C CA . PHE A 1 368 ? -1.238 8.303 20.692 1.00 94.38 368 PHE A CA 1
ATOM 2978 C C . PHE A 1 368 ? -1.653 8.801 19.306 1.00 94.38 368 PHE A C 1
ATOM 2980 O O . PHE A 1 368 ? -2.850 8.835 19.011 1.00 94.38 368 PHE A O 1
ATOM 2987 N N . HIS A 1 369 ? -0.699 9.116 18.430 1.00 93.00 369 HIS A N 1
ATOM 2988 C CA . HIS A 1 369 ? -0.974 9.424 17.029 1.00 93.00 369 HIS A CA 1
ATOM 2989 C C . HIS A 1 369 ? -1.673 8.259 16.313 1.00 93.00 369 HIS A C 1
ATOM 2991 O O . HIS A 1 369 ? -2.680 8.461 15.621 1.00 93.00 369 HIS A O 1
ATOM 2997 N N . LEU A 1 370 ? -1.187 7.028 16.489 1.00 95.00 370 LEU A N 1
ATOM 2998 C CA . LEU A 1 370 ? -1.778 5.851 15.854 1.00 95.00 370 LEU A CA 1
ATOM 2999 C C . LEU A 1 370 ? -3.114 5.439 16.487 1.00 95.00 370 LEU A C 1
ATOM 3001 O O . LEU A 1 370 ? -4.039 5.050 15.767 1.00 95.00 370 LEU A O 1
ATOM 3005 N N . LEU A 1 371 ? -3.257 5.582 17.808 1.00 96.69 371 LEU A N 1
ATOM 3006 C CA . LEU A 1 371 ? -4.538 5.426 18.503 1.00 96.69 371 LEU A CA 1
ATOM 3007 C C . LEU A 1 371 ? -5.579 6.399 17.954 1.00 96.69 371 LEU A C 1
ATOM 3009 O O . LEU A 1 371 ? -6.688 5.984 17.624 1.00 96.69 371 LEU A O 1
ATOM 3013 N N . TYR A 1 372 ? -5.215 7.673 17.801 1.00 95.12 372 TYR A N 1
ATOM 3014 C CA . TYR A 1 372 ? -6.096 8.687 17.231 1.00 95.12 372 TYR A CA 1
ATOM 3015 C C . TYR A 1 372 ? -6.549 8.297 15.820 1.00 95.12 372 TYR A C 1
ATOM 3017 O O . TYR A 1 372 ? -7.747 8.281 15.547 1.00 95.12 372 TYR A O 1
ATOM 3025 N N . ARG A 1 373 ? -5.615 7.892 14.949 1.00 93.81 373 ARG A N 1
ATOM 3026 C CA . ARG A 1 373 ? -5.921 7.418 13.586 1.00 93.81 373 ARG A CA 1
ATOM 3027 C C . ARG A 1 373 ? -6.849 6.205 13.576 1.00 93.81 373 ARG A C 1
ATOM 3029 O O . ARG A 1 373 ? -7.801 6.179 12.804 1.00 93.81 373 ARG A O 1
ATOM 3036 N N . SER A 1 374 ? -6.605 5.228 14.445 1.00 96.56 374 SER A N 1
ATOM 3037 C CA . SER A 1 374 ? -7.446 4.029 14.557 1.00 96.56 374 SER A CA 1
ATOM 3038 C C . SER A 1 374 ? -8.867 4.388 15.006 1.00 96.56 374 SER A C 1
ATOM 3040 O O . SER A 1 374 ? -9.844 3.912 14.430 1.00 96.56 374 SER A O 1
ATOM 3042 N N . LEU A 1 375 ? -8.990 5.284 15.991 1.00 96.81 375 LEU A N 1
ATOM 3043 C CA . LEU A 1 375 ? -10.275 5.758 16.504 1.00 96.81 375 LEU A CA 1
ATOM 3044 C C . LEU A 1 375 ? -11.041 6.620 15.496 1.00 96.81 375 LEU A C 1
ATOM 3046 O O . LEU A 1 375 ? -12.265 6.543 15.468 1.00 96.81 375 LEU A O 1
ATOM 3050 N N . LEU A 1 376 ? -10.359 7.390 14.641 1.00 95.75 376 LEU A N 1
ATOM 3051 C CA . LEU A 1 376 ? -11.014 8.094 13.533 1.00 95.75 376 LEU A CA 1
ATOM 3052 C C . LEU A 1 376 ? -11.740 7.112 12.612 1.00 95.75 376 LEU A C 1
ATOM 3054 O O . LEU A 1 376 ? -12.903 7.336 12.292 1.00 95.75 376 LEU A O 1
ATOM 3058 N N . VAL A 1 377 ? -11.093 6.001 12.241 1.00 96.50 377 VAL A N 1
ATOM 3059 C CA . VAL A 1 377 ? -11.728 4.977 11.400 1.00 96.50 377 VAL A CA 1
ATOM 3060 C C . VAL A 1 377 ? -12.889 4.310 12.143 1.00 96.50 377 VAL A C 1
ATOM 3062 O O . VAL A 1 377 ? -13.963 4.162 11.570 1.00 96.50 377 VAL A O 1
ATOM 3065 N N . VAL A 1 378 ? -12.740 3.979 13.431 1.00 97.75 378 VAL A N 1
ATOM 3066 C CA . VAL A 1 378 ? -13.852 3.441 14.244 1.00 97.75 378 VAL A CA 1
ATOM 3067 C C . VAL A 1 378 ? -15.038 4.414 14.290 1.00 97.75 378 VAL A C 1
ATOM 3069 O O . VAL A 1 378 ? -16.176 4.009 14.066 1.00 97.75 378 VAL A O 1
ATOM 3072 N N . ASN A 1 379 ? -14.798 5.708 14.508 1.00 97.25 379 ASN A N 1
ATOM 3073 C CA . ASN A 1 379 ? -15.864 6.709 14.492 1.00 97.25 379 ASN A CA 1
ATOM 3074 C C . ASN A 1 379 ? -16.431 6.957 13.092 1.00 97.25 379 ASN A C 1
ATOM 3076 O O . ASN A 1 379 ? -17.603 7.310 12.978 1.00 97.25 379 ASN A O 1
ATOM 3080 N N . PHE A 1 380 ? -15.659 6.722 12.031 1.00 97.25 380 PHE A N 1
ATOM 3081 C CA . PHE A 1 380 ? -16.164 6.726 10.661 1.00 97.25 380 PHE A CA 1
ATOM 3082 C C . PHE A 1 380 ? -17.197 5.606 10.446 1.00 97.25 380 PHE A C 1
ATOM 3084 O O . PHE A 1 380 ? -18.258 5.860 9.878 1.00 97.25 380 PHE A O 1
ATOM 3091 N N . PHE A 1 381 ? -16.944 4.402 10.978 1.00 97.44 381 PHE A N 1
ATOM 3092 C CA . PHE A 1 381 ? -17.929 3.310 11.024 1.00 97.44 381 PHE A CA 1
ATOM 3093 C C . PHE A 1 381 ? -19.180 3.685 11.824 1.00 97.44 381 PHE A C 1
ATOM 3095 O O . PHE A 1 381 ? -20.291 3.465 11.351 1.00 97.44 381 PHE A O 1
ATOM 3102 N N . ILE A 1 382 ? -19.014 4.277 13.008 1.00 96.62 382 ILE A N 1
ATOM 3103 C CA . ILE A 1 382 ? -20.141 4.669 13.870 1.00 96.62 382 ILE A CA 1
ATOM 3104 C C . ILE A 1 382 ? -20.984 5.774 13.225 1.00 96.62 382 ILE A C 1
ATOM 3106 O O . ILE A 1 382 ? -22.200 5.750 13.334 1.00 96.62 382 ILE A O 1
ATOM 3110 N N . THR A 1 383 ? -20.356 6.750 12.569 1.00 95.50 383 THR A N 1
ATOM 3111 C CA . THR A 1 383 ? -21.049 7.957 12.087 1.00 95.50 383 THR A CA 1
ATOM 3112 C C . THR A 1 383 ? -21.646 7.773 10.695 1.00 95.50 383 THR A C 1
ATOM 3114 O O . THR A 1 383 ? -22.691 8.343 10.401 1.00 95.50 383 THR A O 1
ATOM 3117 N N . TYR A 1 384 ? -20.977 7.007 9.827 1.00 96.00 384 TYR A N 1
ATOM 3118 C CA . TYR A 1 384 ? -21.344 6.879 8.412 1.00 96.00 384 TYR A CA 1
ATOM 3119 C C . TYR A 1 384 ? -21.568 5.433 7.964 1.00 96.00 384 TYR A C 1
ATOM 3121 O O . TYR A 1 384 ? -21.702 5.178 6.763 1.00 96.00 384 TYR A O 1
ATOM 3129 N N . GLY A 1 385 ? -21.570 4.472 8.891 1.00 94.19 385 GLY A N 1
ATOM 3130 C CA . GLY A 1 385 ? -21.702 3.050 8.578 1.00 94.19 385 GLY A CA 1
ATOM 3131 C C . GLY A 1 385 ? -22.984 2.712 7.819 1.00 94.19 385 GLY A C 1
ATOM 3132 O O . GLY A 1 385 ? -22.958 1.853 6.946 1.00 94.19 385 GLY A O 1
ATOM 3133 N N . ASP A 1 386 ? -24.076 3.436 8.041 1.00 90.69 386 ASP A N 1
ATOM 3134 C CA . ASP A 1 386 ? -25.333 3.308 7.292 1.00 90.69 386 ASP A CA 1
ATOM 3135 C C . ASP A 1 386 ? -25.155 3.477 5.764 1.00 90.69 386 ASP A C 1
ATOM 3137 O O . ASP A 1 386 ? -25.862 2.853 4.960 1.00 90.69 386 ASP A O 1
ATOM 3141 N N . THR A 1 387 ? -24.166 4.273 5.343 1.00 94.00 387 THR A N 1
ATOM 3142 C CA . THR A 1 387 ? -23.903 4.568 3.926 1.00 94.00 387 THR A CA 1
ATOM 3143 C C . THR A 1 387 ? -23.118 3.481 3.193 1.00 94.00 387 THR A C 1
ATOM 3145 O O . THR A 1 387 ? -23.336 3.296 1.993 1.00 94.00 387 THR A O 1
ATOM 3148 N N . PHE A 1 388 ? -22.226 2.762 3.884 1.00 94.25 388 PHE A N 1
ATOM 3149 C CA . PHE A 1 388 ? -21.276 1.838 3.251 1.00 94.25 388 PHE A CA 1
ATOM 3150 C C . PHE A 1 388 ? -21.253 0.430 3.858 1.00 94.25 388 PHE A C 1
ATOM 3152 O O . PHE A 1 388 ? -20.731 -0.478 3.220 1.00 94.25 388 PHE A O 1
ATOM 3159 N N . LEU A 1 389 ? -21.830 0.175 5.034 1.00 96.06 389 LEU A N 1
ATOM 3160 C CA . LEU A 1 389 ? -22.039 -1.199 5.508 1.00 96.06 389 LEU A CA 1
ATOM 3161 C C . LEU A 1 389 ? -23.087 -1.913 4.643 1.00 96.06 389 LEU A C 1
ATOM 3163 O O . LEU A 1 389 ? -23.905 -1.237 4.021 1.00 96.06 389 LEU A O 1
ATOM 3167 N N . PRO A 1 390 ? -23.088 -3.257 4.569 1.00 94.19 390 PRO A N 1
ATOM 3168 C CA . PRO A 1 390 ? -23.952 -4.007 3.653 1.00 94.19 390 PRO A CA 1
ATOM 3169 C C . PRO A 1 390 ? -25.448 -3.733 3.825 1.00 94.19 390 PRO A C 1
ATOM 3171 O O . PRO A 1 390 ? -26.154 -3.564 2.831 1.00 94.19 390 PRO A O 1
ATOM 3174 N N . ASP A 1 391 ? -25.909 -3.677 5.071 1.00 94.50 391 ASP A N 1
ATOM 3175 C CA . ASP A 1 391 ? -27.313 -3.567 5.452 1.00 94.50 391 ASP A CA 1
ATOM 3176 C C . ASP A 1 391 ? -27.455 -3.027 6.891 1.00 94.50 391 ASP A C 1
ATOM 3178 O O . ASP A 1 391 ? -26.465 -2.753 7.574 1.00 94.50 391 ASP A O 1
ATOM 3182 N N . ALA A 1 392 ? -28.700 -2.851 7.346 1.00 92.94 392 ALA A N 1
ATOM 3183 C CA . ALA A 1 392 ? -29.002 -2.391 8.702 1.00 92.94 392 ALA A CA 1
ATOM 3184 C C . ALA A 1 392 ? -28.550 -3.396 9.776 1.00 92.94 392 ALA A C 1
ATOM 3186 O O . ALA A 1 392 ? -28.042 -2.985 10.814 1.00 92.94 392 ALA A O 1
ATOM 3187 N N . ALA A 1 393 ? -28.642 -4.702 9.504 1.00 93.00 393 ALA A N 1
ATOM 3188 C CA . ALA A 1 393 ? -28.207 -5.726 10.450 1.00 93.00 393 ALA A CA 1
ATOM 3189 C C . ALA A 1 393 ? -26.697 -5.629 10.719 1.00 93.00 393 ALA A C 1
ATOM 3191 O O . ALA A 1 393 ? -26.258 -5.728 11.860 1.00 93.00 393 ALA A O 1
ATOM 3192 N N . ALA A 1 394 ? -25.883 -5.373 9.692 1.00 95.12 394 ALA A N 1
ATOM 3193 C CA . ALA A 1 394 ? -24.456 -5.118 9.839 1.00 95.12 394 ALA A CA 1
ATOM 3194 C C . ALA A 1 394 ? -24.164 -3.900 10.730 1.00 95.12 394 ALA A C 1
ATOM 3196 O O . ALA A 1 394 ? -23.183 -3.915 11.474 1.00 95.12 394 ALA A O 1
ATOM 3197 N N . TYR A 1 395 ? -25.012 -2.872 10.678 1.00 94.88 395 TYR A N 1
ATOM 3198 C CA . TYR A 1 395 ? -24.902 -1.698 11.540 1.00 94.88 395 TYR A CA 1
ATOM 3199 C C . TYR A 1 395 ? -25.289 -2.017 12.994 1.00 94.88 395 TYR A C 1
ATOM 3201 O O . TYR A 1 395 ? -24.561 -1.642 13.908 1.00 94.88 395 TYR A O 1
ATOM 3209 N N . ASP A 1 396 ? -26.333 -2.815 13.229 1.00 93.56 396 ASP A N 1
ATOM 3210 C CA . ASP A 1 396 ? -26.661 -3.326 14.571 1.00 93.56 396 ASP A CA 1
ATOM 3211 C C . ASP A 1 396 ? -25.497 -4.150 15.146 1.00 93.56 396 ASP A C 1
ATOM 3213 O O . ASP A 1 396 ? -25.081 -3.990 16.299 1.00 93.56 396 ASP A O 1
ATOM 3217 N N . PHE A 1 397 ? -24.901 -4.991 14.299 1.00 94.56 397 PHE A N 1
ATOM 3218 C CA . PHE A 1 397 ? -23.745 -5.805 14.646 1.00 94.56 397 PHE A CA 1
ATOM 3219 C C . PHE A 1 397 ? -22.495 -4.990 14.978 1.00 94.56 397 PHE A C 1
ATOM 3221 O O . PHE A 1 397 ? -21.695 -5.432 15.799 1.00 94.56 397 PHE A O 1
ATOM 3228 N N . LEU A 1 398 ? -22.309 -3.811 14.385 1.00 96.00 398 LEU A N 1
ATOM 3229 C CA . LEU A 1 398 ? -21.214 -2.910 14.748 1.00 96.00 398 LEU A CA 1
ATOM 3230 C C . LEU A 1 398 ? -21.318 -2.483 16.221 1.00 96.00 398 LEU A C 1
ATOM 3232 O O . LEU A 1 398 ? -20.330 -2.532 16.951 1.00 96.00 398 LEU A O 1
ATOM 3236 N N . TYR A 1 399 ? -22.514 -2.112 16.679 1.00 95.00 399 TYR A N 1
ATOM 3237 C CA . TYR A 1 399 ? -22.746 -1.696 18.067 1.00 95.00 399 TYR A CA 1
ATOM 3238 C C . TYR A 1 399 ? -22.640 -2.880 19.034 1.00 95.00 399 TYR A C 1
ATOM 3240 O O . TYR A 1 399 ? -22.089 -2.741 20.131 1.00 95.00 399 TYR A O 1
ATOM 3248 N N . TYR A 1 400 ? -23.085 -4.064 18.603 1.00 93.06 400 TYR A N 1
ATOM 3249 C CA . TYR A 1 400 ? -22.810 -5.316 19.305 1.00 93.06 400 TYR A CA 1
ATOM 3250 C C . TYR A 1 400 ? -21.298 -5.550 19.474 1.00 93.06 400 TYR A C 1
ATOM 3252 O O . TYR A 1 400 ? -20.842 -5.807 20.586 1.00 93.06 400 TYR A O 1
ATOM 3260 N N . GLU A 1 401 ? -20.507 -5.417 18.405 1.00 94.19 401 GLU A N 1
ATOM 3261 C CA . GLU A 1 401 ? -19.052 -5.621 18.427 1.00 94.19 401 GLU A CA 1
ATOM 3262 C C . GLU A 1 401 ? -18.337 -4.624 19.355 1.00 94.19 401 GLU A C 1
ATOM 3264 O O . GLU A 1 401 ? -17.501 -5.024 20.171 1.00 94.19 401 GLU A O 1
ATOM 3269 N N . ILE A 1 402 ? -18.734 -3.345 19.320 1.00 95.56 402 ILE A N 1
ATOM 3270 C CA . ILE A 1 402 ? -18.240 -2.307 20.242 1.00 95.56 402 ILE A CA 1
ATOM 3271 C C . ILE A 1 402 ? -18.524 -2.691 21.703 1.00 95.56 402 ILE A C 1
ATOM 3273 O O . ILE A 1 402 ? -17.635 -2.609 22.556 1.00 95.56 402 ILE A O 1
ATOM 3277 N N . SER A 1 403 ? -19.747 -3.141 21.998 1.00 92.19 403 SER A N 1
ATOM 3278 C CA . SER A 1 403 ? -20.141 -3.574 23.343 1.00 92.19 403 SER A CA 1
ATOM 3279 C C . SER A 1 403 ? -19.381 -4.832 23.789 1.00 92.19 403 SER A C 1
ATOM 3281 O O . SER A 1 403 ? -18.871 -4.899 24.913 1.00 92.19 403 SER A O 1
ATOM 3283 N N . ARG A 1 404 ? -19.208 -5.805 22.887 1.00 91.00 404 ARG A N 1
ATOM 3284 C CA . ARG A 1 404 ? -18.461 -7.046 23.139 1.00 91.00 404 ARG A CA 1
ATOM 3285 C C . ARG A 1 404 ? -17.000 -6.770 23.495 1.00 91.00 404 ARG A C 1
ATOM 3287 O O . ARG A 1 404 ? -16.458 -7.396 24.401 1.00 91.00 404 ARG A O 1
ATOM 3294 N N . GLN A 1 405 ? -16.365 -5.818 22.816 1.00 93.62 405 GLN A N 1
ATOM 3295 C CA . GLN A 1 405 ? -14.953 -5.457 23.015 1.00 93.62 405 GLN A CA 1
ATOM 3296 C C . GLN A 1 405 ? -14.763 -4.282 23.990 1.00 93.62 405 GLN A C 1
ATOM 3298 O O . GLN A 1 405 ? -13.704 -3.658 24.058 1.00 93.62 405 GLN A O 1
ATOM 3303 N N . SER A 1 406 ? -15.780 -3.990 24.797 1.00 93.31 406 SER A N 1
ATOM 3304 C CA . SER A 1 406 ? -15.840 -2.799 25.640 1.00 93.31 406 SER A CA 1
ATOM 3305 C C . SER A 1 406 ? -14.752 -2.700 26.718 1.00 93.31 406 SER A C 1
ATOM 3307 O O . SER A 1 406 ? -14.468 -1.603 27.198 1.00 93.31 406 SER A O 1
ATOM 3309 N N . THR A 1 407 ? -14.097 -3.805 27.087 1.00 93.69 407 THR A N 1
ATOM 3310 C CA . THR A 1 407 ? -12.938 -3.803 27.999 1.00 93.69 407 THR A CA 1
ATOM 3311 C C . THR A 1 407 ? -11.734 -3.067 27.409 1.00 93.69 407 THR A C 1
ATOM 3313 O O . THR A 1 407 ? -11.020 -2.383 28.144 1.00 93.69 407 THR A O 1
ATOM 3316 N N . VAL A 1 408 ? -11.535 -3.152 26.089 1.00 95.62 408 VAL A N 1
ATOM 3317 C CA . VAL A 1 408 ? -10.453 -2.469 25.366 1.00 95.62 408 VAL A CA 1
ATOM 3318 C C . VAL A 1 408 ? -10.635 -0.956 25.463 1.00 95.62 408 VAL A C 1
ATOM 3320 O O . VAL A 1 408 ? -9.742 -0.240 25.917 1.00 95.62 408 VAL A O 1
ATOM 3323 N N . PHE A 1 409 ? -11.825 -0.474 25.105 1.00 96.00 409 PHE A N 1
ATOM 3324 C CA . PHE A 1 409 ? -12.144 0.952 25.115 1.00 96.00 409 PHE A CA 1
ATOM 3325 C C . PHE A 1 409 ? -12.243 1.519 26.531 1.00 96.00 409 PHE A C 1
ATOM 3327 O O . PHE A 1 409 ? -11.778 2.629 26.769 1.00 96.00 409 PHE A O 1
ATOM 3334 N N . ALA A 1 410 ? -12.775 0.755 27.491 1.00 92.62 410 ALA A N 1
ATOM 3335 C CA . ALA A 1 410 ? -12.820 1.172 28.890 1.00 92.62 410 ALA A CA 1
ATOM 3336 C C . ALA A 1 410 ? -11.413 1.341 29.485 1.00 92.62 410 ALA A C 1
ATOM 3338 O O . ALA A 1 410 ? -11.185 2.304 30.214 1.00 92.62 410 ALA A O 1
ATOM 3339 N N . ARG A 1 411 ? -10.453 0.461 29.150 1.00 92.25 411 ARG A N 1
ATOM 3340 C CA . ARG A 1 411 ? -9.047 0.632 29.556 1.00 92.25 411 ARG A CA 1
ATOM 3341 C C . ARG A 1 411 ? -8.493 1.953 29.034 1.00 92.25 411 ARG A C 1
ATOM 3343 O O . ARG A 1 411 ? -7.968 2.737 29.815 1.00 92.25 411 ARG A O 1
ATOM 3350 N N . LEU A 1 412 ? -8.640 2.212 27.736 1.00 92.75 412 LEU A N 1
ATOM 3351 C CA . LEU A 1 412 ? -8.142 3.453 27.146 1.00 92.75 412 LEU A CA 1
ATOM 3352 C C . LEU A 1 412 ? -8.864 4.690 27.711 1.00 92.75 412 LEU A C 1
ATOM 3354 O O . LEU A 1 412 ? -8.232 5.708 27.969 1.00 92.75 412 LEU A O 1
ATOM 3358 N N . GLY A 1 413 ? -10.164 4.576 27.996 1.00 92.00 413 GLY A N 1
ATOM 3359 C CA . GLY A 1 413 ? -10.946 5.605 28.678 1.00 92.00 413 GLY A CA 1
ATOM 3360 C C . GLY A 1 413 ? -10.403 5.948 30.068 1.00 92.00 413 GLY A C 1
ATOM 3361 O O . GLY A 1 413 ? -10.263 7.129 30.375 1.00 92.00 413 GLY A O 1
ATOM 3362 N N . LYS A 1 414 ? -10.031 4.947 30.879 1.00 89.38 414 LYS A N 1
ATOM 3363 C CA . LYS A 1 414 ? -9.393 5.162 32.194 1.00 89.38 414 LYS A CA 1
ATOM 3364 C C . LYS A 1 414 ? -8.063 5.906 32.071 1.00 89.38 414 LYS A C 1
ATOM 3366 O O . LYS A 1 414 ? -7.845 6.876 32.792 1.00 89.38 414 LYS A O 1
ATOM 3371 N N . ILE A 1 415 ? -7.232 5.516 31.098 1.00 88.25 415 ILE A N 1
ATOM 3372 C CA . ILE A 1 415 ? -5.955 6.186 30.792 1.00 88.25 415 ILE A CA 1
ATOM 3373 C C . ILE A 1 415 ? -6.183 7.671 30.461 1.00 88.25 415 ILE A C 1
ATOM 3375 O O . ILE A 1 415 ? -5.418 8.527 30.901 1.00 88.25 415 ILE A O 1
ATOM 3379 N N . CYS A 1 416 ? -7.247 7.996 29.719 1.00 87.25 416 CYS A N 1
ATOM 3380 C CA . CYS A 1 416 ? -7.578 9.375 29.354 1.00 87.25 416 CYS A CA 1
ATOM 3381 C C . CYS A 1 416 ? -8.250 10.192 30.478 1.00 87.25 416 CYS A C 1
ATOM 3383 O O . CYS A 1 416 ? -8.103 11.412 30.483 1.00 87.25 416 CYS A O 1
ATOM 3385 N N . LYS A 1 417 ? -8.996 9.561 31.399 1.00 79.75 417 LYS A N 1
ATOM 3386 C CA . LYS A 1 417 ? -9.759 10.243 32.469 1.00 79.75 417 LYS A CA 1
ATOM 3387 C C . LYS A 1 417 ? -8.969 10.481 33.764 1.00 79.75 417 LYS A C 1
ATOM 3389 O O . LYS A 1 417 ? -9.416 11.275 34.581 1.00 79.75 417 LYS A O 1
ATOM 3394 N N . ASN A 1 418 ? -7.794 9.867 33.934 1.00 61.72 418 ASN A N 1
ATOM 3395 C CA . ASN A 1 418 ? -7.054 9.833 35.206 1.00 61.72 418 ASN A CA 1
ATOM 3396 C C . ASN A 1 418 ? -7.827 9.161 36.359 1.00 61.72 418 ASN A C 1
ATOM 3398 O O . ASN A 1 418 ? -7.583 9.501 37.515 1.00 61.72 418 ASN A O 1
ATOM 3402 N N . ASP A 1 419 ? -8.697 8.182 36.078 1.00 55.19 419 ASP A N 1
ATOM 3403 C CA . ASP A 1 419 ? -9.282 7.298 37.111 1.00 55.19 419 ASP A CA 1
ATOM 3404 C C . ASP A 1 419 ? -8.243 6.257 37.571 1.00 55.19 419 ASP A C 1
ATOM 3406 O O . ASP A 1 419 ? -8.465 5.047 37.537 1.00 55.19 419 ASP A O 1
ATOM 3410 N N . ASP A 1 420 ? -7.054 6.746 37.905 1.00 52.66 420 ASP A N 1
ATOM 3411 C CA . ASP A 1 420 ? -5.853 5.971 38.158 1.00 52.66 420 ASP A CA 1
ATOM 3412 C C . ASP A 1 420 ? -5.365 6.342 39.560 1.00 52.66 420 ASP A C 1
ATOM 3414 O O . ASP A 1 420 ? -4.347 7.012 39.738 1.00 52.66 420 ASP A O 1
ATOM 3418 N N . GLU A 1 421 ? -6.145 5.943 40.572 1.00 50.69 421 GLU A N 1
ATOM 3419 C CA . GLU A 1 421 ? -5.801 6.127 41.992 1.00 50.69 421 GLU A CA 1
ATOM 3420 C C . GLU A 1 421 ? -4.408 5.542 42.324 1.00 50.69 421 GLU A C 1
ATOM 3422 O O . GLU A 1 421 ? -3.764 5.975 43.277 1.00 50.69 421 GLU A O 1
ATOM 3427 N N . GLU A 1 422 ? -3.904 4.618 41.493 1.00 54.66 422 GLU A N 1
ATOM 3428 C CA . GLU A 1 422 ? -2.638 3.893 41.657 1.00 54.66 422 GLU A CA 1
ATOM 3429 C C . GLU A 1 422 ? -1.456 4.424 40.809 1.00 54.66 422 GLU A C 1
ATOM 3431 O O . GLU A 1 422 ? -0.368 3.855 40.885 1.00 54.66 422 GLU A O 1
ATOM 3436 N N . GLN A 1 423 ? -1.614 5.489 40.003 1.00 56.62 423 GLN A N 1
ATOM 3437 C CA . GLN A 1 423 ? -0.581 5.959 39.044 1.00 56.62 423 GLN A CA 1
ATOM 3438 C C . GLN A 1 423 ? -0.027 4.847 38.120 1.00 56.62 423 GLN A C 1
ATOM 3440 O O . GLN A 1 423 ? 1.147 4.865 37.731 1.00 56.62 423 GLN A O 1
ATOM 3445 N N . LEU A 1 424 ? -0.857 3.863 37.765 1.00 59.00 424 LEU A N 1
ATOM 3446 C CA . LEU A 1 424 ? -0.434 2.667 37.039 1.00 59.00 424 LEU A CA 1
ATOM 3447 C C . LEU A 1 424 ? 0.028 2.977 35.603 1.00 59.00 424 LEU A C 1
ATOM 3449 O O . LEU A 1 424 ? 0.879 2.271 35.055 1.00 59.00 424 LEU A O 1
ATOM 3453 N N . PHE A 1 425 ? -0.504 4.039 34.990 1.00 66.06 425 PHE A N 1
ATOM 3454 C CA . PHE A 1 425 ? -0.188 4.437 33.619 1.00 66.06 425 PHE A CA 1
ATOM 3455 C C . PHE A 1 425 ? 0.737 5.666 33.587 1.00 66.06 425 PHE A C 1
ATOM 3457 O O . PHE A 1 425 ? 0.298 6.812 33.469 1.00 66.06 425 PHE A O 1
ATOM 3464 N N . GLN A 1 426 ? 2.051 5.424 33.643 1.00 72.50 426 GLN A N 1
ATOM 3465 C CA . GLN A 1 426 ? 3.087 6.443 33.416 1.00 72.50 426 GLN A CA 1
ATOM 3466 C C . GLN A 1 426 ? 3.170 6.802 31.923 1.00 72.50 426 GLN A C 1
ATOM 3468 O O . GLN A 1 426 ? 4.020 6.298 31.194 1.00 72.50 426 GLN A O 1
ATOM 3473 N N . VAL A 1 427 ? 2.238 7.631 31.452 1.00 81.06 427 VAL A N 1
ATOM 3474 C CA . VAL A 1 427 ? 2.163 8.085 30.055 1.00 81.06 427 VAL A CA 1
ATOM 3475 C C . VAL A 1 427 ? 2.418 9.583 29.940 1.00 81.06 427 VAL A C 1
ATOM 3477 O O . VAL A 1 427 ? 1.971 10.364 30.783 1.00 81.06 427 VAL A O 1
ATOM 3480 N N . ASP A 1 428 ? 3.102 9.991 28.872 1.00 81.00 428 ASP A N 1
ATOM 3481 C CA . ASP A 1 428 ? 3.289 11.406 28.556 1.00 81.00 428 ASP A CA 1
ATOM 3482 C C . ASP A 1 428 ? 1.981 12.021 28.032 1.00 81.00 428 ASP A C 1
ATOM 3484 O O . ASP A 1 428 ? 1.528 11.738 26.920 1.00 81.00 428 ASP A O 1
ATOM 3488 N N . LYS A 1 429 ? 1.363 12.869 28.858 1.00 79.06 429 LYS A N 1
ATOM 3489 C CA . LYS A 1 429 ? 0.095 13.553 28.556 1.00 79.06 429 LYS A CA 1
ATOM 3490 C C . LYS A 1 429 ? 0.290 14.862 27.791 1.00 79.06 429 LYS A C 1
ATOM 3492 O O . LYS A 1 429 ? -0.697 15.497 27.431 1.00 79.06 429 LYS A O 1
ATOM 3497 N N . THR A 1 430 ? 1.535 15.277 27.559 1.00 83.12 430 THR A N 1
ATOM 3498 C CA . THR A 1 430 ? 1.852 16.486 26.785 1.00 83.12 430 THR A CA 1
ATOM 3499 C C . THR A 1 430 ? 1.790 16.254 25.273 1.00 83.12 430 THR A C 1
ATOM 3501 O O . THR A 1 430 ? 1.767 17.220 24.513 1.00 83.12 430 THR A O 1
ATOM 3504 N N . CYS A 1 431 ? 1.684 14.991 24.840 1.00 84.50 431 CYS A N 1
ATOM 3505 C CA . CYS A 1 431 ? 1.496 14.605 23.443 1.00 84.50 431 CYS A CA 1
ATOM 3506 C C . CYS A 1 431 ? 0.304 15.336 22.793 1.00 84.50 431 CYS A C 1
ATOM 3508 O O . CYS A 1 431 ? -0.815 15.332 23.317 1.00 84.50 431 CYS A O 1
ATOM 3510 N N . GLU A 1 432 ? 0.520 15.885 21.591 1.00 88.50 432 GLU A N 1
ATOM 3511 C CA . GLU A 1 432 ? -0.484 16.632 20.814 1.00 88.50 432 GLU A CA 1
ATOM 3512 C C . GLU A 1 432 ? -1.765 15.810 20.569 1.00 88.50 432 GLU A C 1
ATOM 3514 O O . GLU A 1 432 ? -2.882 1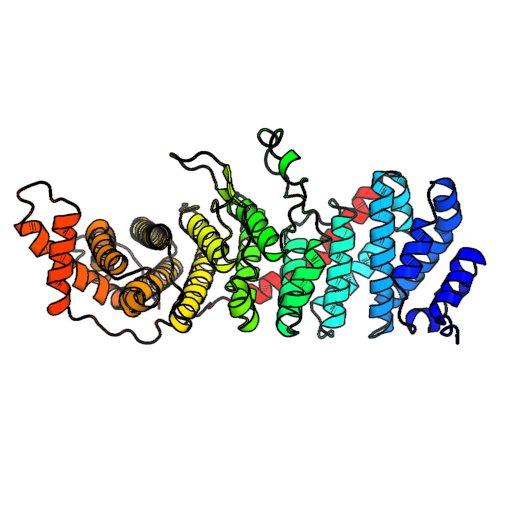6.340 20.564 1.00 88.50 432 GLU A O 1
ATOM 3519 N N . CYS A 1 433 ? -1.618 14.497 20.367 1.00 89.62 433 CYS A N 1
ATOM 3520 C CA . CYS A 1 433 ? -2.734 13.599 20.086 1.00 89.62 433 CYS A CA 1
ATOM 3521 C C . CYS A 1 433 ? -3.448 13.065 21.328 1.00 89.62 433 CYS A C 1
ATOM 3523 O O . CYS A 1 433 ? -4.564 12.567 21.183 1.00 89.62 433 CYS A O 1
ATOM 3525 N N . PHE A 1 434 ? -2.894 13.208 22.535 1.00 91.75 434 PHE A N 1
ATOM 3526 C CA . PHE A 1 434 ? -3.546 12.755 23.769 1.00 91.75 434 PHE A CA 1
ATOM 3527 C C . PHE A 1 434 ? -4.981 13.307 23.936 1.00 91.75 434 PHE A C 1
ATOM 3529 O O . PHE A 1 434 ? -5.922 12.508 24.031 1.00 91.75 434 PHE A O 1
ATOM 3536 N N . PRO A 1 435 ? -5.222 14.637 23.892 1.00 91.50 435 PRO A N 1
ATOM 3537 C CA . PRO A 1 435 ? -6.580 15.175 24.004 1.00 91.50 435 PRO A CA 1
ATOM 3538 C C . PRO A 1 435 ? -7.469 14.781 22.815 1.00 91.50 435 PRO A C 1
ATOM 3540 O O . PRO A 1 435 ? -8.683 14.629 22.970 1.00 91.50 435 PRO A O 1
ATOM 3543 N N . LYS A 1 436 ? -6.883 14.565 21.628 1.00 93.00 436 LYS A N 1
ATOM 3544 C CA . LYS A 1 436 ? -7.622 14.114 20.440 1.00 93.00 436 LYS A CA 1
ATOM 3545 C C . LYS A 1 436 ? -8.130 12.681 20.618 1.00 93.00 436 LYS A C 1
ATOM 3547 O O . LYS A 1 436 ? -9.282 12.415 20.285 1.00 93.00 436 LYS A O 1
ATOM 3552 N N . VAL A 1 437 ? -7.322 11.784 21.188 1.00 94.94 437 VAL A N 1
ATOM 3553 C CA . VAL A 1 437 ? -7.724 10.410 21.538 1.00 94.94 437 VAL A CA 1
ATOM 3554 C C . VAL A 1 437 ? -8.864 10.419 22.552 1.00 94.94 437 VAL A C 1
ATOM 3556 O O . VAL A 1 437 ? -9.894 9.795 22.302 1.00 94.94 437 VAL A O 1
ATOM 3559 N N . ALA A 1 438 ? -8.729 11.181 23.642 1.00 93.50 438 ALA A N 1
ATOM 3560 C CA . ALA A 1 438 ? -9.785 11.310 24.648 1.00 93.50 438 ALA A CA 1
ATOM 3561 C C . ALA A 1 438 ? -11.107 11.790 24.024 1.00 93.50 438 ALA A C 1
ATOM 3563 O O . ALA A 1 438 ? -12.173 11.235 24.287 1.00 93.50 438 ALA A O 1
ATOM 3564 N N . ASN A 1 439 ? -11.029 12.771 23.122 1.00 94.31 439 ASN A N 1
ATOM 3565 C CA . ASN A 1 439 ? -12.184 13.278 22.395 1.00 94.31 439 ASN A CA 1
ATOM 3566 C C . ASN A 1 439 ? -12.821 12.227 21.466 1.00 94.31 439 ASN A C 1
ATOM 3568 O O . ASN A 1 439 ? -14.046 12.127 21.411 1.00 94.31 439 ASN A O 1
ATOM 3572 N N . GLN A 1 440 ? -12.020 11.434 20.748 1.00 95.50 440 GLN A N 1
ATOM 3573 C CA . GLN A 1 440 ? -12.517 10.381 19.851 1.00 95.50 440 GLN A CA 1
ATOM 3574 C C . GLN A 1 440 ? -13.118 9.177 20.599 1.00 95.50 440 GLN A C 1
ATOM 3576 O O . GLN A 1 440 ? -13.850 8.391 20.007 1.00 95.50 440 GLN A O 1
ATOM 3581 N N . LEU A 1 441 ? -12.874 9.028 21.901 1.00 96.31 441 LEU A N 1
ATOM 3582 C CA . LEU A 1 441 ? -13.481 7.953 22.694 1.00 96.31 441 LEU A CA 1
ATOM 3583 C C . LEU A 1 441 ? -14.910 8.241 23.150 1.00 96.31 441 LEU A C 1
ATOM 3585 O O . LEU A 1 441 ? -15.600 7.301 23.533 1.00 96.31 441 LEU A O 1
ATOM 3589 N N . ILE A 1 442 ? -15.359 9.500 23.106 1.00 95.75 442 ILE A N 1
ATOM 3590 C CA . ILE A 1 442 ? -16.652 9.923 23.667 1.00 95.75 442 ILE A CA 1
ATOM 3591 C C . ILE A 1 442 ? -17.801 9.057 23.136 1.00 95.75 442 ILE A C 1
ATOM 3593 O O . ILE A 1 442 ? -18.479 8.423 23.937 1.00 95.75 442 ILE A O 1
ATOM 3597 N N . ASN A 1 443 ? -17.975 8.950 21.814 1.00 96.31 443 ASN A N 1
ATOM 3598 C CA . ASN A 1 443 ? -19.083 8.172 21.241 1.00 96.31 443 ASN A CA 1
ATOM 3599 C C . ASN A 1 443 ? -19.013 6.690 21.601 1.00 96.31 443 ASN A C 1
ATOM 3601 O O . ASN A 1 443 ? -20.023 6.092 21.961 1.00 96.31 443 ASN A O 1
ATOM 3605 N N . ILE A 1 444 ? -17.818 6.103 21.533 1.00 97.00 444 ILE A N 1
ATOM 3606 C CA . ILE A 1 444 ? -17.606 4.687 21.837 1.00 97.00 444 ILE A CA 1
ATOM 3607 C C . ILE A 1 444 ? -17.955 4.398 23.302 1.00 97.00 444 ILE A C 1
ATOM 3609 O O . ILE A 1 444 ? -18.654 3.429 23.592 1.00 97.00 444 ILE A O 1
ATOM 3613 N N . LEU A 1 445 ? -17.510 5.252 24.229 1.00 96.12 445 LEU A N 1
ATOM 3614 C CA . LEU A 1 445 ? -17.829 5.114 25.648 1.00 96.12 445 LEU A CA 1
ATOM 3615 C C . LEU A 1 445 ? -19.319 5.346 25.916 1.00 96.12 445 LEU A C 1
ATOM 3617 O O . LEU A 1 445 ? -19.898 4.567 26.662 1.00 96.12 445 LEU A O 1
ATOM 3621 N N . SER A 1 446 ? -19.964 6.316 25.261 1.00 95.12 446 SER A N 1
ATOM 3622 C CA . SER A 1 446 ? -21.415 6.524 25.374 1.00 95.12 446 SER A CA 1
ATOM 3623 C C . SER A 1 446 ? -22.222 5.316 24.889 1.00 95.12 446 SER A C 1
ATOM 3625 O O . SER A 1 446 ? -23.184 4.926 25.546 1.00 95.12 446 SER A O 1
ATOM 3627 N N . ILE A 1 447 ? -21.808 4.674 23.788 1.00 95.06 447 ILE A N 1
ATOM 3628 C CA . ILE A 1 447 ? -22.409 3.415 23.313 1.00 95.06 447 ILE A CA 1
ATOM 3629 C C . ILE A 1 447 ? -22.295 2.335 24.394 1.00 95.06 447 ILE A C 1
ATOM 3631 O O . ILE A 1 447 ? -23.283 1.689 24.745 1.00 95.06 447 ILE A O 1
ATOM 3635 N N . ILE A 1 448 ? -21.094 2.151 24.948 1.00 94.31 448 ILE A N 1
ATOM 3636 C CA . ILE A 1 448 ? -20.823 1.132 25.969 1.00 94.31 448 ILE A CA 1
ATOM 3637 C C . ILE A 1 448 ? -21.626 1.399 27.247 1.00 94.31 448 ILE A C 1
ATOM 3639 O O . ILE A 1 448 ? -22.265 0.483 27.762 1.00 94.31 448 ILE A O 1
ATOM 3643 N N . GLU A 1 449 ? -21.604 2.631 27.754 1.00 92.62 449 GLU A N 1
ATOM 3644 C CA . GLU A 1 449 ? -22.297 3.047 28.979 1.00 92.62 449 GLU A CA 1
ATOM 3645 C C . GLU A 1 449 ? -23.820 2.926 28.847 1.00 92.62 449 GLU A C 1
ATOM 3647 O O . GLU A 1 449 ? -24.497 2.657 29.835 1.00 92.62 449 GLU A O 1
ATOM 3652 N N . HIS A 1 450 ? -24.365 3.057 27.635 1.00 91.19 450 HIS A N 1
ATOM 3653 C CA . HIS A 1 450 ? -25.798 2.917 27.395 1.00 91.19 450 HIS A CA 1
ATOM 3654 C C . HIS A 1 450 ? -26.242 1.453 27.207 1.00 91.19 450 HIS A C 1
ATOM 3656 O O . HIS A 1 450 ? -27.309 1.061 27.686 1.00 91.19 450 HIS A O 1
ATOM 3662 N N . ILE A 1 451 ? -25.439 0.628 26.524 1.00 90.94 451 ILE A N 1
ATOM 3663 C CA . ILE A 1 451 ? -25.793 -0.769 26.218 1.00 90.94 451 ILE A CA 1
ATOM 3664 C C . ILE A 1 451 ? -25.482 -1.696 27.400 1.00 90.94 451 ILE A C 1
ATOM 3666 O O . ILE A 1 451 ? -26.310 -2.533 27.762 1.00 90.94 451 ILE A O 1
ATOM 3670 N N . ARG A 1 452 ? -24.301 -1.569 28.020 1.00 87.38 452 ARG A N 1
ATOM 3671 C CA . ARG A 1 452 ? -23.812 -2.542 29.011 1.00 87.38 452 ARG A CA 1
ATOM 3672 C C . ARG A 1 452 ? -24.743 -2.712 30.223 1.00 87.38 452 ARG A C 1
ATOM 3674 O O . ARG A 1 452 ? -25.043 -3.864 30.529 1.00 87.38 452 ARG A O 1
ATOM 3681 N N . PRO A 1 453 ? -25.275 -1.654 30.866 1.00 88.06 453 PRO A N 1
ATOM 3682 C CA . PRO A 1 453 ? -26.172 -1.827 32.010 1.00 88.06 453 PRO A CA 1
ATOM 3683 C C . PRO A 1 453 ? -27.435 -2.623 31.656 1.00 88.06 453 PRO A C 1
ATOM 3685 O O . PRO A 1 453 ? -27.898 -3.444 32.444 1.00 88.06 453 PRO A O 1
ATOM 3688 N N . LYS A 1 454 ? -27.970 -2.440 30.440 1.00 87.69 454 LYS A N 1
ATOM 3689 C CA . LYS A 1 454 ? -29.136 -3.193 29.949 1.00 87.69 454 LYS A CA 1
ATOM 3690 C C . LYS A 1 454 ? -28.808 -4.674 29.737 1.00 87.69 454 LYS A C 1
ATOM 3692 O O . LYS A 1 454 ? -29.654 -5.527 29.993 1.00 87.69 454 LYS A O 1
ATOM 3697 N N . LEU A 1 455 ? -27.579 -4.983 29.314 1.00 85.62 455 LEU A N 1
ATOM 3698 C CA . LEU A 1 455 ? -27.098 -6.363 29.211 1.00 85.62 455 LEU A CA 1
ATOM 3699 C C . LEU A 1 455 ? -26.906 -7.000 30.589 1.00 85.62 455 LEU A C 1
ATOM 3701 O O . LEU A 1 455 ? -27.331 -8.132 30.789 1.00 85.62 455 LEU A O 1
ATOM 3705 N N . GLU A 1 456 ? -26.322 -6.279 31.547 1.00 84.38 456 GLU A N 1
ATOM 3706 C CA . GLU A 1 456 ? -26.063 -6.779 32.906 1.00 84.38 456 GLU A CA 1
ATOM 3707 C C . GLU A 1 456 ? -27.354 -7.124 33.661 1.00 84.38 456 GLU A C 1
ATOM 3709 O O . GLU A 1 456 ? -27.419 -8.159 34.322 1.00 84.38 456 GLU A O 1
ATOM 3714 N N . VAL A 1 457 ? -28.420 -6.333 33.491 1.00 83.81 457 VAL A N 1
ATOM 3715 C CA . VAL A 1 457 ? -29.750 -6.641 34.054 1.00 83.81 457 VAL A CA 1
ATOM 3716 C C . VAL A 1 457 ? -30.284 -7.989 33.552 1.00 83.81 457 VAL A C 1
ATOM 3718 O O . VAL A 1 457 ? -30.971 -8.700 34.283 1.00 83.81 457 VAL A O 1
ATOM 3721 N N . LEU A 1 458 ? -29.949 -8.381 32.324 1.00 78.62 458 LEU A N 1
ATOM 3722 C CA . LEU A 1 458 ? -30.420 -9.617 31.695 1.00 78.62 458 LEU A CA 1
ATOM 3723 C C . LEU A 1 458 ? -29.400 -10.766 31.784 1.00 78.62 458 LEU A C 1
ATOM 3725 O O . LEU A 1 458 ? -29.747 -11.918 31.524 1.00 78.62 458 LEU A O 1
ATOM 3729 N N . ALA A 1 459 ? -28.175 -10.485 32.239 1.00 70.69 459 ALA A N 1
ATOM 3730 C CA . ALA A 1 459 ? -27.054 -11.424 32.329 1.00 70.69 459 ALA A CA 1
ATOM 3731 C C . ALA A 1 459 ? -27.194 -12.490 33.434 1.00 70.69 459 ALA A C 1
ATOM 3733 O O . ALA A 1 459 ? -26.259 -13.243 33.699 1.00 70.69 459 ALA A O 1
ATOM 3734 N N . HIS A 1 460 ? -28.373 -12.615 34.046 1.00 66.31 460 HIS A N 1
ATOM 3735 C CA . HIS A 1 460 ? -28.713 -13.708 34.962 1.00 66.31 460 HIS A CA 1
ATOM 3736 C C . HIS A 1 460 ? -28.693 -15.090 34.264 1.00 66.31 460 HIS A C 1
ATOM 3738 O O . HIS A 1 460 ? -28.735 -16.121 34.932 1.00 66.31 460 HIS A O 1
ATOM 3744 N N . SER A 1 461 ? -28.613 -15.123 32.926 1.00 68.06 461 SER A N 1
ATOM 3745 C CA . SER A 1 461 ? -28.455 -16.318 32.088 1.00 68.06 461 SER A CA 1
ATOM 3746 C C . SER A 1 461 ? -27.525 -16.037 30.897 1.00 68.06 461 SER A C 1
ATOM 3748 O O . SER A 1 461 ? -27.268 -14.876 30.576 1.00 68.06 461 SER A O 1
ATOM 3750 N N . TYR A 1 462 ? -27.009 -17.086 30.240 1.00 73.62 462 TYR A N 1
ATOM 3751 C CA . TYR A 1 462 ? -26.248 -16.938 28.994 1.00 73.62 462 TYR A CA 1
ATOM 3752 C C . TYR A 1 462 ? -27.120 -16.258 27.930 1.00 73.62 462 TYR A C 1
ATOM 3754 O O . TYR A 1 462 ? -28.103 -16.837 27.470 1.00 73.62 462 TYR A O 1
ATOM 3762 N N . LEU A 1 463 ? -26.756 -15.033 27.545 1.00 81.38 463 LEU A N 1
ATOM 3763 C CA . LEU A 1 463 ? -27.454 -14.280 26.507 1.00 81.38 463 LEU A CA 1
ATOM 3764 C C . LEU A 1 463 ? -27.066 -14.801 25.123 1.00 81.38 463 LEU A C 1
ATOM 3766 O O . LEU A 1 463 ? -25.886 -14.966 24.809 1.00 81.38 463 LEU A O 1
ATOM 3770 N N . THR A 1 464 ? -28.071 -15.030 24.285 1.00 84.06 464 THR A N 1
ATOM 3771 C CA . THR A 1 464 ? -27.873 -15.351 22.865 1.00 84.06 464 THR A CA 1
ATOM 3772 C C . THR A 1 464 ? -27.528 -14.095 22.062 1.00 84.06 464 THR A C 1
ATOM 3774 O O . THR A 1 464 ? -27.885 -12.982 22.446 1.00 84.06 464 THR A O 1
ATOM 3777 N N . GLU A 1 465 ? -26.860 -14.264 20.920 1.00 83.75 465 GLU A N 1
ATOM 3778 C CA . GLU A 1 465 ? -26.493 -13.162 20.015 1.00 83.75 465 GLU A CA 1
ATOM 3779 C C . GLU A 1 465 ? -27.721 -12.339 19.585 1.00 83.75 465 GLU A C 1
ATOM 3781 O O . GLU A 1 465 ? -27.701 -11.113 19.671 1.00 83.75 465 GLU A O 1
ATOM 3786 N N . GLU A 1 466 ? -28.835 -13.001 19.253 1.00 85.19 466 GLU A N 1
ATOM 3787 C CA . GLU A 1 466 ? -30.101 -12.346 18.893 1.00 85.19 466 GLU A CA 1
ATOM 3788 C C . GLU A 1 466 ? -30.686 -11.500 20.033 1.00 85.19 466 GLU A C 1
ATOM 3790 O O . GLU A 1 466 ? -31.173 -10.392 19.804 1.00 85.19 466 GLU A O 1
ATOM 3795 N N . GLN A 1 467 ? -30.615 -11.981 21.278 1.00 85.00 467 GLN A N 1
ATOM 3796 C CA . GLN A 1 467 ? -31.083 -11.215 22.438 1.00 85.00 467 GLN A CA 1
ATOM 3797 C C . GLN A 1 467 ? -30.256 -9.945 22.642 1.00 85.00 467 GLN A C 1
ATOM 3799 O O . GLN A 1 467 ? -30.823 -8.889 22.918 1.00 85.00 467 GLN A O 1
ATOM 3804 N N . VAL A 1 468 ? -28.932 -10.023 22.472 1.00 86.06 468 VAL A N 1
ATOM 3805 C CA . VAL A 1 468 ? -28.058 -8.849 22.589 1.00 86.06 468 VAL A CA 1
ATOM 3806 C C . VAL A 1 468 ? -28.343 -7.847 21.467 1.00 86.06 468 VAL A C 1
ATOM 3808 O O . VAL A 1 468 ? -28.427 -6.650 21.739 1.00 86.06 468 VAL A O 1
ATOM 3811 N N . ILE A 1 469 ? -28.560 -8.311 20.232 1.00 88.06 469 ILE A N 1
ATOM 3812 C CA . ILE A 1 469 ? -28.916 -7.444 19.094 1.00 88.06 469 ILE A CA 1
ATOM 3813 C C . ILE A 1 469 ? -30.246 -6.729 19.335 1.00 88.06 469 ILE A C 1
ATOM 3815 O O . ILE A 1 469 ? -30.329 -5.522 19.127 1.00 88.06 469 ILE A O 1
ATOM 3819 N N . ASN A 1 470 ? -31.267 -7.426 19.839 1.00 88.69 470 ASN A N 1
ATOM 3820 C CA . ASN A 1 470 ? -32.554 -6.800 20.160 1.00 88.69 470 ASN A CA 1
ATOM 3821 C C . ASN A 1 470 ? -32.399 -5.670 21.192 1.00 88.69 470 ASN A C 1
ATOM 3823 O O . ASN A 1 470 ? -33.036 -4.623 21.077 1.00 88.69 470 ASN A O 1
ATOM 3827 N N . ILE A 1 471 ? -31.524 -5.853 22.185 1.00 87.44 471 ILE A N 1
ATOM 3828 C CA . ILE A 1 471 ? -31.220 -4.815 23.179 1.00 87.44 471 ILE A CA 1
ATOM 3829 C C . ILE A 1 471 ? -30.496 -3.637 22.523 1.00 87.44 471 ILE A C 1
ATOM 3831 O O . ILE A 1 471 ? -30.850 -2.488 22.784 1.00 87.44 471 ILE A O 1
ATOM 3835 N N . VAL A 1 472 ? -29.517 -3.902 21.653 1.00 89.12 472 VAL A N 1
ATOM 3836 C CA . VAL A 1 472 ? -28.824 -2.866 20.870 1.00 89.12 472 VAL A CA 1
ATOM 3837 C C . VAL A 1 472 ? -29.819 -2.043 20.048 1.00 89.12 472 VAL A C 1
ATOM 3839 O O . VAL A 1 472 ? -29.786 -0.818 20.115 1.00 89.12 472 VAL A O 1
ATOM 3842 N N . GLN A 1 473 ? -30.755 -2.688 19.350 1.00 89.94 473 GLN A N 1
ATOM 3843 C CA . GLN A 1 473 ? -31.769 -2.000 18.546 1.00 89.94 473 GLN A CA 1
ATOM 3844 C C . GLN A 1 473 ? -32.652 -1.066 19.384 1.00 89.94 473 GLN A C 1
ATOM 3846 O O . GLN A 1 473 ? -32.936 0.060 18.979 1.00 89.94 473 GLN A O 1
ATOM 3851 N N . GLN A 1 474 ? -33.033 -1.489 20.593 1.00 88.50 474 GLN A N 1
ATOM 3852 C CA . GLN A 1 474 ? -33.795 -0.651 21.526 1.00 88.50 474 GLN A CA 1
ATOM 3853 C C . GLN A 1 474 ? -33.007 0.568 22.024 1.00 88.50 474 GLN A C 1
ATOM 3855 O O . GLN A 1 474 ? -33.604 1.536 22.489 1.00 88.50 474 GLN A O 1
ATOM 3860 N N . CYS A 1 475 ? -31.675 0.538 21.950 1.00 87.88 475 CYS A N 1
ATOM 3861 C CA . CYS A 1 475 ? -30.822 1.630 22.406 1.00 87.88 475 CYS A CA 1
ATOM 3862 C C . CYS A 1 475 ? -30.710 2.779 21.403 1.00 87.88 475 CYS A C 1
ATOM 3864 O O . CYS A 1 475 ? -30.363 3.882 21.813 1.00 87.88 475 CYS A O 1
ATOM 3866 N N . PHE A 1 476 ? -31.011 2.570 20.118 1.00 86.88 476 PHE A N 1
ATOM 3867 C CA . PHE A 1 476 ? -30.815 3.613 19.106 1.00 86.88 476 PHE A CA 1
ATOM 3868 C C . PHE A 1 476 ? -31.675 4.858 19.322 1.00 86.88 476 PHE A C 1
ATOM 3870 O O . PHE A 1 476 ? -31.223 5.957 19.019 1.00 86.88 476 PHE A O 1
ATOM 3877 N N . ASN A 1 477 ? -32.886 4.705 19.864 1.00 80.88 477 ASN A N 1
ATOM 3878 C CA . ASN A 1 477 ? -33.813 5.828 20.032 1.00 80.88 477 ASN A CA 1
ATOM 3879 C C . ASN A 1 477 ? -33.352 6.833 21.099 1.00 80.88 477 ASN A C 1
ATOM 3881 O O . ASN A 1 477 ? -33.624 8.024 20.970 1.00 80.88 477 ASN A O 1
ATOM 3885 N N . ASP A 1 478 ? -32.642 6.358 22.125 1.00 85.19 478 ASP A N 1
ATOM 3886 C CA . ASP A 1 478 ? -32.256 7.160 23.293 1.00 85.19 478 ASP A CA 1
ATOM 3887 C C . ASP A 1 478 ? -30.758 7.515 23.300 1.00 85.19 478 ASP A C 1
ATOM 3889 O O . ASP A 1 478 ? -30.285 8.271 24.154 1.00 85.19 478 ASP A O 1
ATOM 3893 N N . LEU A 1 479 ? -29.984 6.964 22.361 1.00 91.12 479 LEU A N 1
ATOM 3894 C CA . LEU A 1 479 ? -28.548 7.178 22.271 1.00 91.12 479 LEU A CA 1
ATOM 3895 C C . LEU A 1 479 ? -28.240 8.451 21.476 1.00 91.12 479 LEU A C 1
ATOM 3897 O O . LEU A 1 479 ? -28.412 8.512 20.261 1.00 91.12 479 LEU A O 1
ATOM 3901 N N . THR A 1 480 ? -27.707 9.460 22.163 1.00 89.62 480 THR A N 1
ATOM 3902 C CA . THR A 1 480 ? -27.220 10.687 21.522 1.00 89.62 480 THR A CA 1
ATOM 3903 C C . THR A 1 480 ? -25.705 10.636 21.377 1.00 89.62 480 THR A C 1
ATOM 3905 O O . THR A 1 480 ? -24.986 10.555 22.372 1.00 89.62 480 THR A O 1
ATOM 3908 N N . LEU A 1 481 ? -25.218 10.705 20.138 1.00 93.62 481 LEU A N 1
ATOM 3909 C CA . LEU A 1 481 ? -23.791 10.699 19.823 1.00 93.62 481 LEU A CA 1
ATOM 3910 C C . LEU A 1 481 ? -23.291 12.101 19.469 1.00 93.62 481 LEU A C 1
ATOM 3912 O O . LEU A 1 481 ? -23.996 12.907 18.862 1.00 93.62 481 LEU A O 1
ATOM 3916 N N . LYS A 1 482 ? -22.037 12.382 19.824 1.00 93.50 482 LYS A N 1
ATOM 3917 C CA . LYS A 1 482 ? -21.323 13.585 19.405 1.00 93.50 482 LYS A CA 1
ATOM 3918 C C . LYS A 1 482 ? -21.080 13.544 17.897 1.00 93.50 482 LYS A C 1
ATOM 3920 O O . LYS A 1 482 ? -20.581 12.555 17.363 1.00 93.50 482 LYS A O 1
ATOM 3925 N N . LEU A 1 483 ? -21.346 14.661 17.229 1.00 91.19 483 LEU A N 1
ATOM 3926 C CA . LEU A 1 483 ? -20.936 14.871 15.845 1.00 91.19 483 LEU A CA 1
ATOM 3927 C C . LEU A 1 483 ? -19.459 15.274 15.814 1.00 91.19 483 LEU A C 1
ATOM 3929 O O . LEU A 1 483 ? -19.058 16.259 16.437 1.00 91.19 483 LEU A O 1
ATOM 3933 N N . TYR A 1 484 ? -18.643 14.490 15.115 1.00 90.69 484 TYR A N 1
ATOM 3934 C CA . TYR A 1 484 ? -17.229 14.791 14.927 1.00 90.69 484 TYR A CA 1
ATOM 3935 C C . TYR A 1 484 ? -17.007 15.590 13.643 1.00 90.69 484 TYR A C 1
ATOM 3937 O O . TYR A 1 484 ? -17.463 15.204 12.568 1.00 90.69 484 TYR A O 1
ATOM 3945 N N . GLU A 1 485 ? -16.239 16.669 13.749 1.00 84.81 485 GLU A N 1
ATOM 3946 C CA . GLU A 1 485 ? -15.717 17.397 12.594 1.00 84.81 485 GLU A CA 1
ATOM 3947 C C . GLU A 1 485 ? -14.436 16.730 12.073 1.00 84.81 485 GLU A C 1
ATOM 3949 O O . GLU A 1 485 ? -13.650 16.175 12.844 1.00 84.81 485 GLU A O 1
ATOM 3954 N N . GLY A 1 486 ? -14.218 16.780 10.756 1.00 84.31 486 GLY A N 1
ATOM 3955 C CA . GLY A 1 486 ? -12.967 16.322 10.145 1.00 84.31 486 GLY A CA 1
ATOM 3956 C C . GLY A 1 486 ? -12.765 14.804 10.100 1.00 84.31 486 GLY A C 1
ATOM 3957 O O . GLY A 1 486 ? -11.651 14.366 9.835 1.00 84.31 486 GLY A O 1
ATOM 3958 N N . LEU A 1 487 ? -13.809 13.985 10.299 1.00 91.31 487 LEU A N 1
ATOM 3959 C CA . LEU A 1 487 ? -13.709 12.526 10.117 1.00 91.31 487 LEU A CA 1
ATOM 3960 C C . LEU A 1 487 ? -13.303 12.120 8.694 1.00 91.31 487 LEU A C 1
ATOM 3962 O O . LEU A 1 487 ? -12.857 11.005 8.503 1.00 91.31 487 LEU A O 1
ATOM 3966 N N . GLU A 1 488 ? -13.444 12.993 7.699 1.00 90.88 488 GLU A N 1
ATOM 3967 C CA . GLU A 1 488 ? -13.025 12.726 6.315 1.00 90.88 488 GLU A CA 1
ATOM 3968 C C . GLU A 1 488 ? -11.598 13.211 6.010 1.00 90.88 488 GLU A C 1
ATOM 3970 O O . GLU A 1 488 ? -11.086 13.001 4.908 1.00 90.88 488 GLU A O 1
ATOM 3975 N N . ASN A 1 489 ? -10.937 13.857 6.974 1.00 86.75 489 ASN A N 1
ATOM 3976 C CA . ASN A 1 489 ? -9.594 14.383 6.781 1.00 86.75 489 ASN A CA 1
ATOM 3977 C C . ASN A 1 489 ? -8.584 13.249 6.960 1.00 86.75 489 ASN A C 1
ATOM 3979 O O . ASN A 1 489 ? -8.364 12.744 8.062 1.00 86.75 489 ASN A O 1
ATOM 3983 N N . VAL A 1 490 ? -7.952 12.850 5.858 1.00 81.94 490 VAL A N 1
ATOM 3984 C CA . VAL A 1 490 ? -6.848 11.889 5.880 1.00 81.94 490 VAL A CA 1
ATOM 3985 C C . VAL A 1 490 ? -5.542 12.662 5.777 1.00 81.94 490 VAL A C 1
ATOM 3987 O O . VAL A 1 490 ? -5.076 12.958 4.683 1.00 81.94 490 VAL A O 1
ATOM 3990 N N . GLU A 1 491 ? -4.952 12.996 6.920 1.00 68.81 491 GLU A N 1
ATOM 3991 C CA . GLU A 1 491 ? -3.627 13.615 6.965 1.00 68.81 491 GLU A CA 1
ATOM 3992 C C . GLU A 1 491 ? -2.555 12.548 7.177 1.00 68.81 491 GLU A C 1
ATOM 3994 O O . GLU A 1 491 ? -2.633 11.750 8.118 1.00 68.81 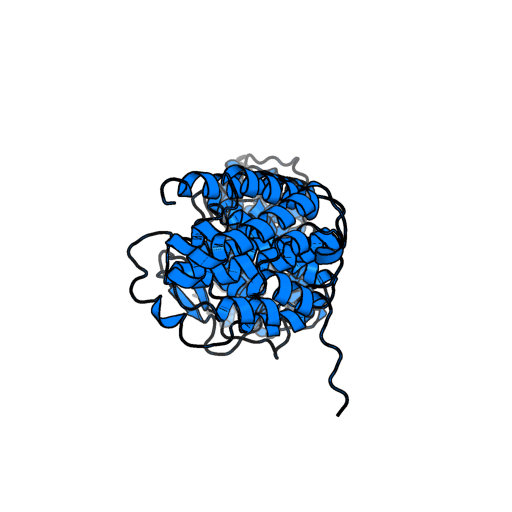491 GLU A O 1
ATOM 3999 N N . PHE A 1 492 ? -1.531 12.548 6.325 1.00 69.69 492 PHE A N 1
ATOM 4000 C CA . PHE A 1 492 ? -0.295 11.803 6.531 1.00 69.69 492 PHE A CA 1
ATOM 4001 C C . PHE A 1 492 ? 0.839 12.808 6.783 1.00 69.69 492 PHE A C 1
ATOM 4003 O O . PHE A 1 492 ? 1.374 13.382 5.847 1.00 69.69 492 PHE A O 1
ATOM 4010 N N . LYS A 1 493 ? 1.180 13.053 8.060 1.00 59.06 493 LYS A N 1
ATOM 4011 C CA . LYS A 1 493 ? 2.152 14.089 8.474 1.00 59.06 493 LYS A CA 1
ATOM 4012 C C . LYS A 1 493 ? 3.587 13.869 7.953 1.00 59.06 493 LYS A C 1
ATOM 4014 O O . LYS A 1 493 ? 4.387 14.795 8.019 1.00 59.06 493 LYS A O 1
ATOM 4019 N N . ASP A 1 494 ? 3.910 12.689 7.426 1.00 62.28 494 ASP A N 1
ATOM 4020 C CA . ASP A 1 494 ? 5.288 12.265 7.150 1.00 62.28 494 ASP A CA 1
ATOM 4021 C C . ASP A 1 494 ? 5.725 12.417 5.677 1.00 62.28 494 ASP A C 1
ATOM 4023 O O . ASP A 1 494 ? 6.651 11.748 5.221 1.00 62.28 494 ASP A O 1
ATOM 4027 N N . GLU A 1 495 ? 5.082 13.311 4.915 1.00 60.62 495 GLU A N 1
ATOM 4028 C CA . GLU A 1 495 ? 5.398 13.563 3.494 1.00 60.62 495 GLU A CA 1
ATOM 4029 C C . GLU A 1 495 ? 6.860 13.985 3.251 1.00 60.62 495 GLU A C 1
ATOM 4031 O O . GLU A 1 495 ? 7.459 13.579 2.262 1.00 60.62 495 GLU A O 1
ATOM 4036 N N . LYS A 1 496 ? 7.491 14.715 4.178 1.00 59.44 496 LYS A N 1
ATOM 4037 C CA . LYS A 1 496 ? 8.919 15.075 4.057 1.00 59.44 496 LYS A CA 1
ATOM 4038 C C . LYS A 1 496 ? 9.855 13.885 4.259 1.00 59.44 496 LYS A C 1
ATOM 4040 O O . LYS A 1 496 ? 10.828 13.722 3.535 1.00 59.44 496 LYS A O 1
ATOM 4045 N N . ASN A 1 497 ? 9.561 13.028 5.236 1.00 64.25 497 ASN A N 1
ATOM 4046 C CA . ASN A 1 497 ? 10.323 11.795 5.456 1.00 64.25 497 ASN A CA 1
ATOM 4047 C C . ASN A 1 497 ? 10.117 10.788 4.318 1.00 64.25 497 ASN A C 1
ATOM 4049 O O . ASN A 1 497 ? 10.946 9.902 4.102 1.00 64.25 497 ASN A O 1
ATOM 4053 N N . LEU A 1 498 ? 9.008 10.925 3.594 1.00 62.19 498 LEU A N 1
ATOM 4054 C CA . LEU A 1 498 ? 8.745 10.234 2.349 1.00 62.19 498 LEU A CA 1
ATOM 4055 C C . LEU A 1 498 ? 9.628 10.765 1.215 1.00 62.19 498 LEU A C 1
ATOM 4057 O O . LEU A 1 498 ? 10.336 9.958 0.624 1.00 62.19 498 LEU A O 1
ATOM 4061 N N . GLU A 1 499 ? 9.646 12.073 0.950 1.00 62.00 499 GLU A N 1
ATOM 4062 C CA . GLU A 1 499 ? 10.537 12.674 -0.059 1.00 62.00 499 GLU A CA 1
ATOM 4063 C C . GLU A 1 499 ? 11.997 12.286 0.194 1.00 62.00 499 GLU A C 1
ATOM 4065 O O . GLU A 1 499 ? 12.626 11.708 -0.686 1.00 62.00 499 GLU A O 1
ATOM 4070 N N . ASN A 1 500 ? 12.476 12.424 1.433 1.00 67.06 500 ASN A N 1
ATOM 4071 C CA . ASN A 1 500 ? 13.834 12.028 1.818 1.00 67.06 500 ASN A CA 1
ATOM 4072 C C . ASN A 1 500 ? 14.117 10.531 1.589 1.00 67.06 500 ASN A C 1
ATOM 4074 O O . ASN A 1 500 ? 15.222 10.150 1.217 1.00 67.06 500 ASN A O 1
ATOM 4078 N N . PHE A 1 501 ? 13.132 9.658 1.831 1.00 69.31 501 PHE A N 1
ATOM 4079 C CA . PHE A 1 501 ? 13.278 8.217 1.607 1.00 69.31 501 PHE A CA 1
ATOM 4080 C C . PHE A 1 501 ? 13.296 7.863 0.115 1.00 69.31 501 PHE A C 1
ATOM 4082 O O . PHE A 1 501 ? 14.049 6.989 -0.309 1.00 69.31 501 PHE A O 1
ATOM 4089 N N . LEU A 1 502 ? 12.472 8.531 -0.693 1.00 64.62 502 LEU A N 1
ATOM 4090 C CA . LEU A 1 502 ? 12.478 8.358 -2.146 1.00 64.62 502 LEU A CA 1
ATOM 4091 C C . LEU A 1 502 ? 13.770 8.911 -2.752 1.00 64.62 502 LEU A C 1
ATOM 4093 O O . LEU A 1 502 ? 14.353 8.272 -3.627 1.00 64.62 502 LEU A O 1
ATOM 4097 N N . GLU A 1 503 ? 14.255 10.045 -2.249 1.00 66.62 503 GLU A N 1
ATOM 4098 C CA . GLU A 1 503 ? 15.560 10.598 -2.599 1.00 66.62 503 GLU A CA 1
ATOM 4099 C C . GLU A 1 503 ? 16.668 9.604 -2.262 1.00 66.62 503 GLU A C 1
ATOM 4101 O O . GLU A 1 503 ? 17.380 9.205 -3.178 1.00 66.62 503 GLU A O 1
ATOM 4106 N N . SER A 1 504 ? 16.745 9.084 -1.028 1.00 69.75 504 SER A N 1
ATOM 4107 C CA . SER A 1 504 ? 17.787 8.115 -0.650 1.00 69.75 504 SER A CA 1
ATOM 4108 C C . SER A 1 504 ? 17.768 6.854 -1.519 1.00 69.75 504 SER A C 1
ATOM 4110 O O . SER A 1 504 ? 18.813 6.376 -1.950 1.00 69.75 504 SER A O 1
ATOM 4112 N N . LEU A 1 505 ? 16.579 6.335 -1.850 1.00 64.50 505 LEU A N 1
ATOM 4113 C CA . LEU A 1 505 ? 16.466 5.201 -2.772 1.00 64.50 505 LEU A CA 1
ATOM 4114 C C . LEU A 1 505 ? 16.977 5.555 -4.168 1.00 64.50 505 LEU A C 1
ATOM 4116 O O . LEU A 1 505 ? 17.651 4.741 -4.795 1.00 64.50 505 LEU A O 1
ATOM 4120 N N . THR A 1 506 ? 16.689 6.768 -4.642 1.00 63.34 506 THR A N 1
ATOM 4121 C CA . THR A 1 506 ? 17.180 7.252 -5.936 1.00 63.34 506 THR A CA 1
ATOM 4122 C C . THR A 1 506 ? 18.689 7.493 -5.920 1.00 63.34 506 THR A C 1
ATOM 4124 O O . THR A 1 506 ? 19.353 7.302 -6.940 1.00 63.34 506 THR A O 1
ATOM 4127 N N . GLU A 1 507 ? 19.256 7.858 -4.770 1.00 66.25 507 GLU A N 1
ATOM 4128 C CA . GLU A 1 507 ? 20.698 7.977 -4.573 1.00 66.25 507 GLU A CA 1
ATOM 4129 C C . GLU A 1 507 ? 21.417 6.623 -4.545 1.00 66.25 507 GLU A C 1
ATOM 4131 O O . GLU A 1 507 ? 22.564 6.544 -4.990 1.00 66.25 507 GLU A O 1
ATOM 4136 N N . ASP A 1 508 ? 20.745 5.561 -4.104 1.00 64.75 508 ASP A N 1
ATOM 4137 C CA . ASP A 1 508 ? 21.268 4.190 -4.101 1.00 64.75 508 ASP A CA 1
ATOM 4138 C C . ASP A 1 508 ? 21.103 3.476 -5.456 1.00 64.75 508 ASP A C 1
ATOM 4140 O O . ASP A 1 508 ? 21.791 2.478 -5.721 1.00 64.75 508 ASP A O 1
ATOM 4144 N N . MET A 1 509 ? 20.234 3.993 -6.343 1.00 62.88 509 MET A N 1
ATOM 4145 C CA . MET A 1 509 ? 20.020 3.455 -7.697 1.00 62.88 509 MET A CA 1
ATOM 4146 C C . MET A 1 509 ? 21.341 3.233 -8.448 1.00 62.88 509 MET A C 1
ATOM 4148 O O . MET A 1 509 ? 21.567 2.121 -8.935 1.00 62.88 509 MET A O 1
ATOM 4152 N N . PRO A 1 510 ? 22.254 4.224 -8.513 1.00 58.66 510 PRO A N 1
ATOM 4153 C CA . PRO A 1 510 ? 23.511 4.084 -9.232 1.00 58.66 510 PRO A CA 1
ATOM 4154 C C . PRO A 1 510 ? 24.446 3.030 -8.673 1.00 58.66 510 PRO A C 1
ATOM 4156 O O . PRO A 1 510 ? 25.093 2.316 -9.432 1.00 58.66 510 PRO A O 1
ATOM 4159 N N . HIS A 1 511 ? 24.520 2.922 -7.349 1.00 61.00 511 HIS A N 1
ATOM 4160 C CA . HIS A 1 511 ? 25.397 1.961 -6.694 1.00 61.00 511 HIS A CA 1
ATOM 4161 C C . HIS A 1 511 ? 24.925 0.529 -6.937 1.00 61.00 511 HIS A C 1
ATOM 4163 O O . HIS A 1 511 ? 25.746 -0.347 -7.196 1.00 61.00 511 HIS A O 1
ATOM 4169 N N . SER A 1 512 ? 23.609 0.313 -6.939 1.00 59.06 512 SER A N 1
ATOM 4170 C CA . SER A 1 512 ? 23.017 -1.001 -7.202 1.00 59.06 512 SER A CA 1
ATOM 4171 C C . SER A 1 512 ? 23.206 -1.439 -8.654 1.00 59.06 512 SER A C 1
ATOM 4173 O O . SER A 1 512 ? 23.576 -2.583 -8.901 1.00 59.06 512 SER A O 1
ATOM 4175 N N . VAL A 1 513 ? 23.013 -0.522 -9.610 1.00 56.28 513 VAL A N 1
ATOM 4176 C CA . VAL A 1 513 ? 23.294 -0.790 -11.028 1.00 56.28 513 VAL A CA 1
ATOM 4177 C C . VAL A 1 513 ? 24.790 -1.053 -11.230 1.00 56.28 513 VAL A C 1
ATOM 4179 O O . VAL A 1 513 ? 25.144 -1.994 -11.932 1.00 56.28 513 VAL A O 1
ATOM 4182 N N . ASN A 1 514 ? 25.674 -0.281 -10.588 1.00 58.12 514 ASN A N 1
ATOM 4183 C CA . ASN A 1 514 ? 27.125 -0.450 -10.702 1.00 58.12 514 ASN A CA 1
ATOM 4184 C C . ASN A 1 514 ? 27.633 -1.787 -10.143 1.00 58.12 514 ASN A C 1
ATOM 4186 O O . ASN A 1 514 ? 28.408 -2.465 -10.810 1.00 58.12 514 ASN A O 1
ATOM 4190 N N . ALA A 1 515 ? 27.150 -2.206 -8.969 1.00 57.53 515 ALA A N 1
ATOM 4191 C CA . ALA A 1 515 ? 27.574 -3.449 -8.325 1.00 57.53 515 ALA A CA 1
ATOM 4192 C C . ALA A 1 515 ? 27.381 -4.691 -9.217 1.00 57.53 515 ALA A C 1
ATOM 4194 O O . ALA A 1 515 ? 28.270 -5.535 -9.291 1.00 57.53 515 ALA A O 1
ATOM 4195 N N . PHE A 1 516 ? 26.269 -4.781 -9.953 1.00 52.34 516 PHE A N 1
ATOM 4196 C CA . PHE A 1 516 ? 26.027 -5.899 -10.870 1.00 52.34 516 PHE A CA 1
ATOM 4197 C C . PHE A 1 516 ? 27.033 -5.963 -12.020 1.00 52.34 516 PHE A C 1
ATOM 4199 O O . PHE A 1 516 ? 27.558 -7.034 -12.339 1.00 52.34 516 PHE A O 1
ATOM 4206 N N . TRP A 1 517 ? 27.275 -4.820 -12.668 1.00 54.28 517 TRP A N 1
ATOM 4207 C CA . TRP A 1 517 ? 28.176 -4.770 -13.815 1.00 54.28 517 TRP A CA 1
ATOM 4208 C C . TRP A 1 517 ? 29.615 -5.074 -13.404 1.00 54.28 517 TRP A C 1
ATOM 4210 O O . TRP A 1 517 ? 30.347 -5.597 -14.235 1.00 54.28 517 TRP A O 1
ATOM 4220 N N . SER A 1 518 ? 29.981 -4.820 -12.140 1.00 54.66 518 SER A N 1
ATOM 4221 C CA . SER A 1 518 ? 31.260 -5.211 -11.539 1.00 54.66 518 SER A CA 1
ATOM 4222 C C . SER A 1 518 ? 31.348 -6.701 -11.166 1.00 54.66 518 SER A C 1
ATOM 4224 O O . SER A 1 518 ? 32.396 -7.305 -11.360 1.00 54.66 518 SER A O 1
ATOM 4226 N N . GLU A 1 519 ? 30.277 -7.323 -10.663 1.00 50.75 519 GLU A N 1
ATOM 4227 C CA . GLU A 1 519 ? 30.291 -8.720 -10.180 1.00 50.75 519 GLU A CA 1
ATOM 4228 C C . GLU A 1 519 ? 30.276 -9.757 -11.321 1.00 50.75 519 GLU A C 1
ATOM 4230 O O . GLU A 1 519 ? 30.816 -10.853 -11.196 1.00 50.75 519 GLU A O 1
ATOM 4235 N N . LYS A 1 520 ? 29.695 -9.418 -12.479 1.00 50.31 520 LYS A N 1
ATOM 4236 C CA . LYS A 1 520 ? 29.665 -10.300 -13.661 1.00 50.31 520 LYS A CA 1
ATOM 4237 C C . LYS A 1 520 ? 30.857 -10.154 -14.614 1.00 50.31 520 LYS A C 1
ATOM 4239 O O . LYS A 1 520 ? 30.903 -10.865 -15.620 1.00 50.31 520 LYS A O 1
ATOM 4244 N N . ILE A 1 521 ? 31.824 -9.291 -14.287 1.00 46.75 521 ILE A N 1
ATOM 4245 C CA . ILE A 1 521 ? 33.099 -9.155 -15.018 1.00 46.75 521 ILE A CA 1
ATOM 4246 C C . ILE A 1 521 ? 33.846 -10.493 -15.069 1.00 46.75 521 ILE A C 1
ATOM 4248 O O . ILE A 1 521 ? 34.477 -10.796 -16.077 1.00 46.75 521 ILE A O 1
ATOM 4252 N N . ASP A 1 522 ? 33.680 -11.342 -14.053 1.00 43.00 522 ASP A N 1
ATOM 4253 C CA . ASP A 1 522 ? 34.363 -12.636 -13.956 1.00 43.00 522 ASP A CA 1
ATOM 4254 C C . ASP A 1 522 ? 33.895 -13.688 -14.992 1.00 43.00 522 ASP A C 1
ATOM 4256 O O . ASP A 1 522 ? 34.473 -14.772 -15.067 1.00 43.00 522 ASP A O 1
ATOM 4260 N N . PHE A 1 523 ? 32.866 -13.395 -15.806 1.00 41.16 523 PHE A N 1
ATOM 4261 C CA . PHE A 1 523 ? 32.243 -14.346 -16.743 1.00 41.16 523 PHE A CA 1
ATOM 4262 C C . PHE A 1 523 ? 32.406 -14.041 -18.257 1.00 41.16 523 PHE A C 1
ATOM 4264 O O . PHE A 1 523 ? 31.865 -14.822 -19.045 1.00 41.16 523 PHE A O 1
ATOM 4271 N N . CYS A 1 524 ? 33.076 -12.959 -18.699 1.00 41.56 524 CYS A N 1
ATOM 4272 C CA . CYS A 1 524 ? 33.187 -12.580 -20.139 1.00 41.56 524 CYS A CA 1
ATOM 4273 C C . CYS A 1 524 ? 34.546 -12.890 -20.832 1.00 41.56 524 CYS A C 1
ATOM 4275 O O . CYS A 1 524 ? 35.603 -12.699 -20.207 1.00 41.56 524 CYS A O 1
#

Sequence (524 aa):
MKQNPEPKIVKLYHQLFEEENLNVVKTDEFFLLRPHLQHLGSLFNGWPDDETLQKKKHIIQALISSILRILEGEQGLKVFNACQTLGVITNFVGKKVESIPQAQCLLLPGTPEDFAKVFSQRCRDVIIGDSSLTLKTCFLNTLLTIWSSFPKCLNNPLIINFCILLQLVEESKQNQFKKRLSELEDNIGIIPPHTHDHIITDQEQQISNGNNSNVFSLFLSFSSFVFADFDSKQQQDQTKLCLLILWHIINEPYVQNAIQDMHLSTNISLYKSPMLHRSASFAPISATPITLSTALLELLTDFNSTHLKHNFPFLHYHLSLSITHRILIYHKKCKIRLRSWRPLFNSLVSIINYLSQNLTKLPNDEAFHLLYRSLLVVNFFITYGDTFLPDAAAYDFLYYEISRQSTVFARLGKICKNDDEEQLFQVDKTCECFPKVANQLINILSIIEHIRPKLEVLAHSYLTEEQVINIVQQCFNDLTLKLYEGLENVEFKDEKNLENFLESLTEDMPHSVNAFWSEKIDFC

Radius of gyration: 28.24 Å; chains: 1; bounding box: 69×46×96 Å

Secondary structure (DSSP, 8-state):
--PPPPPHHHHHHHHHHTS--THHHHSTHHHHSPP-HHHHHHHHHT--SHHHHHHHHHHHHHHHHHHHHHHHH--THHHHHHHHHHHHHHHHHHHHHTT-GGGGGGG-SS-HHHHHHHHHHHHHHHHHTT--HHHHHHHHHHHHHHHHH-GGG---HHHHHHHHHHHHHHHHHTT-HHHHHHHHTTS--PPPP---TTSTTSSGGGTTS-----HHHHHHHHHHHHHH--SSHHHHHHHHHHHHHHHHHHH-HHHHHHHT-GGG-B--EEEE--BTTB--EEEES-SS-B-HHHHHHHHHHHHHHS---SS--HHHHHHHHHHHHHHHHHHHHHT---TTHHHHHHHHHHHHHHHHHHTTTS-HHHHHHHHHHHHHHHHHHHHHHHHHSSSHHHHHHHHHHHHHTHHHHHHHHHHHHT--TT------TT-TTHHHHHHHTHHHHHHHHHHHHHHHHHTTS---HHHHHHHHHHHTTT-PPPPPS-TT----TTHHHHHHHHHHHHHHHHHHHHHHHHHGGGG-

InterPro domains:
  IPR013636 Armadillo-like helical domain-containing protein 3, C-terminal [PF08427] (292-505)
  IPR013636 Armadillo-like helical domain-containing protein 3, C-terminal [SM01158] (284-517)
  IPR039868 Armadillo-like helical domain-containing protein 3-like [PTHR13608] (163-508)

Foldseek 3Di:
DPDDPDFPLVVLVCCCQVVVPLVSLVDPVNLLDADPLVSLLVVLVVQDDPVSLVVCLQSLLSNLVSLLVCLQPHDDRSVLRSLSSLLSLLLSLLVCCVVVVCSVCSNDSDALLSSLQSLLVSLLCQCVHPHDLSSNLSSLSSVLSNCVSPVLLQPQPLLNLLSVLSNLLSCLVVLCNVVVQVVCLVPDDDDADDDDPDDPPPPVVVVPDDDSQGPLLVLLQNLLVLLQDCDDPSSVSVNLSSLVSLLSQLVRPSSLVQQQDPVPFDFHWHWQHDDPVRHTDTGGPDPDTDGNLLSLLVSLLSSLQDQLDLPGPLSSLLSSLLSNLSNLLSCLVVLAADAPVVSNLVSLLVLLQSLLVCQVSDDVQSSLVSLLSSLLVLVCCLPRVCRHHHHVLSNLVSLVVLLVSVVSLVSLLCVLPVVCPPPPDPHDCVHPSSVSSNVSSQLSVLSNVQLVVVCVVVVPDDDDPVNSSVSSVVSPVVRDGDDDPCSSPSDDPCVVVVVVSSSVSSVCSSVSSSVVSVVCPVPD

pLDDT: mean 78.12, std 16.94, range [25.8, 97.75]